Protein AF-A0A2V8GBK4-F1 (afdb_monomer_lite)

Structure (mmCIF, N/CA/C/O backbone):
data_AF-A0A2V8GBK4-F1
#
_entry.id   AF-A0A2V8GBK4-F1
#
loop_
_atom_site.group_PDB
_atom_site.id
_atom_site.type_symbol
_atom_site.label_atom_id
_atom_site.label_alt_id
_atom_site.label_comp_id
_atom_site.label_asym_id
_atom_site.label_entity_id
_atom_site.label_seq_id
_atom_site.pdbx_PDB_ins_code
_atom_site.Cartn_x
_atom_site.Cartn_y
_atom_site.Cartn_z
_atom_site.occupancy
_atom_site.B_iso_or_equiv
_atom_site.auth_seq_id
_atom_site.auth_comp_id
_atom_site.auth_asym_id
_atom_site.auth_atom_id
_atom_site.pdbx_PDB_model_num
ATOM 1 N N . VAL A 1 1 ? 3.431 18.798 -10.664 1.00 92.88 1 VAL A N 1
ATOM 2 C CA . VAL A 1 1 ? 2.142 18.557 -11.372 1.00 92.88 1 VAL A CA 1
ATOM 3 C C . VAL A 1 1 ? 1.082 18.127 -10.365 1.00 92.88 1 VAL A C 1
ATOM 5 O O . VAL A 1 1 ? 1.430 17.829 -9.230 1.00 92.88 1 VAL A O 1
ATOM 8 N N . ASN A 1 2 ? -0.200 18.099 -10.728 1.00 92.19 2 ASN A N 1
ATOM 9 C CA . ASN A 1 2 ? -1.289 17.933 -9.757 1.00 92.19 2 ASN A CA 1
ATOM 10 C C . ASN A 1 2 ? -1.589 16.466 -9.431 1.00 92.19 2 ASN A C 1
ATOM 12 O O . ASN A 1 2 ? -2.097 16.156 -8.358 1.00 92.19 2 ASN A O 1
ATOM 16 N N . THR A 1 3 ? -1.303 15.538 -10.349 1.00 95.50 3 THR A N 1
ATOM 17 C CA . THR A 1 3 ? -1.691 14.131 -10.171 1.00 95.50 3 THR A CA 1
ATOM 18 C C . THR A 1 3 ? -0.561 13.148 -10.451 1.00 95.50 3 THR A C 1
ATOM 20 O O . THR A 1 3 ? 0.383 13.433 -11.185 1.00 95.50 3 THR A O 1
ATOM 23 N N . GLY A 1 4 ? -0.687 11.933 -9.910 1.00 97.00 4 GLY A N 1
ATOM 24 C CA . GLY A 1 4 ? 0.241 10.845 -10.226 1.00 97.00 4 GLY A CA 1
ATOM 25 C C . GLY A 1 4 ? 0.212 10.429 -11.699 1.00 97.00 4 GLY A C 1
ATOM 26 O O . GLY A 1 4 ? 1.260 10.132 -12.257 1.00 97.00 4 GLY A O 1
ATOM 27 N N . ALA A 1 5 ? -0.955 10.478 -12.354 1.00 96.75 5 ALA A N 1
ATOM 28 C CA . ALA A 1 5 ? -1.051 10.184 -13.784 1.00 96.75 5 ALA A CA 1
ATOM 29 C C . ALA A 1 5 ? -0.272 11.216 -14.615 1.00 96.75 5 ALA A C 1
ATOM 31 O O . ALA A 1 5 ? 0.483 10.839 -15.501 1.00 96.75 5 ALA A O 1
ATOM 32 N N . GLU A 1 6 ? -0.368 12.505 -14.277 1.00 96.12 6 GLU A N 1
ATOM 33 C CA . GLU A 1 6 ? 0.452 13.545 -14.910 1.00 96.12 6 GLU A CA 1
ATOM 34 C C . GLU A 1 6 ? 1.949 13.346 -14.638 1.00 96.12 6 GLU A C 1
ATOM 36 O O . GLU A 1 6 ? 2.758 13.565 -15.536 1.00 96.12 6 GLU A O 1
ATOM 41 N N . ALA A 1 7 ? 2.343 12.919 -13.432 1.00 97.00 7 ALA A N 1
ATOM 42 C CA . ALA A 1 7 ? 3.748 12.630 -13.132 1.00 97.00 7 ALA A CA 1
ATOM 43 C C . ALA A 1 7 ? 4.285 11.499 -14.027 1.00 97.00 7 ALA A C 1
ATOM 45 O O . ALA A 1 7 ? 5.370 11.625 -14.596 1.00 97.00 7 ALA A O 1
ATOM 46 N N . VAL A 1 8 ? 3.487 10.446 -14.229 1.00 98.06 8 VAL A N 1
ATOM 47 C CA . VAL A 1 8 ? 3.780 9.355 -15.171 1.00 98.06 8 VAL A CA 1
ATOM 48 C C . VAL A 1 8 ? 3.850 9.852 -16.617 1.00 98.06 8 VAL A C 1
ATOM 50 O O . VAL A 1 8 ? 4.787 9.496 -17.325 1.00 98.06 8 VAL A O 1
ATOM 53 N N . GLU A 1 9 ? 2.929 10.709 -17.065 1.00 96.50 9 GLU A N 1
ATOM 54 C CA . GLU A 1 9 ? 2.989 11.315 -18.409 1.00 96.50 9 GLU A CA 1
ATOM 55 C C . GLU A 1 9 ? 4.277 12.117 -18.617 1.00 96.50 9 GLU A C 1
ATOM 57 O O . GLU A 1 9 ? 4.906 12.026 -19.672 1.00 96.50 9 GLU A O 1
ATOM 62 N N . ASN A 1 10 ? 4.703 12.880 -17.606 1.00 94.69 10 ASN A N 1
ATOM 63 C CA . ASN A 1 10 ? 5.955 13.630 -17.669 1.00 94.69 10 ASN A CA 1
ATOM 64 C C . ASN A 1 10 ? 7.153 12.675 -17.754 1.00 94.69 10 ASN A C 1
ATOM 66 O O . ASN A 1 10 ? 8.012 12.881 -18.605 1.00 94.69 10 ASN A O 1
ATOM 70 N N . ALA A 1 11 ? 7.167 11.587 -16.975 1.00 96.31 11 ALA A N 1
ATOM 71 C CA . ALA A 1 11 ? 8.219 10.573 -17.052 1.00 96.31 11 ALA A CA 1
ATOM 72 C C . ALA A 1 11 ? 8.293 9.917 -18.441 1.00 96.31 11 ALA A C 1
ATOM 74 O O . ALA A 1 11 ? 9.374 9.819 -19.024 1.00 96.31 11 ALA A O 1
ATOM 75 N N . ILE A 1 12 ? 7.139 9.526 -18.998 1.00 96.44 12 ILE A N 1
ATOM 76 C CA . ILE A 1 12 ? 7.018 8.973 -20.355 1.00 96.44 12 ILE A CA 1
ATOM 77 C C . ILE A 1 12 ? 7.553 9.978 -21.378 1.00 96.44 12 ILE A C 1
ATOM 79 O O . ILE A 1 12 ? 8.387 9.638 -22.215 1.00 96.44 12 ILE A O 1
ATOM 83 N N . LYS A 1 13 ? 7.118 11.236 -21.302 1.00 94.06 13 LYS A N 1
ATOM 84 C CA . LYS A 1 13 ? 7.550 12.277 -22.232 1.00 94.06 13 LYS A CA 1
ATOM 85 C C . LYS A 1 13 ? 9.060 12.511 -22.179 1.00 94.06 13 LYS A C 1
ATOM 87 O O . LYS A 1 13 ? 9.665 12.645 -23.240 1.00 94.06 13 LYS A O 1
ATOM 92 N N . SER A 1 14 ? 9.674 12.520 -20.996 1.00 93.00 14 SER A N 1
ATOM 93 C CA . SER A 1 14 ? 11.127 12.684 -20.844 1.00 93.00 14 SER A CA 1
ATOM 94 C C . SER A 1 14 ? 11.912 11.597 -21.566 1.00 93.00 14 SER A C 1
ATOM 96 O O . SER A 1 14 ? 12.857 11.905 -22.291 1.00 93.00 14 SER A O 1
ATOM 98 N N . VAL A 1 15 ? 11.506 10.334 -21.430 1.00 94.38 15 VAL A N 1
ATOM 99 C CA . VAL A 1 15 ? 12.234 9.221 -22.056 1.00 94.38 15 VAL A CA 1
ATOM 100 C C . VAL A 1 15 ? 11.969 9.111 -23.557 1.00 94.38 15 VAL A C 1
ATOM 102 O O . VAL A 1 15 ? 12.905 8.849 -24.310 1.00 94.38 15 VAL A O 1
ATOM 105 N N . LEU A 1 16 ? 10.742 9.380 -24.018 1.00 94.06 16 LEU A N 1
ATOM 106 C CA . LEU A 1 16 ? 10.430 9.423 -25.451 1.00 94.06 16 LEU A CA 1
ATOM 107 C C . LEU A 1 16 ? 11.186 10.563 -26.141 1.00 94.06 16 LEU A C 1
ATOM 109 O O . LEU A 1 16 ? 11.796 10.354 -27.185 1.00 94.06 16 LEU A O 1
ATOM 113 N N . LEU A 1 17 ? 11.199 11.760 -25.545 1.00 91.06 17 LEU A N 1
ATOM 114 C CA . LEU A 1 17 ? 11.940 12.900 -26.082 1.00 91.06 17 LEU A CA 1
ATOM 115 C C . LEU A 1 17 ? 13.443 12.614 -26.130 1.00 91.06 17 LEU A C 1
ATOM 117 O O . LEU A 1 17 ? 14.081 12.903 -27.140 1.00 91.06 17 LEU A O 1
ATOM 121 N N . ASN A 1 18 ? 13.995 12.003 -25.078 1.00 89.88 18 ASN A N 1
ATOM 122 C CA . ASN A 1 18 ? 15.384 11.563 -25.082 1.00 89.88 18 ASN A CA 1
ATOM 123 C C . ASN A 1 18 ? 15.668 10.630 -26.270 1.00 89.88 18 ASN A C 1
ATOM 125 O O . ASN A 1 18 ? 16.682 10.797 -26.944 1.00 89.88 18 ASN A O 1
ATOM 129 N N . ARG A 1 19 ? 14.766 9.691 -26.594 1.00 91.00 19 ARG A N 1
ATOM 130 C CA . ARG A 1 19 ? 14.916 8.835 -27.784 1.00 91.00 19 ARG A CA 1
ATOM 131 C C . ARG A 1 19 ? 14.835 9.603 -29.089 1.00 91.00 19 ARG A C 1
ATOM 133 O O . ARG A 1 19 ? 15.735 9.442 -29.904 1.00 91.00 19 ARG A O 1
ATOM 140 N N . VAL A 1 20 ? 13.863 10.494 -29.258 1.00 90.38 20 VAL A N 1
ATOM 141 C CA . VAL A 1 20 ? 13.758 11.340 -30.462 1.00 90.38 20 VAL A CA 1
ATOM 142 C C . VAL A 1 20 ? 15.047 12.135 -30.712 1.00 90.38 20 VAL A C 1
ATOM 144 O O . VAL A 1 20 ? 15.435 12.330 -31.859 1.00 90.38 20 VAL A O 1
ATOM 147 N N . MET A 1 21 ? 15.724 12.579 -29.649 1.00 86.12 21 MET A N 1
ATOM 148 C CA . MET A 1 21 ? 16.944 13.390 -29.746 1.00 86.12 21 MET A CA 1
ATOM 149 C C . MET A 1 21 ? 18.234 12.573 -29.896 1.00 86.12 21 MET A C 1
ATOM 151 O O . MET A 1 21 ? 19.234 13.108 -30.367 1.00 86.12 21 MET A O 1
ATOM 155 N N . THR A 1 22 ? 18.235 11.302 -29.486 1.00 83.38 22 THR A N 1
ATOM 156 C CA . THR A 1 22 ? 19.439 10.443 -29.463 1.00 83.38 22 THR A CA 1
ATOM 157 C C . THR A 1 22 ? 19.412 9.304 -30.486 1.00 83.38 22 THR A C 1
ATOM 159 O O . THR A 1 22 ? 20.415 8.603 -30.650 1.00 83.38 22 THR A O 1
ATOM 162 N N . SER A 1 23 ? 18.281 9.091 -31.162 1.00 81.38 23 SER A N 1
ATOM 163 C CA . SER A 1 23 ? 18.115 8.107 -32.235 1.00 81.38 23 SER A CA 1
ATOM 164 C C . SER A 1 23 ? 18.279 8.744 -33.616 1.00 81.38 23 SER A C 1
ATOM 166 O O . SER A 1 23 ? 17.890 9.889 -33.842 1.00 81.38 23 SER A O 1
ATOM 168 N N . ASP A 1 24 ? 18.836 7.978 -34.556 1.00 78.69 24 ASP A N 1
ATOM 169 C CA . ASP A 1 24 ? 19.071 8.443 -35.930 1.00 78.69 24 ASP A CA 1
ATOM 170 C C . ASP A 1 24 ? 17.762 8.608 -36.723 1.00 78.69 24 ASP A C 1
ATOM 172 O O . ASP A 1 24 ? 17.662 9.465 -37.600 1.00 78.69 24 ASP A O 1
ATOM 176 N N . ASP A 1 25 ? 16.743 7.802 -36.411 1.00 82.38 25 ASP A N 1
ATOM 177 C CA . ASP A 1 25 ? 15.428 7.804 -37.064 1.00 82.38 25 ASP A CA 1
ATOM 178 C C . ASP A 1 25 ? 14.422 8.769 -36.415 1.00 82.38 25 ASP A C 1
ATOM 180 O O . ASP A 1 25 ? 13.316 8.937 -36.932 1.00 82.38 25 ASP A O 1
ATOM 184 N N . ARG A 1 26 ? 14.815 9.438 -35.318 1.00 84.25 26 ARG A N 1
ATOM 185 C CA . ARG A 1 26 ? 13.969 10.324 -34.503 1.00 84.25 26 ARG A CA 1
ATOM 186 C C . ARG A 1 26 ? 12.683 9.648 -34.011 1.00 84.25 26 ARG A C 1
ATOM 188 O O . ARG A 1 26 ? 11.695 10.333 -33.739 1.00 84.25 26 ARG A O 1
ATOM 195 N N . ASP A 1 27 ? 12.689 8.321 -33.883 1.00 87.38 27 ASP A N 1
ATOM 196 C CA . ASP A 1 27 ? 11.578 7.562 -33.315 1.00 87.38 27 ASP A CA 1
ATOM 197 C C . ASP A 1 27 ? 11.590 7.715 -31.782 1.00 87.38 27 ASP A C 1
ATOM 199 O O . ASP A 1 27 ? 12.623 7.611 -31.116 1.00 87.38 27 ASP A O 1
ATOM 203 N N . GLY A 1 28 ? 10.418 7.975 -31.200 1.00 87.38 28 GLY A N 1
ATOM 204 C CA . GLY A 1 28 ? 10.247 7.998 -29.747 1.00 87.38 28 GLY A CA 1
ATOM 205 C C . GLY A 1 28 ? 10.297 6.600 -29.131 1.00 87.38 28 GLY A C 1
ATOM 206 O O . GLY A 1 28 ? 10.556 6.477 -27.938 1.00 87.38 28 GLY A O 1
ATOM 207 N N . GLY A 1 29 ? 10.081 5.550 -29.929 1.00 94.50 29 GLY A N 1
ATOM 208 C CA . GLY A 1 29 ? 10.082 4.164 -29.481 1.00 94.50 29 GLY A CA 1
ATOM 209 C C . GLY A 1 29 ? 8.822 3.779 -28.701 1.00 94.50 29 GLY A C 1
ATOM 210 O O . GLY A 1 29 ? 7.734 4.323 -28.895 1.00 94.50 29 GLY A O 1
ATOM 211 N N . PHE A 1 30 ? 8.953 2.789 -27.819 1.00 97.19 30 PHE A N 1
ATOM 212 C CA . PHE A 1 30 ? 7.862 2.299 -26.977 1.00 97.19 30 PHE A CA 1
ATOM 213 C C . PHE A 1 30 ? 8.298 2.069 -25.530 1.00 97.19 30 PHE A C 1
ATOM 215 O O . PHE A 1 30 ? 9.463 1.778 -25.249 1.00 97.19 30 PHE A O 1
ATOM 222 N N . ILE A 1 31 ? 7.339 2.160 -24.610 1.00 98.44 31 ILE A N 1
ATOM 223 C CA . ILE A 1 31 ? 7.540 1.851 -23.192 1.00 98.44 31 ILE A CA 1
ATOM 224 C C . ILE A 1 31 ? 7.215 0.378 -22.950 1.00 98.44 31 ILE A C 1
ATOM 226 O O . ILE A 1 31 ? 6.221 -0.135 -23.458 1.00 98.44 31 ILE A O 1
ATOM 230 N N . VAL A 1 32 ? 8.041 -0.308 -22.165 1.00 98.75 32 VAL A N 1
ATOM 231 C CA . VAL A 1 32 ? 7.730 -1.653 -21.667 1.00 98.75 32 VAL A CA 1
ATOM 232 C C . VAL A 1 32 ? 7.161 -1.519 -20.263 1.00 98.75 32 VAL A C 1
ATOM 234 O O . VAL A 1 32 ? 7.831 -0.999 -19.375 1.00 98.75 32 VAL A O 1
ATOM 237 N N . SER A 1 33 ? 5.937 -1.997 -20.058 1.00 98.62 33 SER A N 1
ATOM 238 C CA . SER A 1 33 ? 5.330 -2.123 -18.728 1.00 98.62 33 SER A CA 1
ATOM 239 C C . SER A 1 33 ? 4.962 -3.584 -18.459 1.00 98.62 33 SER A C 1
ATOM 241 O O . SER A 1 33 ? 5.356 -4.486 -19.201 1.00 98.62 33 SER A O 1
ATOM 243 N N . PHE A 1 34 ? 4.234 -3.844 -17.380 1.00 98.62 34 PHE A N 1
ATOM 244 C CA . PHE A 1 34 ? 4.012 -5.174 -16.845 1.00 98.62 34 PHE A CA 1
ATOM 245 C C . PHE A 1 34 ? 2.531 -5.547 -16.796 1.00 98.62 34 PHE A C 1
ATOM 247 O O . PHE A 1 34 ? 1.644 -4.732 -16.540 1.00 98.62 34 PHE A O 1
ATOM 254 N N . GLU A 1 35 ? 2.241 -6.829 -16.985 1.00 97.44 35 GLU A N 1
ATOM 255 C CA . GLU A 1 35 ? 0.923 -7.393 -16.735 1.00 97.44 35 GLU A CA 1
ATOM 256 C C . GLU A 1 35 ? 0.502 -7.112 -15.288 1.00 97.44 35 GLU A C 1
ATOM 258 O O . GLU A 1 35 ? 1.246 -7.372 -14.343 1.00 97.44 35 GLU A O 1
ATOM 263 N N . GLY A 1 36 ? -0.714 -6.600 -15.114 1.00 95.38 36 GLY A N 1
ATOM 264 C CA . GLY A 1 36 ? -1.294 -6.226 -13.820 1.00 95.38 36 GLY A CA 1
ATOM 265 C C . GLY A 1 36 ? -0.959 -4.812 -13.344 1.00 95.38 36 GLY A C 1
ATOM 266 O O . GLY A 1 36 ? -1.511 -4.402 -12.328 1.00 95.38 36 GLY A O 1
ATOM 267 N N . ALA A 1 37 ? -0.133 -4.068 -14.082 1.00 97.44 37 ALA A N 1
ATOM 268 C CA . ALA A 1 37 ? 0.261 -2.719 -13.703 1.00 97.44 37 ALA A CA 1
ATOM 269 C C . ALA A 1 37 ? -0.889 -1.700 -13.777 1.00 97.44 37 ALA A C 1
ATOM 271 O O . ALA A 1 37 ? -1.819 -1.837 -14.592 1.00 97.44 37 ALA A O 1
ATOM 272 N N . PHE A 1 38 ? -0.797 -0.657 -12.951 1.00 97.69 38 PHE A N 1
ATOM 273 C CA . PHE A 1 38 ? -1.677 0.508 -12.974 1.00 97.69 38 PHE A CA 1
ATOM 274 C C . PHE A 1 38 ? -0.890 1.801 -12.751 1.00 97.69 38 PHE A C 1
ATOM 276 O O . PHE A 1 38 ? -0.482 2.101 -11.635 1.00 97.69 38 PHE A O 1
ATOM 283 N N . HIS A 1 39 ? -0.778 2.607 -13.804 1.00 98.00 39 HIS A N 1
ATOM 284 C CA . HIS A 1 39 ? 0.011 3.844 -13.800 1.00 98.00 39 HIS A CA 1
ATOM 285 C C . HIS A 1 39 ? -0.833 5.106 -14.011 1.00 98.00 39 HIS A C 1
ATOM 287 O O . HIS A 1 39 ? -0.335 6.225 -13.947 1.00 98.00 39 HIS A O 1
ATOM 293 N N . GLY A 1 40 ? -2.138 4.952 -14.251 1.00 95.81 40 GLY A N 1
ATOM 294 C CA . GLY A 1 40 ? -3.062 6.072 -14.388 1.00 95.81 40 GLY A CA 1
ATOM 295 C C . GLY A 1 40 ? -4.104 5.858 -15.474 1.00 95.81 40 GLY A C 1
ATOM 296 O O . GLY A 1 40 ? -4.318 4.749 -15.961 1.00 95.81 40 GLY A O 1
ATOM 297 N N . ARG A 1 41 ? -4.814 6.938 -15.808 1.00 94.88 41 ARG A N 1
ATOM 298 C CA . ARG A 1 41 ? -5.914 6.924 -16.789 1.00 94.88 41 ARG A CA 1
ATOM 299 C C . ARG A 1 41 ? -5.865 8.083 -17.792 1.00 94.88 41 ARG A C 1
ATOM 301 O O . ARG A 1 41 ? -6.824 8.280 -18.526 1.00 94.88 41 ARG A O 1
ATOM 308 N N . THR A 1 42 ? -4.775 8.844 -17.822 1.00 94.75 42 THR A N 1
ATOM 309 C CA . THR A 1 42 ? -4.445 9.746 -18.939 1.00 94.75 42 THR A CA 1
ATOM 310 C C . THR A 1 42 ? -3.892 8.925 -20.107 1.00 94.75 42 THR A C 1
ATOM 312 O O . THR A 1 42 ? -3.523 7.775 -19.909 1.00 94.75 42 THR A O 1
ATOM 315 N N . LEU A 1 43 ? -3.865 9.454 -21.331 1.00 93.44 43 LEU A N 1
ATOM 316 C CA . LEU A 1 43 ? -3.651 8.652 -22.546 1.00 93.44 43 LEU A CA 1
ATOM 317 C C . LEU A 1 43 ? -2.354 7.811 -22.551 1.00 93.44 43 LEU A C 1
ATOM 319 O O . LEU A 1 43 ? -2.398 6.628 -22.897 1.00 93.44 43 LEU A O 1
ATOM 323 N N . GLY A 1 44 ? -1.219 8.392 -22.157 1.00 94.06 44 GLY A N 1
ATOM 324 C CA . GLY A 1 44 ? 0.070 7.707 -22.056 1.00 94.06 44 GLY A CA 1
ATOM 325 C C . GLY A 1 44 ? 0.140 6.777 -20.846 1.00 94.06 44 GLY A C 1
ATOM 326 O O . GLY A 1 44 ? 0.513 5.612 -20.983 1.00 94.06 44 GLY A O 1
ATOM 327 N N . ALA A 1 45 ? -0.316 7.230 -19.675 1.00 96.31 45 ALA A N 1
ATOM 328 C CA . ALA A 1 45 ? -0.392 6.391 -18.470 1.00 96.31 45 ALA A CA 1
ATOM 329 C C . ALA A 1 45 ? -1.347 5.190 -18.641 1.00 96.31 45 ALA A C 1
ATOM 331 O O . ALA A 1 45 ? -1.157 4.116 -18.064 1.00 96.31 45 ALA A O 1
ATOM 332 N N . LEU A 1 46 ? -2.381 5.354 -19.464 1.00 95.94 46 LEU A N 1
ATOM 333 C CA . LEU A 1 46 ? -3.340 4.322 -19.822 1.00 95.94 46 LEU A CA 1
ATOM 334 C C . LEU A 1 46 ? -2.717 3.280 -20.759 1.00 95.94 46 LEU A C 1
ATOM 336 O O . LEU A 1 46 ? -3.034 2.098 -20.633 1.00 95.94 46 LEU A O 1
ATOM 340 N N . ALA A 1 47 ? -1.800 3.691 -21.641 1.00 95.88 47 ALA A N 1
ATOM 341 C CA . ALA A 1 47 ? -1.083 2.793 -22.547 1.00 95.88 47 ALA A CA 1
ATOM 342 C C . ALA A 1 47 ? -0.136 1.829 -21.823 1.00 95.88 47 ALA A C 1
ATOM 344 O O . ALA A 1 47 ? 0.110 0.735 -22.321 1.00 95.88 47 ALA A O 1
ATOM 345 N N . VAL A 1 48 ? 0.349 2.210 -20.639 1.00 97.25 48 VAL A N 1
ATOM 346 C CA . VAL A 1 48 ? 1.141 1.339 -19.753 1.00 97.25 48 VAL A CA 1
ATOM 347 C C . VAL A 1 48 ? 0.307 0.701 -18.631 1.00 97.25 48 VAL A C 1
ATOM 349 O O . VAL A 1 48 ? 0.802 -0.131 -17.880 1.00 97.25 48 VAL A O 1
ATOM 352 N N . THR A 1 49 ? -0.980 1.040 -18.504 1.00 96.94 49 THR A N 1
ATOM 353 C CA . THR A 1 49 ? -1.888 0.396 -17.544 1.00 96.94 49 THR A CA 1
ATOM 354 C C . THR A 1 49 ? -2.486 -0.873 -18.150 1.00 96.94 49 THR A C 1
ATOM 356 O O . THR A 1 49 ? -3.303 -0.832 -19.072 1.00 96.94 49 THR A O 1
ATOM 359 N N . HIS A 1 50 ? -2.171 -2.036 -17.576 1.00 94.69 50 HIS A N 1
ATOM 360 C CA . HIS A 1 50 ? -2.550 -3.323 -18.165 1.00 94.69 50 HIS A CA 1
ATOM 361 C C . HIS A 1 50 ? -4.068 -3.576 -18.184 1.00 94.69 50 HIS A C 1
ATOM 363 O O . HIS A 1 50 ? -4.592 -4.260 -19.074 1.00 94.69 50 HIS A O 1
ATOM 369 N N . ARG A 1 51 ? -4.809 -3.059 -17.198 1.00 86.62 51 ARG A N 1
ATOM 370 C CA . ARG A 1 51 ? -6.215 -3.424 -16.957 1.00 86.62 51 ARG A CA 1
ATOM 371 C C . ARG A 1 51 ? -7.103 -3.138 -18.177 1.00 86.62 51 ARG A C 1
ATOM 373 O O . ARG A 1 51 ? -7.479 -1.998 -18.424 1.00 86.62 51 ARG A O 1
ATOM 380 N N . LYS A 1 52 ? -7.531 -4.191 -18.891 1.00 81.25 52 LYS A N 1
ATOM 381 C CA . LYS A 1 52 ? -8.352 -4.090 -20.121 1.00 81.25 52 LYS A CA 1
ATOM 382 C C . LYS A 1 52 ? -9.591 -3.203 -19.956 1.00 81.25 52 LYS A C 1
ATOM 384 O O . LYS A 1 52 ? -9.832 -2.342 -20.789 1.00 81.25 52 LYS A O 1
ATOM 389 N N . LYS A 1 53 ? -10.335 -3.361 -18.852 1.00 83.50 53 LYS A N 1
ATOM 390 C CA . LYS A 1 53 ? -11.528 -2.542 -18.558 1.00 83.50 53 LYS A CA 1
ATOM 391 C C . LYS A 1 53 ? -11.223 -1.044 -18.437 1.00 83.50 53 LYS A C 1
ATOM 393 O O . LYS A 1 53 ? -12.088 -0.247 -18.755 1.00 83.50 53 LYS A O 1
ATOM 398 N N . ALA A 1 54 ? -10.026 -0.665 -17.982 1.00 82.00 54 ALA A N 1
ATOM 399 C CA . ALA A 1 54 ? -9.639 0.743 -17.891 1.00 82.00 54 ALA A CA 1
ATOM 400 C C . ALA A 1 54 ? -9.344 1.346 -19.274 1.00 82.00 54 ALA A C 1
ATOM 402 O O . ALA A 1 54 ? -9.562 2.534 -19.468 1.00 82.00 54 ALA A O 1
ATOM 403 N N . ARG A 1 55 ? -8.876 0.520 -20.222 1.00 85.44 55 ARG A N 1
ATOM 404 C CA . ARG A 1 55 ? -8.536 0.913 -21.600 1.00 85.44 55 ARG A CA 1
ATOM 405 C C . ARG A 1 55 ? -9.728 0.883 -22.563 1.00 85.44 55 ARG A C 1
ATOM 407 O O . ARG A 1 55 ? -9.620 1.373 -23.681 1.00 85.44 55 ARG A O 1
ATOM 414 N N . LEU A 1 56 ? -10.852 0.287 -22.157 1.00 87.12 56 LEU A N 1
ATOM 415 C CA . LEU A 1 56 ? -12.027 0.118 -23.010 1.00 87.12 56 LEU A CA 1
ATOM 416 C C . LEU A 1 56 ? -12.572 1.484 -23.459 1.00 87.12 56 LEU A C 1
ATOM 418 O O . LEU A 1 56 ? -12.873 2.330 -22.625 1.00 87.12 56 LEU A O 1
ATOM 422 N N . GLY A 1 57 ? -12.716 1.669 -24.773 1.00 86.62 57 GLY A N 1
ATOM 423 C CA . GLY A 1 57 ? -13.257 2.895 -25.371 1.00 86.62 57 GLY A CA 1
ATOM 424 C C . GLY A 1 57 ? -12.229 3.996 -25.656 1.00 86.62 57 GLY A C 1
ATOM 425 O O . GLY A 1 57 ? -12.584 4.972 -26.308 1.00 86.62 57 GLY A O 1
ATOM 426 N N . PHE A 1 58 ? -10.966 3.838 -25.244 1.00 90.12 58 PHE A N 1
ATOM 427 C CA . PHE A 1 58 ? -9.899 4.792 -25.553 1.00 90.12 58 PHE A CA 1
ATOM 428 C C . PHE A 1 58 ? -9.010 4.280 -26.696 1.00 90.12 58 PHE A C 1
ATOM 430 O O . PHE A 1 58 ? -8.532 3.143 -26.620 1.00 90.12 58 PHE A O 1
ATOM 437 N N . PRO A 1 59 ? -8.712 5.092 -27.729 1.00 87.69 59 PRO A N 1
ATOM 438 C CA . PRO A 1 59 ? -7.563 4.814 -28.583 1.00 87.69 59 PRO A CA 1
ATOM 439 C C . PRO A 1 59 ? -6.303 4.905 -27.713 1.00 87.69 59 PRO A C 1
ATOM 441 O O . PRO A 1 59 ? -6.161 5.839 -26.935 1.00 87.69 59 PRO A O 1
ATOM 444 N N . THR A 1 60 ? -5.402 3.930 -27.776 1.00 88.25 60 THR A N 1
ATOM 445 C CA . THR A 1 60 ? -4.188 3.911 -26.944 1.00 88.25 60 THR A CA 1
ATOM 446 C C . THR A 1 60 ? -3.019 3.309 -27.718 1.00 88.25 60 THR A C 1
ATOM 448 O O . THR A 1 60 ? -3.229 2.656 -28.741 1.00 88.25 60 THR A O 1
ATOM 451 N N . PHE A 1 61 ? -1.789 3.553 -27.265 1.00 91.56 61 PHE A N 1
ATOM 452 C CA . PHE A 1 61 ? -0.586 3.054 -27.931 1.00 91.56 61 PHE A CA 1
ATOM 453 C C . PHE A 1 61 ? -0.464 1.529 -27.775 1.00 91.56 61 PHE A C 1
ATOM 455 O O . PHE A 1 61 ? -0.733 0.982 -26.704 1.00 91.56 61 PHE A O 1
ATOM 462 N N . ASP A 1 62 ? -0.015 0.835 -28.827 1.00 91.38 62 ASP A N 1
ATOM 463 C CA . ASP A 1 62 ? 0.300 -0.601 -28.770 1.00 91.38 62 ASP A CA 1
ATOM 464 C C . ASP A 1 62 ? 1.680 -0.829 -28.135 1.00 91.38 62 ASP A C 1
ATOM 466 O O . ASP A 1 62 ? 2.656 -1.195 -28.796 1.00 91.38 62 ASP A O 1
ATOM 470 N N . TRP A 1 63 ? 1.784 -0.543 -26.840 1.00 96.19 63 TRP A N 1
ATOM 471 C CA . TRP A 1 63 ? 2.997 -0.753 -26.058 1.00 96.19 63 TRP A CA 1
ATOM 472 C C . TRP A 1 63 ? 2.965 -2.099 -25.312 1.00 96.19 63 TRP A C 1
ATOM 474 O O . TRP A 1 63 ? 1.919 -2.514 -24.792 1.00 96.19 63 TRP A O 1
ATOM 484 N N . PRO A 1 64 ? 4.094 -2.831 -25.277 1.00 97.31 64 PRO A N 1
ATOM 485 C CA . PRO A 1 64 ? 4.135 -4.176 -24.724 1.00 97.31 64 PRO A CA 1
ATOM 486 C C . PRO A 1 64 ? 3.965 -4.189 -23.201 1.00 97.31 64 PRO A C 1
ATOM 488 O O . PRO A 1 64 ? 4.573 -3.404 -22.473 1.00 97.31 64 PRO A O 1
ATOM 491 N N . HIS A 1 65 ? 3.187 -5.166 -22.733 1.00 97.94 65 HIS A N 1
ATOM 492 C CA . HIS A 1 65 ? 3.090 -5.537 -21.325 1.00 97.94 65 HIS A CA 1
ATOM 493 C C . HIS A 1 65 ? 3.706 -6.928 -21.153 1.00 97.94 65 HIS A C 1
ATOM 495 O O . HIS A 1 65 ? 3.186 -7.897 -21.707 1.00 97.94 65 HIS A O 1
ATOM 501 N N . ILE A 1 66 ? 4.822 -7.026 -20.435 1.00 98.44 66 ILE A N 1
ATOM 502 C CA . ILE A 1 66 ? 5.494 -8.302 -20.148 1.00 98.44 66 ILE A CA 1
ATOM 503 C C . ILE A 1 66 ? 5.000 -8.892 -18.823 1.00 98.44 66 ILE A C 1
ATOM 505 O O . ILE A 1 66 ? 4.434 -8.189 -17.989 1.00 98.44 66 ILE A O 1
ATOM 509 N N . ALA A 1 67 ? 5.192 -10.188 -18.603 1.00 98.44 67 ALA A N 1
ATOM 510 C CA . ALA A 1 67 ? 4.733 -10.857 -17.390 1.00 98.44 67 ALA A CA 1
ATOM 511 C C . ALA A 1 67 ? 5.384 -10.247 -16.135 1.00 98.44 67 ALA A C 1
ATOM 513 O O . ALA A 1 67 ? 6.599 -10.111 -16.083 1.00 98.44 67 ALA A O 1
ATOM 514 N N . PHE A 1 68 ? 4.596 -9.922 -15.104 1.00 98.31 68 PHE A N 1
ATOM 515 C CA . PHE A 1 68 ? 5.136 -9.516 -13.798 1.00 98.31 68 PHE A CA 1
ATOM 516 C C . PHE A 1 68 ? 5.438 -10.751 -12.931 1.00 98.31 68 PHE A C 1
ATOM 518 O O . PHE A 1 68 ? 4.513 -11.536 -12.668 1.00 98.31 68 PHE A O 1
ATOM 525 N N . PRO A 1 69 ? 6.684 -10.944 -12.464 1.00 97.44 69 PRO A N 1
ATOM 526 C CA . PRO A 1 69 ? 7.075 -12.150 -11.748 1.00 97.44 69 PRO A CA 1
ATOM 527 C C . PRO A 1 69 ? 6.739 -12.043 -10.259 1.00 97.44 69 PRO A C 1
ATOM 529 O O . PRO A 1 69 ? 7.555 -11.623 -9.446 1.00 97.44 69 PRO A O 1
ATOM 532 N N . VAL A 1 70 ? 5.511 -12.430 -9.907 1.00 95.56 70 VAL A N 1
ATOM 533 C CA . VAL A 1 70 ? 5.074 -12.464 -8.504 1.00 95.56 70 VAL A CA 1
ATOM 534 C C . VAL A 1 70 ? 5.909 -13.473 -7.729 1.00 95.56 70 VAL A C 1
ATOM 536 O O . VAL A 1 70 ? 5.943 -14.652 -8.100 1.00 95.56 70 VAL A O 1
ATOM 539 N N . GLU A 1 71 ? 6.517 -13.004 -6.648 1.00 93.44 71 GLU A N 1
ATOM 540 C CA . GLU A 1 71 ? 7.230 -13.824 -5.685 1.00 93.44 71 GLU A CA 1
ATOM 541 C C . GLU A 1 71 ? 6.252 -14.669 -4.863 1.00 93.44 71 GLU A C 1
ATOM 543 O O . GLU A 1 71 ? 5.277 -14.174 -4.296 1.00 93.44 71 GLU A O 1
ATOM 548 N N . GLU A 1 72 ? 6.541 -15.964 -4.783 1.00 88.88 72 GLU A N 1
ATOM 549 C CA . GLU A 1 72 ? 5.868 -16.908 -3.899 1.00 88.88 72 GLU A CA 1
ATOM 550 C C . GLU A 1 72 ? 6.897 -17.530 -2.954 1.00 88.88 72 GLU A C 1
ATOM 552 O O . GLU A 1 72 ? 7.666 -18.413 -3.341 1.00 88.88 72 GLU A O 1
ATOM 557 N N . THR A 1 73 ? 6.900 -17.095 -1.690 1.00 76.38 73 THR A N 1
ATOM 558 C CA . THR A 1 73 ? 7.854 -17.559 -0.664 1.00 76.38 73 THR A CA 1
ATOM 559 C C . THR A 1 73 ? 7.825 -19.081 -0.488 1.00 76.38 73 THR A C 1
ATOM 561 O O . THR A 1 73 ? 8.859 -19.711 -0.288 1.00 76.38 73 THR A O 1
ATOM 564 N N . GLY A 1 74 ? 6.646 -19.698 -0.623 1.00 83.62 74 GLY A N 1
ATOM 565 C CA . GLY A 1 74 ? 6.471 -21.150 -0.535 1.00 83.62 74 GLY A CA 1
ATOM 566 C C . GLY A 1 74 ? 6.863 -21.927 -1.797 1.00 83.62 74 GLY A C 1
ATOM 567 O O . GLY A 1 74 ? 6.735 -23.149 -1.816 1.00 83.62 74 GLY A O 1
ATOM 568 N N . SER A 1 75 ? 7.289 -21.266 -2.879 1.00 92.50 75 SER A N 1
ATOM 569 C CA . SER A 1 75 ? 7.637 -21.924 -4.148 1.00 92.50 75 SER A CA 1
ATOM 570 C C . SER A 1 75 ? 8.794 -21.232 -4.892 1.00 92.50 75 SER A C 1
ATOM 572 O O . SER A 1 75 ? 8.611 -20.752 -6.013 1.00 92.50 75 SER A O 1
ATOM 574 N N . PRO A 1 76 ? 10.033 -21.255 -4.350 1.00 93.12 76 PRO A N 1
ATOM 575 C CA . PRO A 1 76 ? 11.185 -20.566 -4.949 1.00 93.12 76 PRO A CA 1
ATOM 576 C C . PRO A 1 76 ? 11.479 -20.960 -6.404 1.00 93.12 76 PRO A C 1
ATOM 578 O O . PRO A 1 76 ? 11.851 -20.120 -7.219 1.00 93.12 76 PRO A O 1
ATOM 581 N N . LYS A 1 77 ? 11.274 -22.237 -6.765 1.00 94.81 77 LYS A N 1
ATOM 582 C CA . LYS A 1 77 ? 11.451 -22.719 -8.147 1.00 94.81 77 LYS A CA 1
ATOM 583 C C . LYS A 1 77 ? 10.457 -22.083 -9.118 1.00 94.81 77 LYS A C 1
ATOM 585 O O . LYS A 1 77 ? 10.817 -21.806 -10.258 1.00 94.81 77 LYS A O 1
ATOM 590 N N . GLU A 1 78 ? 9.216 -21.879 -8.686 1.00 95.38 78 GLU A N 1
ATOM 591 C CA . GLU A 1 78 ? 8.182 -21.266 -9.519 1.00 95.38 78 GLU A CA 1
ATOM 592 C C . GLU A 1 78 ? 8.406 -19.757 -9.638 1.00 95.38 78 GLU A C 1
ATOM 594 O O . GLU A 1 78 ? 8.352 -19.222 -10.744 1.00 95.38 78 GLU A O 1
ATOM 599 N N . THR A 1 79 ? 8.788 -19.099 -8.539 1.00 95.75 79 THR A N 1
ATOM 600 C CA . THR A 1 79 ? 9.284 -17.716 -8.552 1.00 95.75 79 THR A CA 1
ATOM 601 C C . THR A 1 79 ? 10.404 -17.554 -9.583 1.00 95.75 79 THR A C 1
ATOM 603 O O . THR A 1 79 ? 10.283 -16.742 -10.498 1.00 95.75 79 THR A O 1
ATOM 606 N N . ALA A 1 80 ? 11.439 -18.400 -9.538 1.00 95.38 80 ALA A N 1
ATOM 607 C CA . ALA A 1 80 ? 12.554 -18.326 -10.480 1.00 95.38 80 ALA A CA 1
ATOM 608 C C . ALA A 1 80 ? 12.125 -18.497 -11.949 1.00 95.38 80 ALA A C 1
ATOM 610 O O . ALA A 1 80 ? 12.574 -17.746 -12.811 1.00 95.38 80 ALA A O 1
ATOM 611 N N . ARG A 1 81 ? 11.204 -19.425 -12.240 1.00 96.69 81 ARG A N 1
ATOM 612 C CA . ARG A 1 81 ? 10.656 -19.615 -13.597 1.00 96.69 81 ARG A CA 1
ATOM 613 C C . ARG A 1 81 ? 9.908 -18.386 -14.108 1.00 96.69 81 ARG A C 1
ATOM 615 O O . ARG A 1 81 ? 10.012 -18.053 -15.290 1.00 96.69 81 ARG A O 1
ATOM 622 N N . ARG A 1 82 ? 9.133 -17.722 -13.246 1.00 97.75 82 ARG A N 1
ATOM 623 C CA . ARG A 1 82 ? 8.400 -16.496 -13.599 1.00 97.75 82 ARG A CA 1
ATOM 624 C C . ARG A 1 82 ? 9.352 -15.342 -13.873 1.00 97.75 82 ARG A C 1
ATOM 626 O O . ARG A 1 82 ? 9.152 -14.618 -14.846 1.00 97.75 82 ARG A O 1
ATOM 633 N N . GLU A 1 83 ? 10.389 -15.204 -13.054 1.00 97.88 83 GLU A N 1
ATOM 634 C CA . GLU A 1 83 ? 11.439 -14.201 -13.239 1.00 97.88 83 GLU A CA 1
ATOM 635 C C . GLU A 1 83 ? 12.172 -14.397 -14.566 1.00 97.88 83 GLU A C 1
ATOM 637 O O . GLU A 1 83 ? 12.259 -13.453 -15.348 1.00 97.88 83 GLU A O 1
ATOM 642 N N . ASP A 1 84 ? 12.596 -15.624 -14.878 1.00 97.12 84 ASP A N 1
ATOM 643 C CA . ASP A 1 84 ? 13.248 -15.943 -16.152 1.00 97.12 84 ASP A CA 1
ATOM 644 C C . ASP A 1 84 ? 12.336 -15.638 -17.342 1.00 97.12 84 ASP A C 1
ATOM 646 O O . ASP A 1 84 ? 12.778 -15.064 -18.337 1.00 97.12 84 ASP A O 1
ATOM 650 N N . ARG A 1 85 ? 11.042 -15.973 -17.246 1.00 98.06 85 ARG A N 1
ATOM 651 C CA . ARG A 1 85 ? 10.059 -15.645 -18.288 1.00 98.06 85 ARG A CA 1
ATOM 652 C C . ARG A 1 85 ? 9.938 -14.134 -18.491 1.00 98.06 85 ARG A C 1
ATOM 654 O O . ARG A 1 85 ? 9.937 -13.685 -19.636 1.00 98.06 85 ARG A O 1
ATOM 661 N N . SER A 1 86 ? 9.834 -13.365 -17.409 1.00 98.56 86 SER A N 1
ATOM 662 C CA . SER A 1 86 ? 9.744 -11.902 -17.464 1.00 98.56 86 SER A CA 1
ATOM 663 C C . SER A 1 86 ? 11.004 -11.286 -18.071 1.00 98.56 86 SER A C 1
ATOM 665 O O . SER A 1 86 ? 10.907 -10.486 -19.002 1.00 98.56 86 SER A O 1
ATOM 667 N N . LEU A 1 87 ? 12.186 -11.668 -17.577 1.00 98.56 87 LEU A N 1
ATOM 668 C CA . LEU A 1 87 ? 13.468 -11.167 -18.075 1.00 98.56 87 LEU A CA 1
ATOM 669 C C . LEU A 1 87 ? 13.675 -11.551 -19.540 1.00 98.56 87 LEU A C 1
ATOM 671 O O . LEU A 1 87 ? 14.144 -10.727 -20.319 1.00 98.56 87 LEU A O 1
ATOM 675 N N . LYS A 1 88 ? 13.258 -12.757 -19.946 1.00 98.00 88 LYS A N 1
ATOM 676 C CA . LYS A 1 88 ? 13.333 -13.196 -21.343 1.00 98.00 88 LYS A CA 1
ATOM 677 C C . LYS A 1 88 ? 12.481 -12.335 -22.262 1.00 98.00 88 LYS A C 1
ATOM 679 O O . LYS A 1 88 ? 12.947 -11.962 -23.334 1.00 98.00 88 LYS A O 1
ATOM 684 N N . GLN A 1 89 ? 11.249 -12.024 -21.861 1.00 98.19 89 GLN A N 1
ATOM 685 C CA . GLN A 1 89 ? 10.367 -11.167 -22.653 1.00 98.19 89 GLN A CA 1
ATOM 686 C C . GLN A 1 89 ? 10.945 -9.756 -22.810 1.00 98.19 89 GLN A C 1
ATOM 688 O O . GLN A 1 89 ? 10.898 -9.206 -23.909 1.00 98.19 89 GLN A O 1
ATOM 693 N N . LEU A 1 90 ? 11.534 -9.194 -21.749 1.00 98.50 90 LEU A N 1
ATOM 694 C CA . LEU A 1 90 ? 12.239 -7.916 -21.838 1.00 98.50 90 LEU A CA 1
ATOM 695 C C . LEU A 1 90 ? 13.466 -8.012 -22.755 1.00 98.50 90 LEU A C 1
ATOM 697 O O . LEU A 1 90 ? 13.594 -7.216 -23.680 1.00 98.50 90 LEU A O 1
ATOM 701 N N . TRP A 1 91 ? 14.335 -9.001 -22.544 1.00 98.06 91 TRP A N 1
ATOM 702 C CA . TRP A 1 91 ? 15.527 -9.227 -23.364 1.00 98.06 91 TRP A CA 1
ATOM 703 C C . TRP A 1 91 ? 15.180 -9.387 -24.848 1.00 98.06 91 TRP A C 1
ATOM 705 O O . TRP A 1 91 ? 15.815 -8.776 -25.702 1.00 98.06 91 TRP A O 1
ATOM 715 N N . ASP A 1 92 ? 14.106 -10.114 -25.172 1.00 97.44 92 ASP A N 1
ATOM 716 C CA . ASP A 1 92 ? 13.626 -10.241 -26.548 1.00 97.44 92 ASP A CA 1
ATOM 717 C C . ASP A 1 92 ? 13.254 -8.891 -27.159 1.00 97.44 92 ASP A C 1
ATOM 719 O O . ASP A 1 92 ? 13.533 -8.659 -28.337 1.00 97.44 92 ASP A O 1
ATOM 723 N N . LEU A 1 93 ? 12.628 -7.998 -26.391 1.00 97.56 93 LEU A N 1
ATOM 724 C CA . LEU A 1 93 ? 12.292 -6.647 -26.843 1.00 97.56 93 LEU A CA 1
ATOM 725 C C . LEU A 1 93 ? 13.546 -5.784 -27.010 1.00 97.56 93 LEU A C 1
ATOM 727 O O . LEU A 1 93 ? 13.635 -5.074 -28.008 1.00 97.56 93 LEU A O 1
ATOM 731 N N . LEU A 1 94 ? 14.520 -5.893 -26.105 1.00 96.75 94 LEU A N 1
ATOM 732 C CA . LEU A 1 94 ? 15.790 -5.165 -26.171 1.00 96.75 94 LEU A CA 1
ATOM 733 C C . LEU A 1 94 ? 16.629 -5.587 -27.383 1.00 96.75 94 LEU A C 1
ATOM 735 O O . LEU A 1 94 ? 17.096 -4.741 -28.138 1.00 96.75 94 LEU A O 1
ATOM 739 N N . VAL A 1 95 ? 16.767 -6.892 -27.624 1.00 95.94 95 VAL A N 1
ATOM 740 C CA . VAL A 1 95 ? 17.561 -7.421 -28.742 1.00 95.94 95 VAL A CA 1
ATOM 741 C C . VAL A 1 95 ? 16.854 -7.233 -30.080 1.00 95.94 95 VAL A C 1
ATOM 743 O O . VAL A 1 95 ? 17.508 -6.996 -31.094 1.00 95.94 95 VAL A O 1
ATOM 746 N N . SER A 1 96 ? 15.520 -7.330 -30.125 1.00 94.75 96 SER A N 1
ATOM 747 C CA . SER A 1 96 ? 14.788 -7.246 -31.395 1.00 94.75 96 SER A CA 1
ATOM 748 C C . SER A 1 96 ? 14.265 -5.868 -31.757 1.00 94.75 96 SER A C 1
ATOM 750 O O . SER A 1 96 ? 14.046 -5.615 -32.941 1.00 94.75 96 SER A O 1
ATOM 752 N N . GLY A 1 97 ? 13.992 -5.000 -30.783 1.00 91.94 97 GLY A N 1
ATOM 753 C CA . GLY A 1 97 ? 13.258 -3.757 -31.013 1.00 91.94 97 GLY A CA 1
ATOM 754 C C . GLY A 1 97 ? 11.908 -3.989 -31.712 1.00 91.94 97 GLY A C 1
ATOM 755 O O . GLY A 1 97 ? 11.505 -3.165 -32.526 1.00 91.94 97 GLY A O 1
ATOM 756 N N . ARG A 1 98 ? 11.257 -5.147 -31.487 1.00 90.81 98 ARG A N 1
ATOM 757 C CA . ARG A 1 98 ? 10.052 -5.639 -32.202 1.00 90.81 98 ARG A CA 1
ATOM 758 C C . ARG A 1 98 ? 10.221 -5.859 -33.717 1.00 90.81 98 ARG A C 1
ATOM 760 O O . ARG A 1 98 ? 9.226 -5.960 -34.430 1.00 90.81 98 ARG A O 1
ATOM 767 N N . LEU A 1 99 ? 11.448 -5.982 -34.225 1.00 85.69 99 LEU A N 1
ATOM 768 C CA . LEU A 1 99 ? 11.683 -6.326 -35.630 1.00 85.69 99 LEU A CA 1
ATOM 769 C C . LEU A 1 99 ? 11.514 -7.843 -35.868 1.00 85.69 99 LEU A C 1
ATOM 771 O O . LEU A 1 99 ? 12.127 -8.632 -35.140 1.00 85.69 99 LEU A O 1
ATOM 775 N N . PRO A 1 100 ? 10.728 -8.276 -36.878 1.00 77.75 100 PRO A N 1
ATOM 776 C CA . PRO A 1 100 ? 10.414 -9.693 -37.108 1.00 77.75 100 PRO A CA 1
ATOM 777 C C . PRO A 1 100 ? 11.632 -10.592 -37.364 1.00 77.75 100 PRO A C 1
ATOM 779 O O . PRO A 1 100 ? 11.648 -11.736 -36.924 1.00 77.75 100 PRO A O 1
ATOM 782 N N . HIS A 1 101 ? 12.662 -10.072 -38.038 1.00 81.94 101 HIS A N 1
ATOM 783 C CA . HIS A 1 101 ? 13.844 -10.836 -38.470 1.00 81.94 101 HIS A CA 1
ATOM 784 C C . HIS A 1 101 ? 15.035 -10.742 -37.506 1.00 81.94 101 HIS A C 1
ATOM 786 O O . HIS A 1 101 ? 16.148 -11.130 -37.845 1.00 81.94 101 HIS A O 1
ATOM 792 N N . ALA A 1 102 ? 14.826 -10.199 -36.308 1.00 81.94 102 ALA A N 1
ATOM 793 C CA . ALA A 1 102 ? 15.870 -10.124 -35.300 1.00 81.94 102 ALA A CA 1
ATOM 794 C C . ALA A 1 102 ? 16.232 -11.518 -34.767 1.00 81.94 102 ALA A C 1
ATOM 796 O O . ALA A 1 102 ? 15.377 -12.195 -34.191 1.00 81.94 102 ALA A O 1
ATOM 797 N N . GLU A 1 103 ? 17.503 -11.907 -34.892 1.00 81.69 103 GLU A N 1
ATOM 798 C CA . GLU A 1 103 ? 18.012 -13.151 -34.313 1.00 81.69 103 GLU A CA 1
ATOM 799 C C . GLU A 1 103 ? 17.887 -13.137 -32.782 1.00 81.69 103 GLU A C 1
ATOM 801 O O . GLU A 1 103 ? 18.274 -12.174 -32.116 1.00 81.69 103 GLU A O 1
ATOM 806 N N . LYS A 1 104 ? 17.314 -14.210 -32.229 1.00 84.62 104 LYS A N 1
ATOM 807 C CA . LYS A 1 104 ? 17.088 -14.398 -30.793 1.00 84.62 104 LYS A CA 1
ATOM 808 C C . LYS A 1 104 ? 17.461 -15.827 -30.423 1.00 84.62 104 LYS A C 1
ATOM 810 O O . LYS A 1 104 ? 16.720 -16.757 -30.730 1.00 84.62 104 LYS A O 1
ATOM 815 N N . SER A 1 105 ? 18.587 -16.006 -29.736 1.00 87.88 105 SER A N 1
ATOM 816 C CA . SER A 1 105 ? 19.004 -17.315 -29.225 1.00 87.88 105 SER A CA 1
ATOM 817 C C . SER A 1 105 ? 18.695 -17.454 -27.737 1.00 87.88 105 SER A C 1
ATOM 819 O O . SER A 1 105 ? 19.045 -16.597 -26.922 1.00 87.88 105 SER A O 1
ATOM 821 N N . LYS A 1 106 ? 18.064 -18.574 -27.368 1.00 84.12 106 LYS A N 1
ATOM 822 C CA . LYS A 1 106 ? 17.809 -18.931 -25.965 1.00 84.12 106 LYS A CA 1
ATOM 823 C C . LYS A 1 106 ? 19.110 -19.089 -25.174 1.00 84.12 106 LYS A C 1
ATOM 825 O O . LYS A 1 106 ? 19.139 -18.763 -23.991 1.00 84.12 106 LYS A O 1
ATOM 830 N N . ASP A 1 107 ? 20.168 -19.559 -25.824 1.00 90.12 107 ASP A N 1
ATOM 831 C CA . ASP A 1 107 ? 21.460 -19.786 -25.178 1.00 90.12 107 ASP A CA 1
ATOM 832 C C . ASP A 1 107 ? 22.234 -18.485 -24.972 1.00 90.12 107 ASP A C 1
ATOM 834 O O . ASP A 1 107 ? 23.028 -18.387 -24.042 1.00 90.12 107 ASP A O 1
ATOM 838 N N . THR A 1 108 ? 21.985 -17.458 -25.791 1.00 91.25 108 THR A N 1
ATOM 839 C CA . THR A 1 108 ? 22.500 -16.106 -25.525 1.00 91.25 108 THR A CA 1
ATOM 840 C C . THR A 1 108 ? 21.828 -15.501 -24.299 1.00 91.25 108 THR A C 1
ATOM 842 O O . THR A 1 108 ? 22.525 -15.076 -23.387 1.00 91.25 108 THR A O 1
ATOM 845 N N . PHE A 1 109 ? 20.494 -15.557 -24.219 1.00 95.00 109 PHE A N 1
ATOM 846 C CA . PHE A 1 109 ? 19.772 -15.073 -23.040 1.00 95.00 109 PHE A CA 1
ATOM 847 C C . PHE A 1 109 ? 20.243 -15.746 -21.744 1.00 95.00 109 PHE A C 1
ATOM 849 O O . PHE A 1 109 ? 20.484 -15.061 -20.756 1.00 95.00 109 PHE A O 1
ATOM 856 N N . ARG A 1 110 ? 20.384 -17.079 -21.746 1.00 95.38 110 ARG A N 1
ATOM 857 C CA . ARG A 1 110 ? 20.860 -17.827 -20.570 1.00 95.38 110 ARG A CA 1
ATOM 858 C C . ARG A 1 110 ? 22.231 -17.340 -20.120 1.00 95.38 110 ARG A C 1
ATOM 860 O O . ARG A 1 110 ? 22.368 -16.961 -18.969 1.00 95.38 110 ARG A O 1
ATOM 867 N N . ARG A 1 111 ? 23.188 -17.250 -21.051 1.00 94.81 111 ARG A N 1
ATOM 868 C CA . ARG A 1 111 ? 24.534 -16.741 -20.761 1.00 94.81 111 ARG A CA 1
ATOM 869 C C . ARG A 1 111 ? 24.508 -15.333 -20.170 1.00 94.81 111 ARG A C 1
ATOM 871 O O . ARG A 1 111 ? 25.212 -15.086 -19.202 1.00 94.81 111 ARG A O 1
ATOM 878 N N . GLU A 1 112 ? 23.697 -14.425 -20.714 1.00 94.75 112 GLU A N 1
ATOM 879 C CA . GLU A 1 112 ? 23.569 -13.076 -20.151 1.00 94.75 112 GLU A CA 1
ATOM 880 C C . GLU A 1 112 ? 23.016 -13.106 -18.723 1.00 94.75 112 GLU A C 1
ATOM 882 O O . GLU A 1 112 ? 23.576 -12.459 -17.845 1.00 94.75 112 GLU A O 1
ATOM 887 N N . VAL A 1 113 ? 21.953 -13.873 -18.464 1.00 96.06 113 VAL A N 1
ATOM 888 C CA . VAL A 1 113 ? 21.371 -13.979 -17.117 1.00 96.06 113 VAL A CA 1
ATOM 889 C C . VAL A 1 113 ? 22.336 -14.629 -16.125 1.00 96.06 113 VAL A C 1
ATOM 891 O O . VAL A 1 113 ? 22.418 -14.148 -14.995 1.00 96.06 113 VAL A O 1
ATOM 894 N N . ASP A 1 114 ? 23.077 -15.658 -16.538 1.00 96.50 114 ASP A N 1
ATOM 895 C CA . ASP A 1 114 ? 24.081 -16.330 -15.707 1.00 96.50 114 ASP A CA 1
ATOM 896 C C . ASP A 1 114 ? 25.192 -15.349 -15.294 1.00 96.50 114 ASP A C 1
ATOM 898 O O . ASP A 1 114 ? 25.574 -15.297 -14.127 1.00 96.50 114 ASP A O 1
ATOM 902 N N . VAL A 1 115 ? 25.641 -14.491 -16.219 1.00 97.00 115 VAL A N 1
ATOM 903 C CA . VAL A 1 115 ? 26.615 -13.422 -15.935 1.00 97.00 115 VAL A CA 1
ATOM 904 C C . VAL A 1 115 ? 26.054 -12.387 -14.952 1.00 97.00 115 VAL A C 1
ATOM 906 O O . VAL A 1 115 ? 26.784 -11.899 -14.088 1.00 97.00 115 VAL A O 1
ATOM 909 N N . LEU A 1 116 ? 24.759 -12.054 -15.035 1.00 97.25 116 LEU A N 1
ATOM 910 C CA . LEU A 1 116 ? 24.122 -11.180 -14.040 1.00 97.25 116 LEU A CA 1
ATOM 911 C C . LEU A 1 116 ? 24.065 -11.838 -12.655 1.00 97.25 116 LEU A C 1
ATOM 913 O O . LEU A 1 116 ? 24.284 -11.154 -11.658 1.00 97.25 116 LEU A O 1
ATOM 917 N N . ASP A 1 117 ? 23.745 -13.133 -12.579 1.00 96.25 117 ASP A N 1
ATOM 918 C CA . ASP A 1 117 ? 23.744 -13.884 -11.317 1.00 96.25 117 ASP A CA 1
ATOM 919 C C . ASP A 1 117 ? 25.143 -13.932 -10.694 1.00 96.25 117 ASP A C 1
ATOM 921 O O . ASP A 1 117 ? 25.285 -13.680 -9.498 1.00 96.25 117 ASP A O 1
ATOM 925 N N . GLU A 1 118 ? 26.174 -14.197 -11.501 1.00 96.94 118 GLU A N 1
ATOM 926 C CA . GLU A 1 118 ? 27.565 -14.214 -11.048 1.00 96.94 118 GLU A CA 1
ATOM 927 C C . GLU A 1 118 ? 27.991 -12.854 -10.480 1.00 96.94 118 GLU A C 1
ATOM 929 O O . GLU A 1 118 ? 28.531 -12.797 -9.373 1.00 96.94 118 GLU A O 1
ATOM 934 N N . PHE A 1 119 ? 27.686 -11.761 -11.189 1.00 97.06 119 PHE A N 1
ATOM 935 C CA . PHE A 1 119 ? 27.966 -10.400 -10.724 1.00 97.06 119 PHE A CA 1
ATOM 936 C C . PHE A 1 119 ? 27.237 -10.086 -9.410 1.00 97.06 119 PHE A C 1
ATOM 938 O O . PHE A 1 119 ? 27.836 -9.605 -8.451 1.00 97.06 119 PHE A O 1
ATOM 945 N N . LEU A 1 120 ? 25.937 -10.392 -9.328 1.00 95.38 120 LEU A N 1
ATOM 946 C CA . LEU A 1 120 ? 25.130 -10.122 -8.132 1.00 95.38 120 LEU A CA 1
ATOM 947 C C . LEU A 1 120 ? 25.536 -10.975 -6.921 1.00 95.38 120 LEU A C 1
ATOM 949 O O . LEU A 1 120 ? 25.258 -10.576 -5.787 1.00 95.38 120 LEU A O 1
ATOM 953 N N . GLY A 1 121 ? 26.181 -12.122 -7.149 1.00 94.19 121 GLY A N 1
ATOM 954 C CA . GLY A 1 121 ? 26.745 -12.981 -6.109 1.00 94.19 121 GLY A CA 1
ATOM 955 C C . GLY A 1 121 ? 28.041 -12.452 -5.484 1.00 94.19 121 GLY A C 1
ATOM 956 O O . GLY A 1 121 ? 28.458 -12.970 -4.449 1.00 94.19 121 GLY A O 1
ATOM 957 N N . GLN A 1 122 ? 28.669 -11.427 -6.071 1.00 92.25 122 GLN A N 1
ATOM 958 C CA . GLN A 1 122 ? 29.955 -10.882 -5.631 1.00 92.25 122 GLN A CA 1
ATOM 959 C C . GLN A 1 122 ? 29.783 -9.448 -5.088 1.00 92.25 122 GLN A C 1
ATOM 961 O O . GLN A 1 122 ? 29.598 -8.506 -5.860 1.00 92.25 122 GLN A O 1
ATOM 966 N N . PRO A 1 123 ? 29.822 -9.233 -3.759 1.00 85.00 123 PRO A N 1
ATOM 967 C CA . PRO A 1 123 ? 29.624 -7.906 -3.182 1.00 85.00 123 PRO A CA 1
ATOM 968 C C . PRO A 1 123 ? 30.794 -6.959 -3.494 1.00 85.00 123 PRO A C 1
ATOM 970 O O . PRO A 1 123 ? 31.941 -7.382 -3.608 1.00 85.00 123 PRO A O 1
ATOM 973 N N . GLY A 1 124 ? 30.505 -5.656 -3.585 1.00 86.00 124 GLY A N 1
ATOM 974 C CA . GLY A 1 124 ? 31.524 -4.605 -3.718 1.00 86.00 124 GLY A CA 1
ATOM 975 C C . GLY A 1 124 ? 32.126 -4.432 -5.117 1.00 86.00 124 GLY A C 1
ATOM 976 O O . GLY A 1 124 ? 33.065 -3.654 -5.270 1.00 86.00 124 GLY A O 1
ATOM 977 N N . GLN A 1 125 ? 31.608 -5.123 -6.134 1.00 91.50 125 GLN A N 1
ATOM 978 C CA . GLN A 1 125 ? 32.053 -4.927 -7.513 1.00 91.50 125 GLN A CA 1
ATOM 979 C C . GLN A 1 125 ? 31.605 -3.577 -8.094 1.00 91.50 125 GLN A C 1
ATOM 981 O O . GLN A 1 125 ? 30.529 -3.065 -7.779 1.00 91.50 125 GLN A O 1
ATOM 986 N N . ASP A 1 126 ? 32.421 -3.024 -8.996 1.00 95.94 126 ASP A N 1
ATOM 987 C CA . ASP A 1 126 ? 32.100 -1.795 -9.720 1.00 95.94 126 ASP A CA 1
ATOM 988 C C . ASP A 1 126 ? 31.032 -2.059 -10.793 1.00 95.94 126 ASP A C 1
ATOM 990 O O . ASP A 1 126 ? 31.288 -2.616 -11.866 1.00 95.94 126 ASP A O 1
ATOM 994 N N . VAL A 1 127 ? 29.812 -1.617 -10.490 1.00 96.25 127 VAL A N 1
ATOM 995 C CA . VAL A 1 127 ? 28.634 -1.742 -11.355 1.00 96.25 127 VAL A CA 1
ATOM 996 C C . VAL A 1 127 ? 28.825 -1.014 -12.683 1.00 96.25 127 VAL A C 1
ATOM 998 O O . VAL A 1 127 ? 28.371 -1.509 -13.714 1.00 96.25 127 VAL A O 1
ATOM 1001 N N . ASN A 1 128 ? 29.497 0.140 -12.699 1.00 96.44 128 ASN A N 1
ATOM 1002 C CA . ASN A 1 128 ? 29.709 0.893 -13.931 1.00 96.44 128 ASN A CA 1
ATOM 1003 C C . ASN A 1 128 ? 30.710 0.177 -14.834 1.00 96.44 128 ASN A C 1
ATOM 1005 O O . ASN A 1 128 ? 30.424 0.004 -16.020 1.00 96.44 128 ASN A O 1
ATOM 1009 N N . ALA A 1 129 ? 31.833 -0.288 -14.283 1.00 97.50 129 ALA A N 1
ATOM 1010 C CA . ALA A 1 129 ? 32.817 -1.058 -15.040 1.00 97.50 129 ALA A CA 1
ATOM 1011 C C . ALA A 1 129 ? 32.197 -2.336 -15.632 1.00 97.50 129 ALA A C 1
ATOM 1013 O O . ALA A 1 129 ? 32.359 -2.607 -16.824 1.00 97.50 129 ALA A O 1
ATOM 1014 N N . PHE A 1 130 ? 31.411 -3.070 -14.837 1.00 97.81 130 PHE A N 1
ATOM 1015 C CA . PHE A 1 130 ? 30.684 -4.251 -15.304 1.00 97.81 130 PHE A CA 1
ATOM 1016 C C . PHE A 1 130 ? 29.706 -3.925 -16.438 1.00 97.81 130 PHE A C 1
ATOM 1018 O O . PHE A 1 130 ? 29.741 -4.567 -17.488 1.00 97.81 130 PHE A O 1
ATOM 1025 N N . VAL A 1 131 ? 28.862 -2.903 -16.264 1.00 97.56 131 VAL A N 1
ATOM 1026 C CA . VAL A 1 131 ? 27.895 -2.480 -17.287 1.00 97.56 131 VAL A CA 1
ATOM 1027 C C . VAL A 1 131 ? 28.598 -2.104 -18.592 1.00 97.56 131 VAL A C 1
ATOM 1029 O O . VAL A 1 131 ? 28.128 -2.506 -19.655 1.00 97.56 131 VAL A O 1
ATOM 1032 N N . GLN A 1 132 ? 29.719 -1.376 -18.536 1.00 97.25 132 GLN A N 1
ATOM 1033 C CA . GLN A 1 132 ? 30.479 -1.011 -19.737 1.00 97.25 132 GLN A CA 1
ATOM 1034 C C . GLN A 1 132 ? 31.092 -2.235 -20.424 1.00 97.25 132 GLN A C 1
ATOM 1036 O O . GLN A 1 132 ? 30.999 -2.352 -21.646 1.00 97.25 132 GLN A O 1
ATOM 1041 N N . ALA A 1 133 ? 31.647 -3.179 -19.657 1.00 97.62 133 ALA A N 1
ATOM 1042 C CA . ALA A 1 133 ? 32.192 -4.421 -20.200 1.00 97.62 133 ALA A CA 1
ATOM 1043 C C . ALA A 1 133 ? 31.115 -5.261 -20.906 1.00 97.62 133 ALA A C 1
ATOM 1045 O O . ALA A 1 133 ? 31.330 -5.733 -22.020 1.00 97.62 133 ALA A O 1
ATOM 1046 N N . GLN A 1 134 ? 29.929 -5.399 -20.304 1.00 97.56 134 GLN A N 1
ATOM 1047 C CA . GLN A 1 134 ? 28.821 -6.125 -20.930 1.00 97.56 134 GLN A CA 1
ATOM 1048 C C . GLN A 1 134 ? 28.265 -5.389 -22.152 1.00 97.56 134 GLN A C 1
ATOM 1050 O O . GLN A 1 134 ? 27.985 -6.012 -23.175 1.00 97.56 134 GLN A O 1
ATOM 1055 N N . ARG A 1 135 ? 28.150 -4.058 -22.088 1.00 95.81 135 ARG A N 1
ATOM 1056 C CA . ARG A 1 135 ? 27.692 -3.242 -23.218 1.00 95.81 135 ARG A CA 1
ATOM 1057 C C . ARG A 1 135 ? 28.643 -3.335 -24.414 1.00 95.81 135 ARG A C 1
ATOM 1059 O O . ARG A 1 135 ? 28.167 -3.375 -25.544 1.00 95.81 135 ARG A O 1
ATOM 1066 N N . ALA A 1 136 ? 29.955 -3.419 -24.185 1.00 96.75 136 ALA A N 1
ATOM 1067 C CA . ALA A 1 136 ? 30.955 -3.573 -25.245 1.00 96.75 136 ALA A CA 1
ATOM 1068 C C . ALA A 1 136 ? 30.812 -4.889 -26.038 1.00 96.75 136 ALA A C 1
ATOM 1070 O O . ALA A 1 136 ? 31.250 -4.959 -27.184 1.00 96.75 136 ALA A O 1
ATOM 1071 N N . ASN A 1 137 ? 30.158 -5.906 -25.464 1.00 94.94 137 ASN A N 1
ATOM 1072 C CA . ASN A 1 137 ? 29.870 -7.172 -26.143 1.00 94.94 137 ASN A CA 1
ATOM 1073 C C . ASN A 1 137 ? 28.623 -7.108 -27.048 1.00 94.94 137 ASN A C 1
ATOM 1075 O O . ASN A 1 137 ? 28.359 -8.051 -27.798 1.00 94.94 137 ASN A O 1
ATOM 1079 N N . LEU A 1 138 ? 27.836 -6.027 -26.990 1.00 94.75 138 LEU A N 1
ATOM 1080 C CA . LEU A 1 138 ? 26.652 -5.862 -27.831 1.00 94.75 138 LEU A CA 1
ATOM 1081 C C . LEU A 1 138 ? 27.049 -5.393 -29.235 1.00 94.75 138 LEU A C 1
ATOM 1083 O O . LEU A 1 138 ? 27.783 -4.423 -29.407 1.00 94.75 138 LEU A O 1
ATOM 1087 N N . SER A 1 139 ? 26.497 -6.038 -30.266 1.00 93.94 139 SER A N 1
ATOM 1088 C CA . SER A 1 139 ? 26.659 -5.557 -31.643 1.00 93.94 139 SER A CA 1
ATOM 1089 C C . SER A 1 139 ? 25.961 -4.209 -31.852 1.00 93.94 139 SER A C 1
ATOM 1091 O O . SER A 1 139 ? 24.935 -3.918 -31.229 1.00 93.94 139 SER A O 1
ATOM 1093 N N . ALA A 1 140 ? 26.456 -3.412 -32.802 1.00 91.88 140 ALA A N 1
ATOM 1094 C CA . ALA A 1 140 ? 25.850 -2.127 -33.159 1.00 91.88 140 ALA A CA 1
ATOM 1095 C C . ALA A 1 140 ? 24.358 -2.256 -33.539 1.00 91.88 140 ALA A C 1
ATOM 1097 O O . ALA A 1 140 ? 23.551 -1.396 -33.190 1.00 91.88 140 ALA A O 1
ATOM 1098 N N . ASP A 1 141 ? 23.961 -3.360 -34.185 1.00 91.38 141 ASP A N 1
ATOM 1099 C CA . ASP A 1 141 ? 22.558 -3.643 -34.506 1.00 91.38 141 ASP A CA 1
ATOM 1100 C C . ASP A 1 141 ? 21.698 -3.905 -33.267 1.00 91.38 141 ASP A C 1
ATOM 1102 O O . ASP A 1 141 ? 20.532 -3.512 -33.235 1.00 91.38 141 ASP A O 1
ATOM 1106 N N . VAL A 1 142 ? 22.226 -4.600 -32.254 1.00 93.19 142 VAL A N 1
ATOM 1107 C CA . VAL A 1 142 ? 21.516 -4.791 -30.978 1.00 93.19 142 VAL A CA 1
ATOM 1108 C C . VAL A 1 142 ? 21.365 -3.455 -30.258 1.00 93.19 142 VAL A C 1
ATOM 1110 O O . VAL A 1 142 ? 20.257 -3.132 -29.844 1.00 93.19 142 VAL A O 1
ATOM 1113 N N . VAL A 1 143 ? 22.425 -2.645 -30.192 1.00 92.31 143 VAL A N 1
ATOM 1114 C CA . VAL A 1 143 ? 22.380 -1.310 -29.571 1.00 92.31 143 VAL A CA 1
ATOM 1115 C C . VAL A 1 143 ? 21.369 -0.398 -30.277 1.00 92.31 143 VAL A C 1
ATOM 1117 O O . VAL A 1 143 ? 20.574 0.272 -29.621 1.00 92.31 143 VAL A O 1
ATOM 1120 N N . ARG A 1 144 ? 21.326 -0.396 -31.617 1.00 90.19 144 ARG A N 1
ATOM 1121 C CA . ARG A 1 144 ? 20.319 0.373 -32.369 1.00 90.19 144 ARG A CA 1
ATOM 1122 C C . ARG A 1 144 ? 18.898 -0.111 -32.064 1.00 90.19 144 ARG A C 1
ATOM 1124 O O . ARG A 1 144 ? 18.002 0.701 -31.854 1.00 90.19 144 ARG A O 1
ATOM 1131 N N . ARG A 1 145 ? 18.675 -1.429 -32.028 1.00 92.12 145 ARG A N 1
ATOM 1132 C CA . ARG A 1 145 ? 17.352 -2.016 -31.755 1.00 92.12 145 ARG A CA 1
ATOM 1133 C C . ARG A 1 145 ? 16.888 -1.781 -30.320 1.00 92.12 145 ARG A C 1
ATOM 1135 O O . ARG A 1 145 ? 15.706 -1.497 -30.131 1.00 92.12 145 ARG A O 1
ATOM 1142 N N . SER A 1 146 ? 17.788 -1.839 -29.337 1.00 93.56 146 SER A N 1
ATOM 1143 C CA . SER A 1 146 ? 17.442 -1.614 -27.930 1.00 93.56 146 SER A CA 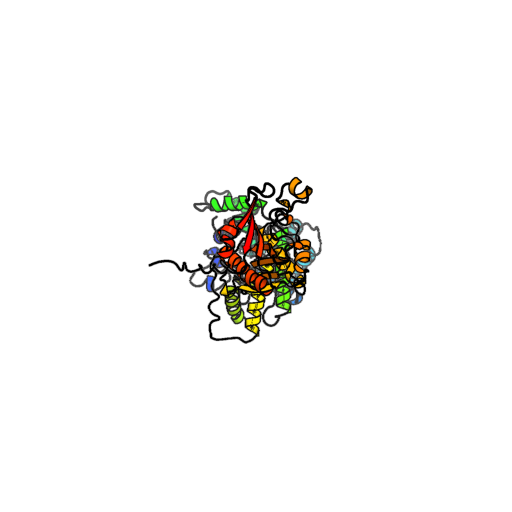1
ATOM 1144 C C . SER A 1 146 ? 16.982 -0.185 -27.672 1.00 93.56 146 SER A C 1
ATOM 1146 O O . SER A 1 146 ? 16.085 0.019 -26.861 1.00 93.56 146 SER A O 1
ATOM 1148 N N . ARG A 1 147 ? 17.495 0.799 -28.426 1.00 91.31 147 ARG A N 1
ATOM 1149 C CA . ARG A 1 147 ? 17.049 2.202 -28.358 1.00 91.31 147 ARG A CA 1
ATOM 1150 C C . ARG A 1 147 ? 15.582 2.409 -28.745 1.00 91.31 147 ARG A C 1
ATOM 1152 O O . ARG A 1 147 ? 14.993 3.389 -28.300 1.00 91.31 147 ARG A O 1
ATOM 1159 N N . ARG A 1 148 ? 14.962 1.474 -29.481 1.00 94.25 148 ARG A N 1
ATOM 1160 C CA . ARG A 1 148 ? 13.504 1.485 -29.723 1.00 94.25 148 ARG A CA 1
ATOM 1161 C C . ARG A 1 148 ? 12.701 1.245 -28.444 1.00 94.25 148 ARG A C 1
ATOM 1163 O O . ARG A 1 148 ? 11.525 1.595 -28.388 1.00 94.25 148 ARG A O 1
ATOM 1170 N N . VAL A 1 149 ? 13.320 0.658 -27.419 1.00 97.19 149 VAL A N 1
ATOM 1171 C CA . VAL A 1 149 ? 12.776 0.630 -26.062 1.00 97.19 149 VAL A CA 1
ATOM 1172 C C . VAL A 1 149 ? 13.138 1.948 -25.379 1.00 97.19 149 VAL A C 1
ATOM 1174 O O . VAL A 1 149 ? 14.294 2.217 -25.030 1.00 97.19 149 VAL A O 1
ATOM 1177 N N . ALA A 1 150 ? 12.133 2.798 -25.201 1.00 97.25 150 ALA A N 1
ATOM 1178 C CA . ALA A 1 150 ? 12.314 4.120 -24.623 1.00 97.25 150 ALA A CA 1
ATOM 1179 C C . ALA A 1 150 ? 12.552 4.060 -23.115 1.00 97.25 150 ALA A C 1
ATOM 1181 O O . ALA A 1 150 ? 13.410 4.778 -22.614 1.00 97.25 150 ALA A O 1
ATOM 1182 N N . ALA A 1 151 ? 11.836 3.180 -22.414 1.00 98.44 151 ALA A N 1
ATOM 1183 C CA . ALA A 1 151 ? 12.054 2.878 -21.004 1.00 98.44 151 ALA A CA 1
ATOM 1184 C C . ALA A 1 151 ? 11.363 1.572 -20.599 1.00 98.44 151 ALA A C 1
ATOM 1186 O O . ALA A 1 151 ? 10.456 1.090 -21.287 1.00 98.44 151 ALA A O 1
ATOM 1187 N N . VAL A 1 152 ? 11.754 1.049 -19.439 1.00 98.88 152 VAL A N 1
ATOM 1188 C CA . VAL A 1 152 ? 10.968 0.075 -18.677 1.00 98.88 152 VAL A CA 1
ATOM 1189 C C . VAL A 1 152 ? 10.318 0.794 -17.499 1.00 98.88 152 VAL A C 1
ATOM 1191 O O . VAL A 1 152 ? 11.011 1.478 -16.750 1.00 98.88 152 VAL A O 1
ATOM 1194 N N . LEU A 1 153 ? 9.005 0.646 -17.330 1.00 98.88 153 LEU A N 1
ATOM 1195 C CA . LEU A 1 153 ? 8.229 1.310 -16.283 1.00 98.88 153 LEU A CA 1
ATOM 1196 C C . LEU A 1 153 ? 7.552 0.265 -15.390 1.00 98.88 153 LEU A C 1
ATOM 1198 O O . LEU A 1 153 ? 6.829 -0.604 -15.881 1.00 98.88 153 LEU A O 1
ATOM 1202 N N . VAL A 1 154 ? 7.811 0.331 -14.081 1.00 98.75 154 VAL A N 1
ATOM 1203 C CA . VAL A 1 154 ? 7.413 -0.704 -13.117 1.00 98.75 154 VAL A CA 1
ATOM 1204 C C . VAL A 1 154 ? 6.993 -0.108 -11.770 1.00 98.75 154 VAL A C 1
ATOM 1206 O O . VAL A 1 154 ? 7.613 0.823 -11.272 1.00 98.75 154 VAL A O 1
ATOM 1209 N N . GLU A 1 155 ? 5.944 -0.652 -11.152 1.00 98.75 155 GLU A N 1
ATOM 1210 C CA . GLU A 1 155 ? 5.640 -0.396 -9.733 1.00 98.75 155 GLU A CA 1
ATOM 1211 C C . GLU A 1 155 ? 6.575 -1.260 -8.860 1.00 98.75 155 GLU A C 1
ATOM 1213 O O . GLU A 1 155 ? 6.695 -2.455 -9.149 1.00 98.75 155 GLU A O 1
ATOM 1218 N N . PRO A 1 156 ? 7.185 -0.746 -7.770 1.00 98.00 156 PRO A N 1
ATOM 1219 C CA 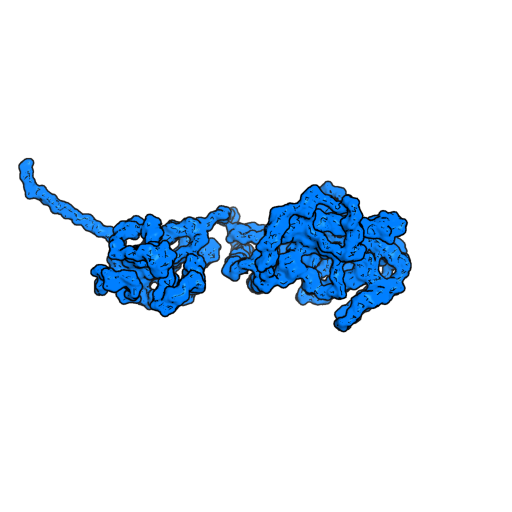. PRO A 1 156 ? 7.943 -1.583 -6.829 1.00 98.00 156 PRO A CA 1
ATOM 1220 C C . PRO A 1 156 ? 7.106 -2.761 -6.309 1.00 98.00 156 PRO A C 1
ATOM 1222 O O . PRO A 1 156 ? 7.549 -3.906 -6.272 1.00 98.00 156 PRO A O 1
ATOM 1225 N N . ILE A 1 157 ? 5.853 -2.467 -5.959 1.00 98.38 157 ILE A N 1
ATOM 1226 C CA . ILE A 1 157 ? 4.816 -3.425 -5.585 1.00 98.38 157 ILE A CA 1
ATOM 1227 C C . ILE A 1 157 ? 3.562 -3.017 -6.357 1.00 98.38 157 ILE A C 1
ATOM 1229 O O . ILE A 1 157 ? 3.063 -1.912 -6.152 1.00 98.38 157 ILE A O 1
ATOM 1233 N N . GLN A 1 158 ? 3.032 -3.890 -7.221 1.00 98.19 158 GLN A N 1
ATOM 1234 C CA . GLN A 1 158 ? 1.835 -3.553 -8.000 1.00 98.19 158 GLN A CA 1
ATOM 1235 C C . GLN A 1 158 ? 0.619 -3.454 -7.087 1.00 98.19 158 GLN A C 1
ATOM 1237 O O . GLN A 1 158 ? 0.154 -4.467 -6.564 1.00 98.19 158 GLN A O 1
ATOM 1242 N N . GLY A 1 159 ? 0.071 -2.256 -6.930 1.00 96.44 159 GLY A N 1
ATOM 1243 C CA . GLY A 1 159 ? -1.009 -1.975 -5.994 1.00 96.44 159 GLY A CA 1
ATOM 1244 C C . GLY A 1 159 ? -2.366 -2.500 -6.454 1.00 96.44 159 GLY A C 1
ATOM 1245 O O . GLY A 1 159 ? -2.882 -3.505 -5.954 1.00 96.44 159 GLY A O 1
ATOM 1246 N N . GLU A 1 160 ? -2.934 -1.830 -7.461 1.00 95.50 160 GLU A N 1
ATOM 1247 C CA . GLU A 1 160 ? -4.248 -2.159 -8.037 1.00 95.50 160 GLU A CA 1
ATOM 1248 C C . GLU A 1 160 ? -4.307 -3.575 -8.621 1.00 95.50 160 GLU A C 1
ATOM 1250 O O . GLU A 1 160 ? -5.369 -4.203 -8.640 1.00 95.50 160 GLU A O 1
ATOM 1255 N N . GLY A 1 161 ? -3.161 -4.084 -9.080 1.00 93.75 161 GLY A N 1
ATOM 1256 C CA . GLY A 1 161 ? -3.016 -5.412 -9.667 1.00 93.75 161 GLY A CA 1
ATOM 1257 C C . GLY A 1 161 ? -3.171 -6.574 -8.686 1.00 93.75 161 GLY A C 1
ATOM 1258 O O . GLY A 1 161 ? -3.252 -7.713 -9.140 1.00 93.75 161 GLY A O 1
ATOM 1259 N N . GLY A 1 162 ? -3.217 -6.322 -7.373 1.00 95.31 162 GLY A N 1
ATOM 1260 C CA . GLY A 1 162 ? -3.274 -7.390 -6.368 1.00 95.31 162 GLY A CA 1
ATOM 1261 C C . GLY A 1 162 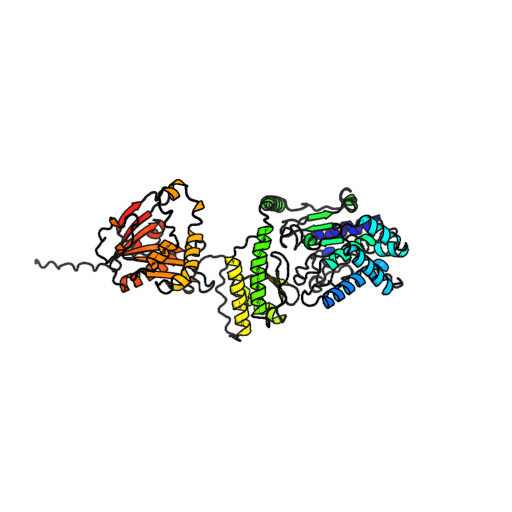? -2.251 -7.277 -5.245 1.00 95.31 162 GLY A C 1
ATOM 1262 O O . GLY A 1 162 ? -1.972 -8.302 -4.643 1.00 95.31 162 GLY A O 1
ATOM 1263 N N . VAL A 1 163 ? -1.618 -6.124 -4.997 1.00 97.38 163 VAL A N 1
ATOM 1264 C CA . VAL A 1 163 ? -0.441 -6.021 -4.098 1.00 97.38 163 VAL A CA 1
ATOM 1265 C C . VAL A 1 163 ? 0.583 -7.111 -4.434 1.00 97.38 163 VAL A C 1
ATOM 1267 O O . VAL A 1 163 ? 0.886 -7.997 -3.636 1.00 97.38 163 VAL A O 1
ATOM 1270 N N . ARG A 1 164 ? 1.019 -7.131 -5.696 1.00 97.06 164 ARG A N 1
ATOM 1271 C CA . ARG A 1 164 ? 1.926 -8.158 -6.223 1.00 97.06 164 ARG A CA 1
ATOM 1272 C C . ARG A 1 164 ? 3.360 -7.692 -6.017 1.00 97.06 164 ARG A C 1
ATOM 1274 O O . ARG A 1 164 ? 3.743 -6.642 -6.525 1.00 97.06 164 ARG A O 1
ATOM 1281 N N . VAL A 1 165 ? 4.131 -8.479 -5.276 1.00 96.12 165 VAL A N 1
ATOM 1282 C CA . VAL A 1 165 ? 5.538 -8.212 -4.956 1.00 96.12 165 VAL A CA 1
ATOM 1283 C C . VAL A 1 165 ? 6.407 -9.079 -5.866 1.00 96.12 165 VAL A C 1
ATOM 1285 O O . VAL A 1 165 ? 6.080 -10.247 -6.072 1.00 96.12 165 VAL A O 1
ATOM 1288 N N . ALA A 1 166 ? 7.465 -8.512 -6.439 1.00 96.81 166 ALA A N 1
ATOM 1289 C CA . ALA A 1 166 ? 8.523 -9.276 -7.099 1.00 96.81 166 ALA A CA 1
ATOM 1290 C C . ALA A 1 166 ? 9.742 -9.360 -6.175 1.00 96.81 166 ALA A C 1
ATOM 1292 O O . ALA A 1 166 ? 9.910 -8.513 -5.297 1.00 96.81 166 ALA A O 1
ATOM 1293 N N . SER A 1 167 ? 10.605 -10.350 -6.392 1.00 96.81 167 SER A N 1
ATOM 1294 C CA . SER A 1 167 ? 11.791 -10.509 -5.552 1.00 96.81 167 SER A CA 1
ATOM 1295 C C . SER A 1 167 ? 12.832 -9.411 -5.808 1.00 96.81 167 SER A C 1
ATOM 1297 O O . SER A 1 167 ? 12.950 -8.862 -6.913 1.00 96.81 167 SER A O 1
ATOM 1299 N N . ALA A 1 168 ? 13.680 -9.162 -4.807 1.00 96.94 168 ALA A N 1
ATOM 1300 C CA . ALA A 1 168 ? 14.860 -8.314 -4.967 1.00 96.94 168 ALA A CA 1
ATOM 1301 C C . ALA A 1 168 ? 15.803 -8.842 -6.063 1.00 96.94 168 ALA A C 1
ATOM 1303 O O . ALA A 1 168 ? 16.351 -8.058 -6.837 1.00 96.94 168 ALA A O 1
ATOM 1304 N N . ARG A 1 169 ? 15.945 -10.171 -6.198 1.00 96.62 169 ARG A N 1
AT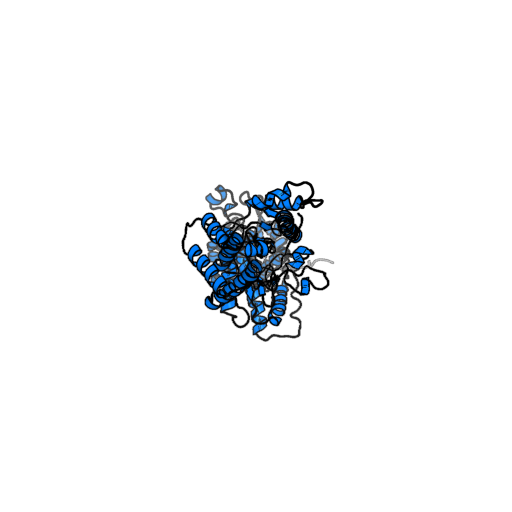OM 1305 C CA . ARG A 1 169 ? 16.768 -10.800 -7.248 1.00 96.62 169 ARG A CA 1
ATOM 1306 C C . ARG A 1 169 ? 16.324 -10.349 -8.638 1.00 96.62 169 ARG A C 1
ATOM 1308 O O . ARG A 1 169 ? 17.156 -9.931 -9.443 1.00 96.62 169 ARG A O 1
ATOM 1315 N N . PHE A 1 170 ? 15.021 -10.393 -8.905 1.00 98.38 170 PHE A N 1
ATOM 1316 C CA . PHE A 1 170 ? 14.462 -9.933 -10.171 1.00 98.38 170 PHE A CA 1
ATOM 1317 C C . PHE A 1 170 ? 14.712 -8.444 -10.406 1.00 98.38 170 PHE A C 1
ATOM 1319 O O . PHE A 1 170 ? 15.211 -8.077 -11.468 1.00 98.38 170 PHE A O 1
ATOM 1326 N N . MET A 1 171 ? 14.414 -7.592 -9.421 1.00 98.56 171 MET A N 1
ATOM 1327 C CA . MET A 1 171 ? 14.555 -6.137 -9.558 1.00 98.56 171 MET A CA 1
ATOM 1328 C C . MET A 1 171 ? 16.016 -5.711 -9.784 1.00 98.56 171 MET A C 1
ATOM 1330 O O . MET A 1 171 ? 16.291 -4.841 -10.614 1.00 98.56 171 MET A O 1
ATOM 1334 N N . ARG A 1 172 ? 16.979 -6.378 -9.132 1.00 98.50 172 ARG A N 1
ATOM 1335 C CA . ARG A 1 172 ? 18.419 -6.145 -9.340 1.00 98.50 172 ARG A CA 1
ATOM 1336 C C . ARG A 1 172 ? 18.865 -6.556 -10.747 1.00 98.50 172 ARG A C 1
ATOM 1338 O O . ARG A 1 172 ? 19.554 -5.780 -11.411 1.00 98.50 172 ARG A O 1
ATOM 1345 N N . LYS A 1 173 ? 18.418 -7.717 -11.248 1.00 98.62 173 LYS A N 1
ATOM 1346 C CA . LYS A 1 173 ? 18.671 -8.148 -12.638 1.00 98.62 173 LYS A CA 1
ATOM 1347 C C . LYS A 1 173 ? 18.027 -7.221 -13.660 1.00 98.62 173 LYS A C 1
ATOM 1349 O O . LYS A 1 173 ? 18.671 -6.866 -14.642 1.00 98.62 173 LYS A O 1
ATOM 1354 N N . LEU A 1 174 ? 16.785 -6.797 -13.418 1.00 98.69 174 LEU A N 1
ATOM 1355 C CA . LEU A 1 174 ? 16.089 -5.817 -14.245 1.00 98.69 174 LEU A CA 1
ATOM 1356 C C . LEU A 1 174 ? 16.916 -4.530 -14.347 1.00 98.69 174 LEU A C 1
ATOM 1358 O O . LEU A 1 174 ? 17.158 -4.043 -15.453 1.00 98.69 174 LEU A O 1
ATOM 1362 N N . ARG A 1 175 ? 17.426 -4.017 -13.218 1.00 98.31 175 ARG A N 1
ATOM 1363 C CA . ARG A 1 175 ? 18.280 -2.825 -13.227 1.00 98.31 175 ARG A CA 1
ATOM 1364 C C . ARG A 1 175 ? 19.559 -3.035 -14.034 1.00 98.31 175 ARG A C 1
ATOM 1366 O O . ARG A 1 175 ? 19.855 -2.203 -14.886 1.00 98.31 175 ARG A O 1
ATOM 1373 N N . LEU A 1 176 ? 20.292 -4.129 -13.826 1.00 98.44 176 LEU A N 1
ATOM 1374 C CA . LEU A 1 176 ? 21.508 -4.398 -14.607 1.00 98.44 176 LEU A CA 1
ATOM 1375 C C . LEU A 1 176 ? 21.209 -4.511 -16.102 1.00 98.44 176 LEU A C 1
ATOM 1377 O O . LEU A 1 176 ? 21.893 -3.885 -16.905 1.00 98.44 176 LEU A O 1
ATOM 1381 N N . LEU A 1 177 ? 20.154 -5.235 -16.477 1.00 98.19 177 LEU A N 1
ATOM 1382 C CA . LEU A 1 177 ? 19.780 -5.411 -17.876 1.00 98.19 177 LEU A CA 1
ATOM 1383 C C . LEU A 1 177 ? 19.433 -4.067 -18.536 1.00 98.19 177 LEU A C 1
ATOM 1385 O O . LEU A 1 177 ? 19.950 -3.750 -19.604 1.00 98.19 177 LEU A O 1
ATOM 1389 N N . THR A 1 178 ? 18.626 -3.232 -17.875 1.00 98.12 178 THR A N 1
ATOM 1390 C CA . THR A 1 178 ? 18.311 -1.879 -18.371 1.00 98.12 178 THR A CA 1
ATOM 1391 C C . THR A 1 178 ? 19.564 -1.008 -18.528 1.00 98.12 178 THR A C 1
ATOM 1393 O O . THR A 1 178 ? 19.734 -0.357 -19.559 1.00 98.12 178 THR A O 1
ATOM 1396 N N . ARG A 1 179 ? 20.510 -1.072 -17.578 1.00 97.56 179 ARG A N 1
ATOM 1397 C CA . ARG A 1 179 ? 21.802 -0.375 -17.667 1.00 97.56 179 ARG A CA 1
ATOM 1398 C C . ARG A 1 179 ? 22.668 -0.870 -18.822 1.00 97.56 179 ARG A C 1
ATOM 1400 O O . ARG A 1 179 ? 23.212 -0.042 -19.544 1.00 97.56 179 ARG A O 1
ATOM 1407 N N . ILE A 1 180 ? 22.796 -2.180 -19.028 1.00 97.88 180 ILE A N 1
ATOM 1408 C CA . ILE A 1 180 ? 23.623 -2.760 -20.102 1.00 97.88 180 ILE A CA 1
ATOM 1409 C C . ILE A 1 180 ? 23.128 -2.291 -21.474 1.00 97.88 180 ILE A C 1
ATOM 1411 O O . ILE A 1 180 ? 23.923 -1.814 -22.282 1.00 97.88 180 ILE A O 1
ATOM 1415 N N . TYR A 1 181 ? 21.812 -2.329 -21.692 1.00 97.12 181 TYR A N 1
ATOM 1416 C CA . TYR A 1 181 ? 21.176 -1.995 -22.971 1.00 97.12 181 TYR A CA 1
ATOM 1417 C C . TYR A 1 181 ? 20.869 -0.503 -23.177 1.00 97.12 181 TYR A C 1
ATOM 1419 O O . TYR A 1 181 ? 20.282 -0.141 -24.199 1.00 97.12 181 TYR A O 1
ATOM 1427 N N . ASP A 1 182 ? 21.275 0.354 -22.236 1.00 94.62 182 ASP A N 1
ATOM 1428 C CA . ASP A 1 182 ? 21.063 1.808 -22.266 1.00 94.62 182 ASP A CA 1
ATOM 1429 C C . ASP A 1 182 ? 19.593 2.239 -22.279 1.00 94.62 182 ASP A C 1
ATOM 1431 O O . ASP A 1 182 ? 19.200 3.180 -22.973 1.00 94.62 182 ASP A O 1
ATOM 1435 N N . VAL A 1 183 ? 18.760 1.528 -21.526 1.00 96.69 183 VAL A N 1
ATOM 1436 C CA . VAL A 1 183 ? 17.324 1.783 -21.419 1.00 96.69 183 VAL A CA 1
ATOM 1437 C C . VAL A 1 183 ? 17.006 2.348 -20.037 1.00 96.69 183 VAL A C 1
ATOM 1439 O O . VAL A 1 183 ? 17.323 1.697 -19.049 1.00 96.69 183 VAL A O 1
ATOM 1442 N N . PRO A 1 184 ? 16.378 3.532 -19.936 1.00 97.38 184 PRO A N 1
ATOM 1443 C CA . PRO A 1 184 ? 15.919 4.068 -18.662 1.00 97.38 184 PRO A CA 1
ATOM 1444 C C . PRO A 1 184 ? 14.978 3.116 -17.908 1.00 97.38 184 PRO A C 1
ATOM 1446 O O . PRO A 1 184 ? 14.061 2.536 -18.496 1.00 97.38 184 PRO A O 1
ATOM 1449 N N . LEU A 1 185 ? 15.176 2.994 -16.597 1.00 98.62 185 LEU A N 1
ATOM 1450 C CA . LEU A 1 185 ? 14.263 2.335 -15.666 1.00 98.62 185 LEU A CA 1
ATOM 1451 C C . LEU A 1 185 ? 13.490 3.389 -14.870 1.00 98.62 185 LEU A C 1
ATOM 1453 O O . LEU A 1 185 ? 14.089 4.254 -14.227 1.00 98.62 185 LEU A O 1
ATOM 1457 N N . ILE A 1 186 ? 12.165 3.273 -14.893 1.00 98.75 186 ILE A N 1
ATOM 1458 C CA . ILE A 1 186 ? 11.226 4.147 -14.194 1.00 98.75 186 ILE A CA 1
ATOM 1459 C C . ILE A 1 186 ? 10.544 3.338 -13.096 1.00 98.75 186 ILE A C 1
ATOM 1461 O O . ILE A 1 186 ? 9.874 2.345 -13.395 1.00 98.75 186 ILE A O 1
ATOM 1465 N N . PHE A 1 187 ? 10.665 3.787 -11.847 1.00 98.81 187 PHE A N 1
ATOM 1466 C CA . PHE A 1 187 ? 9.805 3.296 -10.771 1.00 98.81 187 PHE A CA 1
ATOM 1467 C C . PHE A 1 187 ? 8.590 4.200 -10.594 1.00 98.81 187 PHE A C 1
ATOM 1469 O O . PHE A 1 187 ? 8.721 5.398 -10.340 1.00 98.81 187 PHE A O 1
ATOM 1476 N N . ASP A 1 188 ? 7.406 3.601 -10.688 1.00 98.75 188 ASP A N 1
ATOM 1477 C CA . ASP A 1 188 ? 6.162 4.247 -10.300 1.00 98.75 188 ASP A CA 1
ATOM 1478 C C . ASP A 1 188 ? 5.879 4.018 -8.813 1.00 98.75 188 ASP A C 1
ATOM 1480 O O . ASP A 1 188 ? 5.327 2.997 -8.400 1.00 98.75 188 ASP A O 1
ATOM 1484 N N . GLU A 1 189 ? 6.270 4.999 -8.005 1.00 98.69 189 GLU A N 1
ATOM 1485 C CA . GLU A 1 189 ? 6.091 5.040 -6.557 1.00 98.69 189 GLU A CA 1
ATOM 1486 C C . GLU A 1 189 ? 4.851 5.850 -6.145 1.00 98.69 189 GLU A C 1
ATOM 1488 O O . GLU A 1 189 ? 4.681 6.202 -4.976 1.00 98.69 189 GLU A O 1
ATOM 1493 N N . VAL A 1 190 ? 3.922 6.120 -7.072 1.00 98.56 190 VAL A N 1
ATOM 1494 C CA . VAL A 1 190 ? 2.699 6.887 -6.791 1.00 98.56 190 VAL A CA 1
ATOM 1495 C C . VAL A 1 190 ? 1.853 6.249 -5.686 1.00 98.56 190 VAL A C 1
ATOM 1497 O O . VAL A 1 190 ? 1.150 6.961 -4.970 1.00 98.56 190 VAL A O 1
ATOM 1500 N N . GLN A 1 191 ? 1.861 4.919 -5.529 1.00 97.88 191 GLN A N 1
ATOM 1501 C CA . GLN A 1 191 ? 1.199 4.251 -4.396 1.00 97.88 191 GLN A CA 1
ATOM 1502 C C . GLN A 1 191 ? 2.152 3.839 -3.273 1.00 97.88 191 GLN A C 1
ATOM 1504 O O . GLN A 1 191 ? 1.784 3.972 -2.102 1.00 97.88 191 GLN A O 1
ATOM 1509 N N . THR A 1 192 ? 3.324 3.320 -3.630 1.00 98.12 192 THR A N 1
ATOM 1510 C CA . THR A 1 192 ? 4.262 2.666 -2.709 1.00 98.12 192 THR A CA 1
ATOM 1511 C C . THR A 1 192 ? 5.156 3.646 -1.961 1.00 98.12 192 THR A C 1
ATOM 1513 O O . THR A 1 192 ? 5.555 3.353 -0.837 1.00 98.12 192 THR A O 1
ATOM 1516 N N . GLY A 1 193 ? 5.427 4.811 -2.549 1.00 96.31 193 GLY A N 1
ATOM 1517 C CA . GLY A 1 193 ? 6.331 5.796 -1.984 1.00 96.31 193 GLY A CA 1
ATOM 1518 C C . GLY A 1 193 ? 5.771 6.498 -0.753 1.00 96.31 193 GLY A C 1
ATOM 1519 O O . GLY A 1 193 ? 4.604 6.339 -0.355 1.00 96.31 193 GLY A O 1
ATOM 1520 N N . TRP A 1 194 ? 6.635 7.333 -0.187 1.00 94.88 194 TRP A N 1
ATOM 1521 C CA . TRP A 1 194 ? 6.363 8.169 0.973 1.00 94.88 194 TRP A CA 1
ATOM 1522 C C . TRP A 1 194 ? 6.079 7.382 2.252 1.00 94.88 194 TRP A C 1
ATOM 1524 O O . TRP A 1 194 ? 5.130 7.674 2.981 1.00 94.88 194 TRP A O 1
ATOM 1534 N N . GLY A 1 195 ? 6.874 6.343 2.510 1.00 95.81 195 GLY A N 1
ATOM 1535 C CA . GLY A 1 195 ? 6.873 5.640 3.792 1.00 95.81 195 GLY A CA 1
ATOM 1536 C C . GLY A 1 195 ? 6.030 4.372 3.868 1.00 95.81 195 GLY A C 1
ATOM 1537 O O . GLY A 1 195 ? 6.144 3.656 4.852 1.00 95.81 195 GLY A O 1
ATOM 1538 N N . MET A 1 196 ? 5.203 4.049 2.866 1.00 96.19 196 MET A N 1
ATOM 1539 C CA . MET A 1 196 ? 4.142 3.028 2.996 1.00 96.19 196 MET A CA 1
ATOM 1540 C C . MET A 1 196 ? 4.673 1.643 3.383 1.00 96.19 196 MET A C 1
ATOM 1542 O O . MET A 1 196 ? 4.001 0.867 4.063 1.00 96.19 196 MET A O 1
ATOM 1546 N N . THR A 1 197 ? 5.880 1.326 2.929 1.00 97.81 197 THR A N 1
ATOM 1547 C CA . THR A 1 197 ? 6.535 0.036 3.145 1.00 97.81 197 THR A CA 1
ATOM 1548 C C . THR A 1 197 ? 7.427 0.009 4.387 1.00 97.81 197 THR A C 1
ATOM 1550 O O . THR A 1 197 ? 8.067 -1.007 4.645 1.00 97.81 197 THR A O 1
ATOM 1553 N N . GLY A 1 198 ? 7.484 1.100 5.159 1.00 97.12 198 GLY A N 1
ATOM 1554 C CA . GLY A 1 198 ? 8.477 1.301 6.219 1.00 97.12 198 GLY A CA 1
ATOM 1555 C C . GLY A 1 198 ? 9.846 1.759 5.697 1.00 97.12 198 GLY A C 1
ATOM 1556 O O . GLY A 1 198 ? 10.799 1.836 6.468 1.00 97.12 198 GLY A O 1
ATOM 1557 N N . ARG A 1 199 ? 9.944 2.047 4.395 1.00 97.31 199 ARG A N 1
ATOM 1558 C CA . ARG A 1 199 ? 11.038 2.760 3.722 1.00 97.31 199 ARG A CA 1
ATOM 1559 C C . ARG A 1 199 ? 10.473 4.031 3.105 1.00 97.31 199 ARG A C 1
ATOM 1561 O O . ARG A 1 199 ? 9.288 4.046 2.758 1.00 97.31 199 ARG A O 1
ATOM 1568 N N . LEU A 1 200 ? 11.289 5.074 2.939 1.00 96.06 200 LEU A N 1
ATOM 1569 C CA . LEU A 1 200 ? 10.812 6.302 2.296 1.00 96.06 200 LEU A CA 1
ATOM 1570 C C . LEU A 1 200 ? 10.346 6.000 0.865 1.00 96.06 200 LEU A C 1
ATOM 1572 O O . LEU A 1 200 ? 9.238 6.388 0.483 1.00 96.06 200 LEU A O 1
ATOM 1576 N N . TRP A 1 201 ? 11.148 5.225 0.134 1.00 97.69 201 TRP A N 1
ATOM 1577 C CA . TRP A 1 201 ? 10.838 4.708 -1.195 1.00 97.69 201 TRP A CA 1
ATOM 1578 C C . TRP A 1 201 ? 10.829 3.181 -1.188 1.00 97.69 201 TRP A C 1
ATOM 1580 O O . TRP A 1 201 ? 11.712 2.545 -0.618 1.00 97.69 201 TRP A O 1
ATOM 1590 N N . ALA A 1 202 ? 9.842 2.553 -1.823 1.00 98.12 202 ALA A N 1
ATOM 1591 C CA . ALA A 1 202 ? 9.735 1.100 -1.806 1.00 98.12 202 ALA A CA 1
ATOM 1592 C C . ALA A 1 202 ? 10.792 0.399 -2.668 1.00 98.12 202 ALA A C 1
ATOM 1594 O O . ALA A 1 202 ? 11.109 -0.753 -2.385 1.00 98.12 202 ALA A O 1
ATOM 1595 N N . HIS A 1 203 ? 11.372 1.056 -3.677 1.00 97.88 203 HIS A N 1
ATOM 1596 C CA . HIS A 1 203 ? 12.472 0.464 -4.446 1.00 97.88 203 HIS A CA 1
ATOM 1597 C C . HIS A 1 203 ? 13.743 0.227 -3.607 1.00 97.88 203 HIS A C 1
ATOM 1599 O O . HIS A 1 203 ? 14.571 -0.601 -3.988 1.00 97.88 203 HIS A O 1
ATOM 1605 N N . GLU A 1 204 ? 13.873 0.875 -2.440 1.00 97.56 204 GLU A N 1
ATOM 1606 C CA . GLU A 1 204 ? 14.934 0.600 -1.457 1.00 97.56 204 GLU A CA 1
ATOM 1607 C C . GLU A 1 204 ? 14.852 -0.824 -0.890 1.00 97.56 204 GLU A C 1
ATOM 1609 O O . GLU A 1 204 ? 15.853 -1.354 -0.426 1.00 97.56 204 GLU A O 1
ATOM 1614 N N . LEU A 1 205 ? 13.689 -1.486 -0.959 1.00 97.00 205 LEU A N 1
ATOM 1615 C CA . LEU A 1 205 ? 13.535 -2.881 -0.525 1.00 97.00 205 LEU A CA 1
ATOM 1616 C C . LEU A 1 205 ? 14.356 -3.873 -1.361 1.00 97.00 205 LEU A C 1
ATOM 1618 O O . LEU A 1 205 ? 14.473 -5.037 -0.982 1.00 97.00 205 LEU A O 1
ATOM 1622 N N . PHE A 1 206 ? 14.855 -3.450 -2.523 1.00 97.31 206 PHE A N 1
ATOM 1623 C CA . PHE A 1 206 ? 15.478 -4.343 -3.493 1.00 97.31 206 PHE A CA 1
ATOM 1624 C C . PHE A 1 206 ? 16.996 -4.224 -3.577 1.00 97.31 206 PHE A C 1
ATOM 1626 O O . PHE A 1 206 ? 17.584 -4.987 -4.340 1.00 97.31 206 PHE A O 1
ATOM 1633 N N . ASP A 1 207 ? 17.618 -3.282 -2.858 1.00 96.12 207 ASP A N 1
ATOM 1634 C CA . ASP A 1 207 ? 19.070 -3.049 -2.884 1.00 96.12 207 ASP A CA 1
ATOM 1635 C C . ASP A 1 207 ? 19.629 -3.036 -4.318 1.00 96.12 207 ASP A C 1
ATOM 1637 O O . ASP A 1 207 ? 20.498 -3.831 -4.713 1.00 96.12 207 ASP A O 1
ATOM 1641 N N . LEU A 1 208 ? 19.041 -2.169 -5.150 1.00 97.25 208 LEU A N 1
ATOM 1642 C CA . LEU A 1 208 ? 19.399 -2.068 -6.559 1.00 97.25 208 LEU A CA 1
ATOM 1643 C C . LEU A 1 208 ? 20.899 -1.762 -6.704 1.00 97.25 208 LEU A C 1
ATOM 1645 O O . LEU A 1 208 ? 21.418 -0.902 -5.996 1.00 97.25 208 LEU A O 1
ATOM 1649 N N . PRO A 1 209 ? 21.601 -2.390 -7.665 1.00 96.00 209 PRO A N 1
ATOM 1650 C CA . PRO A 1 209 ? 23.032 -2.148 -7.870 1.00 96.00 209 PRO A CA 1
ATOM 1651 C C . PRO A 1 209 ? 23.334 -0.708 -8.319 1.00 96.00 209 PRO A C 1
ATOM 1653 O O . PRO A 1 209 ? 24.454 -0.234 -8.207 1.00 96.00 209 PRO A O 1
ATOM 1656 N N . SER A 1 210 ? 22.340 0.003 -8.848 1.00 95.19 210 SER A N 1
ATOM 1657 C CA . SER A 1 210 ? 22.397 1.447 -9.080 1.00 95.19 210 SER A CA 1
ATOM 1658 C C . SER A 1 210 ? 20.987 2.039 -8.981 1.00 95.19 210 SER A C 1
ATOM 1660 O O . SER A 1 210 ? 20.022 1.310 -9.243 1.00 95.19 210 SER A O 1
ATOM 1662 N N . PRO A 1 211 ? 20.846 3.337 -8.652 1.00 96.12 211 PRO A N 1
ATOM 1663 C CA . PRO A 1 211 ? 19.545 4.004 -8.600 1.00 96.12 211 PRO A CA 1
ATOM 1664 C C . PRO A 1 211 ? 18.789 3.913 -9.935 1.00 96.12 211 PRO A C 1
ATOM 1666 O O . PRO A 1 211 ? 19.440 3.822 -10.984 1.00 96.12 211 PRO A O 1
ATOM 1669 N N . PRO A 1 212 ? 17.443 3.946 -9.935 1.00 97.50 212 PRO A N 1
ATOM 1670 C CA . PRO A 1 212 ? 16.664 4.085 -11.165 1.00 97.50 212 PRO A CA 1
ATOM 1671 C C . PRO A 1 212 ? 16.888 5.447 -11.829 1.00 97.50 212 PRO A C 1
ATOM 1673 O O . PRO A 1 212 ? 17.392 6.381 -11.210 1.00 97.50 212 PRO A O 1
ATOM 1676 N N . ASP A 1 213 ? 16.511 5.560 -13.102 1.00 97.62 213 ASP A N 1
ATOM 1677 C CA . ASP A 1 213 ? 16.746 6.785 -13.872 1.00 97.62 213 ASP A CA 1
ATOM 1678 C C . ASP A 1 213 ? 15.642 7.821 -13.648 1.00 97.62 213 ASP A C 1
ATOM 1680 O O . ASP A 1 213 ? 15.918 9.021 -13.720 1.00 97.62 213 ASP A O 1
ATOM 1684 N N . LEU A 1 214 ? 14.412 7.366 -13.370 1.00 97.94 214 LEU A N 1
ATOM 1685 C CA . LEU A 1 214 ? 13.297 8.210 -12.947 1.00 97.94 214 LEU A CA 1
ATOM 1686 C C . LEU A 1 214 ? 12.466 7.546 -11.840 1.00 97.94 214 LEU A C 1
ATOM 1688 O O . LEU A 1 214 ? 12.308 6.323 -11.807 1.00 97.94 214 LEU A O 1
ATOM 1692 N N . VAL A 1 215 ? 11.873 8.374 -10.979 1.00 98.38 215 VAL A N 1
ATOM 1693 C CA . VAL A 1 215 ? 10.904 7.955 -9.957 1.00 98.38 215 VAL A CA 1
ATOM 1694 C C . VAL A 1 215 ? 9.705 8.897 -9.971 1.00 98.38 215 VAL A C 1
ATOM 1696 O O . VAL A 1 215 ? 9.866 10.102 -9.772 1.00 98.38 215 VAL A O 1
ATOM 1699 N N . THR A 1 216 ? 8.500 8.366 -10.180 1.00 98.31 216 THR A N 1
ATOM 1700 C CA . THR A 1 216 ? 7.249 9.133 -10.051 1.00 98.31 216 THR A CA 1
ATOM 1701 C C . THR A 1 216 ? 6.608 8.889 -8.702 1.00 98.31 216 THR A C 1
ATOM 1703 O O . THR A 1 216 ? 6.538 7.754 -8.247 1.00 98.31 216 THR A O 1
ATOM 1706 N N . TRP A 1 217 ? 6.082 9.931 -8.067 1.00 96.50 217 TRP A N 1
ATOM 1707 C CA . TRP A 1 217 ? 5.433 9.807 -6.766 1.00 96.50 217 TRP A CA 1
ATOM 1708 C C . TRP A 1 217 ? 4.283 10.801 -6.614 1.00 96.50 217 TRP A C 1
ATOM 1710 O O . TRP A 1 217 ? 4.300 11.886 -7.189 1.00 96.50 217 TRP A O 1
ATOM 1720 N N . ALA A 1 218 ? 3.227 10.385 -5.907 1.00 97.12 218 ALA A N 1
ATOM 1721 C CA . ALA A 1 218 ? 2.046 11.206 -5.653 1.00 97.12 218 ALA A CA 1
ATOM 1722 C C . ALA A 1 218 ? 1.254 10.689 -4.439 1.00 97.12 218 ALA A C 1
ATOM 1724 O O . ALA A 1 218 ? 1.843 10.204 -3.472 1.00 97.12 218 ALA A O 1
ATOM 1725 N N . LYS A 1 219 ? -0.084 10.780 -4.473 1.00 96.44 219 LYS A N 1
ATOM 1726 C CA . LYS A 1 219 ? -1.014 10.346 -3.413 1.00 96.44 219 LYS A CA 1
ATOM 1727 C C . LYS A 1 219 ? -0.669 10.958 -2.053 1.00 96.44 219 LYS A C 1
ATOM 1729 O O . LYS A 1 219 ? -1.133 12.045 -1.738 1.00 96.44 219 LYS A O 1
ATOM 1734 N N . LYS A 1 220 ? 0.164 10.282 -1.260 1.00 94.88 220 LYS A N 1
ATOM 1735 C CA . LYS A 1 220 ? 0.615 10.748 0.060 1.00 94.88 220 LYS A CA 1
ATOM 1736 C C . LYS A 1 220 ? 1.452 12.019 -0.026 1.00 94.88 220 LYS A C 1
ATOM 1738 O O . LYS A 1 220 ? 1.411 12.832 0.888 1.00 94.88 220 LYS A O 1
ATOM 1743 N N . ALA A 1 221 ? 2.112 12.222 -1.161 1.00 91.88 221 ALA A N 1
ATOM 1744 C CA . ALA A 1 221 ? 2.824 13.447 -1.496 1.00 91.88 221 ALA A CA 1
ATOM 1745 C C . ALA A 1 221 ? 1.915 14.657 -1.760 1.00 91.88 221 ALA A C 1
ATOM 1747 O O . ALA A 1 221 ? 2.411 15.758 -1.957 1.00 91.88 221 ALA A O 1
ATOM 1748 N N . GLN A 1 222 ? 0.591 14.466 -1.805 1.00 93.44 222 GLN A N 1
ATOM 1749 C CA . GLN A 1 222 ? -0.425 15.472 -2.149 1.00 93.44 222 GLN A CA 1
ATOM 1750 C C . GLN A 1 222 ? -0.402 15.925 -3.619 1.00 93.44 222 GLN A C 1
ATOM 1752 O O . GLN A 1 222 ? -1.463 16.014 -4.224 1.00 93.44 222 GLN A O 1
ATOM 1757 N N . ASN A 1 223 ? 0.780 16.085 -4.215 1.00 95.12 223 ASN A N 1
ATOM 1758 C CA . ASN A 1 223 ? 1.003 16.429 -5.618 1.00 95.12 223 ASN A CA 1
ATOM 1759 C C . ASN A 1 223 ? 1.654 15.294 -6.405 1.00 95.12 223 ASN A C 1
ATOM 1761 O O . ASN A 1 223 ? 2.219 14.374 -5.823 1.00 95.12 223 ASN A O 1
ATOM 1765 N N . GLY A 1 224 ? 1.607 15.377 -7.734 1.00 95.62 224 GLY A N 1
ATOM 1766 C CA . GLY A 1 224 ? 2.423 14.544 -8.611 1.00 95.62 224 GLY A CA 1
ATOM 1767 C C . GLY A 1 224 ? 3.816 15.134 -8.804 1.00 95.62 224 GLY A C 1
ATOM 1768 O O . GLY A 1 224 ? 3.964 16.290 -9.215 1.00 95.62 224 GLY A O 1
ATOM 1769 N N . VAL A 1 225 ? 4.838 14.328 -8.544 1.00 94.00 225 VAL A N 1
ATOM 1770 C CA . VAL A 1 225 ? 6.242 14.724 -8.635 1.00 94.00 225 VAL A CA 1
ATOM 1771 C C . VAL A 1 225 ? 7.039 13.657 -9.381 1.00 94.00 225 VAL A C 1
ATOM 1773 O O . VAL A 1 225 ? 6.720 12.466 -9.351 1.00 94.00 225 VAL A O 1
ATOM 1776 N N . LEU A 1 226 ? 8.070 14.114 -10.084 1.00 93.38 226 LEU A N 1
ATOM 1777 C CA . LEU A 1 226 ? 8.990 13.303 -10.863 1.00 93.38 226 LEU A CA 1
ATOM 1778 C C . LEU A 1 226 ? 10.417 13.646 -10.437 1.00 93.38 226 LEU A C 1
ATOM 1780 O O . LEU A 1 226 ? 10.829 14.798 -10.545 1.00 93.38 226 LEU A O 1
ATOM 1784 N N . PHE A 1 227 ? 11.170 12.646 -9.992 1.00 94.69 227 PHE A N 1
ATOM 1785 C CA . PHE A 1 227 ? 12.623 12.732 -9.905 1.00 94.69 227 PHE A CA 1
ATOM 1786 C C . PHE A 1 227 ? 13.246 12.138 -11.158 1.00 94.69 227 PHE A C 1
ATOM 1788 O O . PHE A 1 227 ? 12.796 11.105 -11.654 1.00 94.69 227 PHE A O 1
ATOM 1795 N N . VAL A 1 228 ? 14.276 12.806 -11.667 1.00 92.81 228 VAL A N 1
ATOM 1796 C CA . VAL A 1 228 ? 14.961 12.455 -12.907 1.00 92.81 228 VAL A CA 1
ATOM 1797 C C . VAL A 1 228 ? 16.468 12.514 -12.687 1.00 92.81 228 VAL A C 1
ATOM 1799 O O . VAL A 1 228 ? 16.971 13.423 -12.031 1.00 92.81 228 VAL A O 1
ATOM 1802 N N . SER A 1 229 ? 17.188 11.529 -13.219 1.00 92.19 229 SER A N 1
ATOM 1803 C CA . SER A 1 229 ? 18.652 11.523 -13.220 1.00 92.19 229 SER A CA 1
ATOM 1804 C C . SER A 1 229 ? 19.224 12.713 -13.996 1.00 92.19 229 SER A C 1
ATOM 1806 O O . SER A 1 229 ? 18.631 13.171 -14.973 1.00 92.19 229 SER A O 1
ATOM 1808 N N . GLU A 1 230 ? 20.418 13.176 -13.619 1.00 88.44 230 GLU A N 1
ATOM 1809 C CA . GLU A 1 230 ? 21.092 14.300 -14.290 1.00 88.44 230 GLU A CA 1
ATOM 1810 C C . GLU A 1 230 ? 21.245 14.083 -15.803 1.00 88.44 230 GLU A C 1
ATOM 1812 O O . GLU A 1 230 ? 21.030 15.004 -16.588 1.00 88.44 230 GLU A O 1
ATOM 1817 N N . ALA A 1 231 ? 21.521 12.844 -16.225 1.00 83.12 231 ALA A N 1
ATOM 1818 C CA . ALA A 1 231 ? 21.665 12.480 -17.634 1.00 83.12 231 ALA A CA 1
ATOM 1819 C C . ALA A 1 231 ? 20.393 12.735 -18.467 1.00 83.12 231 ALA A C 1
ATOM 1821 O O . ALA A 1 231 ? 20.488 12.987 -19.665 1.00 83.12 231 ALA A O 1
ATOM 1822 N N . LEU A 1 232 ? 19.212 12.674 -17.843 1.00 85.94 232 LEU A N 1
ATOM 1823 C CA . LEU A 1 232 ? 17.917 12.937 -18.479 1.00 85.94 232 LEU A CA 1
ATOM 1824 C C . LEU A 1 232 ? 17.349 14.323 -18.130 1.00 85.94 232 LEU A C 1
ATOM 1826 O O . LEU A 1 232 ? 16.382 14.765 -18.754 1.00 85.94 232 LEU A O 1
ATOM 1830 N N . ALA A 1 233 ? 17.935 15.016 -17.149 1.00 82.06 233 ALA A N 1
ATOM 1831 C CA . ALA A 1 233 ? 17.483 16.323 -16.677 1.00 82.06 233 ALA A CA 1
ATOM 1832 C C . ALA A 1 233 ? 17.746 17.456 -17.684 1.00 82.06 233 ALA A C 1
ATOM 1834 O O . ALA A 1 233 ? 17.074 18.486 -17.637 1.00 82.06 233 ALA A O 1
ATOM 1835 N N . THR A 1 234 ? 18.675 17.264 -18.625 1.00 72.69 234 THR A N 1
ATOM 1836 C CA . THR A 1 234 ? 19.052 18.243 -19.662 1.00 72.69 234 THR A CA 1
ATOM 1837 C C . THR A 1 234 ? 17.854 18.800 -20.437 1.00 72.69 234 THR A C 1
ATOM 1839 O O . THR A 1 234 ? 17.829 19.987 -20.749 1.00 72.69 234 THR A O 1
ATOM 1842 N N . PHE A 1 235 ? 16.807 18.003 -20.671 1.00 68.06 235 PHE A N 1
ATOM 1843 C CA . PHE A 1 235 ? 15.613 18.442 -21.409 1.00 68.06 235 PHE A CA 1
ATOM 1844 C C . PHE A 1 235 ? 14.628 19.291 -20.595 1.00 68.06 235 PHE A C 1
ATOM 1846 O O . PHE A 1 235 ? 13.766 19.945 -21.182 1.00 68.06 235 PHE A O 1
ATOM 1853 N N . PHE A 1 236 ? 14.725 19.278 -19.264 1.00 66.81 236 PHE A N 1
ATOM 1854 C CA . PHE A 1 236 ? 13.893 20.116 -18.392 1.00 66.81 236 PHE A CA 1
ATOM 1855 C C . PHE A 1 236 ? 14.391 21.562 -18.328 1.00 66.81 236 PHE A C 1
ATOM 1857 O O . PHE A 1 236 ? 13.653 22.443 -17.902 1.00 66.81 236 PHE A O 1
ATOM 1864 N N . GLN A 1 237 ? 15.626 21.808 -18.771 1.00 66.62 237 GLN A N 1
ATOM 1865 C CA . GLN A 1 237 ? 16.222 23.143 -18.837 1.00 66.62 237 GLN A CA 1
ATOM 1866 C C . GLN A 1 237 ? 15.837 23.894 -20.123 1.00 66.62 237 GLN A C 1
ATOM 1868 O O . GLN A 1 237 ? 16.037 25.102 -20.216 1.00 66.62 237 GLN A O 1
ATOM 1873 N N . GLU A 1 238 ? 15.264 23.200 -21.113 1.00 67.12 238 GLU A N 1
ATOM 1874 C CA . GLU A 1 238 ? 14.759 23.814 -22.340 1.00 67.12 238 GLU A CA 1
ATOM 1875 C C . GLU A 1 238 ? 13.348 24.383 -22.130 1.00 67.12 238 GLU A C 1
ATOM 1877 O O . GLU A 1 238 ? 12.413 23.670 -21.750 1.00 67.12 238 GLU A O 1
ATOM 1882 N N . GLU A 1 239 ? 13.184 25.677 -22.411 1.00 57.00 239 GLU A N 1
ATOM 1883 C CA . GLU A 1 239 ? 11.954 26.419 -22.133 1.00 57.00 239 GLU A CA 1
ATOM 1884 C C . GLU A 1 239 ? 10.710 25.744 -22.756 1.00 57.00 239 GLU A C 1
ATOM 1886 O O . GLU A 1 239 ? 10.683 25.388 -23.937 1.00 57.00 239 GLU A O 1
ATOM 1891 N N . LYS A 1 240 ? 9.641 25.606 -21.957 1.00 62.03 240 LYS A N 1
ATOM 1892 C CA . LYS A 1 240 ? 8.280 25.193 -22.371 1.00 62.03 240 LYS A CA 1
ATOM 1893 C C . LYS A 1 240 ? 8.108 23.753 -22.872 1.00 62.03 240 LYS A C 1
ATOM 1895 O O . LYS A 1 240 ? 7.015 23.409 -23.328 1.00 62.03 240 LYS A O 1
ATOM 1900 N N . LYS A 1 241 ? 9.104 22.868 -22.744 1.00 78.12 241 LYS A N 1
ATOM 1901 C CA . LYS A 1 241 ? 8.900 21.439 -23.050 1.00 78.12 241 LYS A CA 1
ATOM 1902 C C . LYS A 1 241 ? 8.054 20.723 -22.001 1.00 78.12 241 LYS A C 1
ATOM 1904 O O . LYS A 1 241 ? 7.268 19.863 -22.379 1.00 78.12 241 LYS A O 1
ATOM 1909 N N . PHE A 1 242 ? 8.144 21.086 -20.728 1.00 85.69 242 PHE A N 1
ATOM 1910 C CA . PHE A 1 242 ? 7.330 20.531 -19.643 1.00 85.69 242 PHE A CA 1
ATOM 1911 C C . PHE A 1 242 ? 6.663 21.690 -18.912 1.00 85.69 242 PHE A C 1
ATOM 1913 O O . PHE A 1 242 ? 7.360 22.595 -18.471 1.00 85.69 242 PHE A O 1
ATOM 1920 N N . ASN A 1 243 ? 5.329 21.717 -18.860 1.00 86.12 243 ASN A N 1
ATOM 1921 C CA . ASN A 1 243 ? 4.591 22.776 -18.175 1.00 86.12 243 ASN A CA 1
ATOM 1922 C C . ASN A 1 243 ? 3.141 22.339 -17.902 1.00 86.12 243 ASN A C 1
ATOM 1924 O O . ASN A 1 243 ? 2.561 21.566 -18.668 1.00 86.12 243 ASN A O 1
ATOM 1928 N N . THR A 1 244 ? 2.553 22.873 -16.837 1.00 87.25 244 THR A N 1
ATOM 1929 C CA . THR A 1 244 ? 1.117 22.849 -16.527 1.00 87.25 244 THR A CA 1
ATOM 1930 C C . THR A 1 244 ? 0.765 24.172 -15.846 1.00 87.25 244 THR A C 1
ATOM 1932 O O . THR A 1 244 ? 1.593 24.680 -15.107 1.00 87.25 244 THR A O 1
ATOM 1935 N N . THR A 1 245 ? -0.449 24.705 -16.006 1.00 90.12 245 THR A N 1
ATOM 1936 C CA . THR A 1 245 ? -0.829 26.039 -15.482 1.00 90.12 245 THR A CA 1
ATOM 1937 C C . THR A 1 245 ? -0.467 26.291 -14.015 1.00 90.12 245 THR A C 1
ATOM 1939 O O . THR A 1 245 ? -0.093 27.407 -13.672 1.00 90.12 245 THR A O 1
ATOM 1942 N N . TRP A 1 246 ? -0.599 25.276 -13.155 1.00 89.06 246 TRP A N 1
ATOM 1943 C CA . TRP A 1 246 ? -0.373 25.408 -11.711 1.00 89.06 246 TRP A CA 1
ATOM 1944 C C . TRP A 1 246 ? 0.912 24.742 -11.214 1.00 89.06 246 TRP A C 1
ATOM 1946 O O . TRP A 1 246 ? 1.308 24.989 -10.089 1.00 89.06 246 TRP A O 1
ATOM 1956 N N . GLU A 1 247 ? 1.538 23.872 -12.011 1.00 88.06 247 GLU A N 1
ATOM 1957 C CA . GLU A 1 247 ? 2.742 23.093 -11.648 1.00 88.06 247 GLU A CA 1
ATOM 1958 C C . GLU A 1 247 ? 2.641 22.237 -10.364 1.00 88.06 247 GLU A C 1
ATOM 1960 O O . GLU A 1 247 ? 3.595 21.570 -9.962 1.00 88.06 247 GLU A O 1
ATOM 1965 N N . GLY A 1 248 ? 1.436 22.092 -9.819 1.00 91.31 248 GLY A N 1
ATOM 1966 C CA . GLY A 1 248 ? 1.133 21.429 -8.554 1.00 91.31 248 GLY A CA 1
ATOM 1967 C C . GLY A 1 248 ? 0.341 22.376 -7.655 1.00 91.31 248 GLY A C 1
ATOM 1968 O O . GLY A 1 248 ? 0.509 23.591 -7.709 1.00 91.31 248 GLY A O 1
ATOM 1969 N N . ASP A 1 249 ? -0.544 21.846 -6.824 1.00 93.12 249 ASP A N 1
ATOM 1970 C CA . ASP A 1 249 ? -1.357 22.680 -5.953 1.00 93.12 249 ASP A CA 1
ATOM 1971 C C . ASP A 1 249 ? -0.545 23.146 -4.730 1.00 93.12 249 ASP A C 1
ATOM 1973 O O . ASP A 1 249 ? 0.049 22.349 -3.997 1.00 93.12 249 ASP A O 1
ATOM 1977 N N . SER A 1 250 ? -0.519 24.458 -4.489 1.00 94.44 250 SER A N 1
ATOM 1978 C CA . SER A 1 250 ? 0.261 25.054 -3.396 1.00 94.44 250 SER A CA 1
ATOM 1979 C C . SER A 1 250 ? -0.208 24.593 -2.012 1.00 94.44 250 SER A C 1
ATOM 1981 O O . SER A 1 250 ? 0.607 24.422 -1.107 1.00 94.44 250 SER A O 1
ATOM 1983 N N . VAL A 1 251 ? -1.506 24.322 -1.845 1.00 94.88 251 VAL A N 1
ATOM 1984 C CA . VAL A 1 251 ? -2.077 23.808 -0.589 1.00 94.88 251 VAL A CA 1
ATOM 1985 C C . VAL A 1 251 ? -1.517 22.420 -0.266 1.00 94.88 251 VAL A C 1
ATOM 1987 O O . VAL A 1 251 ? -1.113 22.160 0.868 1.00 94.88 251 VAL A O 1
ATOM 1990 N N . GLY A 1 252 ? -1.447 21.536 -1.257 1.00 93.56 252 GLY A N 1
ATOM 1991 C CA . GLY A 1 252 ? -0.860 20.210 -1.158 1.00 93.56 252 GLY A CA 1
ATOM 1992 C C . GLY A 1 252 ? 0.628 20.265 -0.837 1.00 93.56 252 GLY A C 1
ATOM 1993 O O . GLY A 1 252 ? 1.081 19.500 0.012 1.00 93.56 252 GLY A O 1
ATOM 1994 N N . MET A 1 253 ? 1.373 21.203 -1.434 1.00 94.31 253 MET A N 1
ATOM 1995 C CA . MET A 1 253 ? 2.787 21.427 -1.103 1.00 94.31 253 MET A CA 1
ATOM 1996 C C . MET A 1 253 ? 2.968 21.834 0.364 1.00 94.31 253 MET A C 1
ATOM 1998 O O . MET A 1 253 ? 3.738 21.199 1.081 1.00 94.31 253 MET A O 1
ATOM 2002 N N . VAL A 1 254 ? 2.222 22.837 0.839 1.00 95.44 254 VAL A N 1
ATOM 2003 C CA . VAL A 1 254 ? 2.286 23.285 2.242 1.00 95.44 254 VAL A CA 1
ATOM 2004 C C . VAL A 1 254 ? 1.892 22.158 3.199 1.00 95.44 254 VAL A C 1
ATOM 2006 O O . VAL A 1 254 ? 2.571 21.934 4.201 1.00 95.44 254 VAL A O 1
ATOM 2009 N N . ARG A 1 255 ? 0.837 21.399 2.877 1.00 94.81 255 ARG A N 1
ATOM 2010 C CA . ARG A 1 255 ? 0.410 20.248 3.683 1.00 94.81 255 ARG A CA 1
ATOM 2011 C C . ARG A 1 255 ? 1.473 19.154 3.724 1.00 94.81 255 ARG A C 1
ATOM 2013 O O . ARG A 1 255 ? 1.692 18.587 4.788 1.00 94.81 255 ARG A O 1
ATOM 2020 N N . LEU A 1 256 ? 2.130 18.856 2.602 1.00 92.88 256 LEU A N 1
ATOM 2021 C CA . LEU A 1 256 ? 3.224 17.888 2.567 1.00 92.88 256 LEU A CA 1
ATOM 2022 C C . LEU A 1 256 ? 4.384 18.338 3.461 1.00 92.88 256 LEU A C 1
ATOM 2024 O O . LEU A 1 256 ? 4.842 17.552 4.285 1.00 92.88 256 LEU A O 1
ATOM 2028 N N . LEU A 1 257 ? 4.815 19.597 3.329 1.00 93.00 257 LEU A N 1
ATOM 2029 C CA . LEU A 1 257 ? 5.898 20.167 4.134 1.00 93.00 257 LEU A CA 1
ATOM 2030 C C . LEU A 1 257 ? 5.589 20.083 5.635 1.00 93.00 257 LEU A C 1
ATOM 2032 O O . LEU A 1 257 ? 6.445 19.679 6.411 1.00 93.00 257 LEU A O 1
ATOM 2036 N N . ALA A 1 258 ? 4.346 20.362 6.037 1.00 92.31 258 ALA A N 1
ATOM 2037 C CA . ALA A 1 258 ? 3.906 20.262 7.432 1.00 92.31 258 ALA A CA 1
ATOM 2038 C C . ALA A 1 258 ? 3.834 18.820 7.982 1.00 92.31 258 ALA A C 1
ATOM 2040 O O . ALA A 1 258 ? 3.685 18.626 9.192 1.00 92.31 258 ALA A O 1
ATOM 2041 N N . LEU A 1 259 ? 3.881 17.807 7.111 1.00 89.19 259 LEU A N 1
ATOM 2042 C CA . LEU A 1 259 ? 3.824 16.390 7.479 1.00 89.19 259 LEU A CA 1
ATOM 2043 C C . LEU A 1 259 ? 5.183 15.685 7.393 1.00 89.19 259 LEU A C 1
ATOM 2045 O O . LEU A 1 259 ? 5.288 14.571 7.899 1.00 89.19 259 LEU A O 1
ATOM 2049 N N . LEU A 1 260 ? 6.201 16.304 6.782 1.00 88.44 260 LEU A N 1
ATOM 2050 C CA . LEU A 1 260 ? 7.532 15.709 6.606 1.00 88.44 260 LEU A CA 1
ATOM 2051 C C . LEU A 1 260 ? 8.133 15.244 7.935 1.00 88.44 260 LEU A C 1
ATOM 2053 O O . LEU A 1 260 ? 8.464 14.069 8.074 1.00 88.44 260 LEU A O 1
ATOM 2057 N N . ASP A 1 261 ? 8.172 16.132 8.927 1.00 88.88 261 ASP A N 1
ATOM 2058 C CA . ASP A 1 261 ? 8.781 15.858 10.237 1.00 88.88 261 ASP A CA 1
ATOM 2059 C C . ASP A 1 261 ? 7.957 14.885 11.097 1.00 88.88 261 ASP A C 1
ATOM 2061 O O . ASP A 1 261 ? 8.411 14.430 12.144 1.00 88.88 261 ASP A O 1
ATOM 2065 N N . LYS A 1 262 ? 6.732 14.558 10.667 1.00 91.50 262 LYS A N 1
ATOM 2066 C CA . LYS A 1 262 ? 5.839 13.611 11.350 1.00 91.50 262 LYS A CA 1
ATOM 2067 C C . LYS A 1 262 ? 5.933 12.194 10.785 1.00 91.50 262 LYS A C 1
ATOM 2069 O O . LYS A 1 262 ? 5.275 11.292 11.300 1.00 91.50 262 LYS A O 1
ATOM 2074 N N . LEU A 1 263 ? 6.686 11.988 9.702 1.00 94.00 263 LEU A N 1
ATOM 2075 C CA . LEU A 1 263 ? 6.844 10.672 9.100 1.00 94.00 263 LEU A CA 1
ATOM 2076 C C . LEU A 1 263 ? 7.784 9.807 9.948 1.00 94.00 263 LEU A C 1
ATOM 2078 O O . LEU A 1 263 ? 9.001 9.873 9.811 1.00 94.00 263 LEU A O 1
ATOM 2082 N N . ASP A 1 264 ? 7.201 8.942 10.773 1.00 96.31 264 ASP A N 1
ATOM 2083 C CA . ASP A 1 264 ? 7.931 7.921 11.523 1.00 96.31 264 ASP A CA 1
ATOM 2084 C C . ASP A 1 264 ? 7.869 6.569 10.788 1.00 96.31 264 ASP A C 1
ATOM 2086 O O . ASP A 1 264 ? 6.855 5.863 10.792 1.00 96.31 264 ASP A O 1
ATOM 2090 N N . LEU A 1 265 ? 8.972 6.203 10.129 1.00 97.50 265 LEU A N 1
ATOM 2091 C CA . LEU A 1 265 ? 9.085 4.938 9.397 1.00 97.50 265 LEU A CA 1
ATOM 2092 C C . LEU A 1 265 ? 9.127 3.715 10.326 1.00 97.50 265 LEU A C 1
ATOM 2094 O O . LEU A 1 265 ? 8.652 2.647 9.935 1.00 97.50 265 LEU A O 1
ATOM 2098 N N . GLU A 1 266 ? 9.647 3.850 11.547 1.00 97.38 266 GLU A N 1
ATOM 2099 C CA . GLU A 1 266 ? 9.657 2.761 12.529 1.00 97.38 266 GLU A CA 1
ATOM 2100 C C . GLU A 1 266 ? 8.241 2.491 13.039 1.00 97.38 266 GLU A C 1
ATOM 2102 O O . GLU A 1 266 ? 7.827 1.333 13.145 1.00 97.38 266 GLU A O 1
ATOM 2107 N N . GLN A 1 267 ? 7.453 3.545 13.277 1.00 97.06 267 GLN A N 1
ATOM 2108 C CA . GLN A 1 267 ? 6.024 3.417 13.561 1.00 97.06 267 GLN A CA 1
ATOM 2109 C C . GLN A 1 267 ? 5.298 2.693 12.423 1.00 97.06 267 GLN A C 1
ATOM 2111 O O . GLN A 1 267 ? 4.541 1.764 12.699 1.00 97.06 267 GLN A O 1
ATOM 2116 N N . VAL A 1 268 ? 5.569 3.024 11.153 1.00 98.19 268 VAL A N 1
ATOM 2117 C CA . VAL A 1 268 ? 4.979 2.301 10.009 1.00 98.19 268 VAL A CA 1
ATOM 2118 C C . VAL A 1 268 ? 5.315 0.807 10.048 1.00 98.19 268 VAL A C 1
ATOM 2120 O O . VAL A 1 268 ? 4.439 -0.031 9.811 1.00 98.19 268 VAL A O 1
ATOM 2123 N N . GLN A 1 269 ? 6.564 0.453 10.359 1.00 98.12 269 GLN A N 1
ATOM 2124 C CA . GLN A 1 269 ? 6.982 -0.946 10.478 1.00 98.12 269 GLN A CA 1
ATOM 2125 C C . GLN A 1 269 ? 6.276 -1.655 11.640 1.00 98.12 269 GLN A C 1
ATOM 2127 O O . GLN A 1 269 ? 5.790 -2.773 11.455 1.00 98.12 269 GLN A O 1
ATOM 2132 N N . ARG A 1 270 ? 6.147 -1.007 12.807 1.00 98.00 270 ARG A N 1
ATOM 2133 C CA . ARG A 1 270 ? 5.429 -1.551 13.974 1.00 98.00 270 ARG A CA 1
ATOM 2134 C C . ARG A 1 270 ? 3.941 -1.768 13.679 1.00 98.00 270 ARG A C 1
ATOM 2136 O O . ARG A 1 270 ? 3.436 -2.875 13.883 1.00 98.00 270 ARG A O 1
ATOM 2143 N N . THR A 1 271 ? 3.259 -0.758 13.136 1.00 98.06 271 THR A N 1
ATOM 2144 C CA . THR A 1 271 ? 1.846 -0.821 12.714 1.00 98.06 271 THR A CA 1
ATOM 2145 C C . THR A 1 271 ? 1.631 -1.949 11.701 1.00 98.06 271 THR A C 1
ATOM 2147 O O . THR A 1 271 ? 0.754 -2.801 11.869 1.00 98.06 271 THR A O 1
ATOM 2150 N N . GLY A 1 272 ? 2.469 -1.997 10.662 1.00 98.38 272 GLY A N 1
ATOM 2151 C CA . GLY A 1 272 ? 2.426 -3.026 9.627 1.00 98.38 272 GLY A CA 1
ATOM 2152 C C . GLY A 1 272 ? 2.672 -4.433 10.170 1.00 98.38 272 GLY A C 1
ATOM 2153 O O . GLY A 1 272 ? 1.945 -5.363 9.829 1.00 98.38 272 GLY A O 1
ATOM 2154 N N . GLY A 1 273 ? 3.651 -4.592 11.064 1.00 98.31 273 GLY A N 1
ATOM 2155 C CA . GLY A 1 273 ? 3.979 -5.865 11.706 1.00 98.31 273 GLY A CA 1
ATOM 2156 C C . GLY A 1 273 ? 2.825 -6.433 12.534 1.00 98.31 273 GLY A C 1
ATOM 2157 O O . GLY A 1 273 ? 2.523 -7.626 12.423 1.00 98.31 273 GLY A O 1
ATOM 2158 N N . ARG A 1 274 ? 2.121 -5.584 13.298 1.00 97.88 274 ARG A N 1
ATOM 2159 C CA . ARG A 1 274 ? 0.921 -5.993 14.046 1.00 97.88 274 ARG A CA 1
ATOM 2160 C C . ARG A 1 274 ? -0.188 -6.457 13.104 1.00 97.88 274 ARG A C 1
ATOM 2162 O O . ARG A 1 274 ? -0.685 -7.574 13.248 1.00 97.88 274 ARG A O 1
ATOM 2169 N N . ALA A 1 275 ? -0.526 -5.635 12.110 1.00 98.50 275 ALA A N 1
ATOM 2170 C CA . ALA A 1 275 ? -1.559 -5.958 11.129 1.00 98.50 275 ALA A CA 1
ATOM 2171 C C . ALA A 1 275 ? -1.239 -7.257 10.371 1.00 98.50 275 ALA A C 1
ATOM 2173 O O . ALA A 1 275 ? -2.092 -8.136 10.256 1.00 98.50 275 ALA A O 1
ATOM 2174 N N . ARG A 1 276 ? 0.008 -7.425 9.912 1.00 98.50 276 ARG A N 1
ATOM 2175 C CA . ARG A 1 276 ? 0.461 -8.637 9.216 1.00 98.50 276 ARG A CA 1
ATOM 2176 C C . ARG A 1 276 ? 0.319 -9.875 10.093 1.00 98.50 276 ARG A C 1
ATOM 2178 O O . ARG A 1 276 ? -0.244 -10.863 9.634 1.00 98.50 276 ARG A O 1
ATOM 2185 N N . SER A 1 277 ? 0.777 -9.812 11.343 1.00 98.44 277 SER A N 1
ATOM 2186 C CA . SER A 1 277 ? 0.707 -10.943 12.278 1.00 98.44 277 SER A CA 1
ATOM 2187 C C . SER A 1 277 ? -0.737 -11.401 12.509 1.00 98.44 277 SER A C 1
ATOM 2189 O O . SER A 1 277 ? -1.020 -12.600 12.493 1.00 98.44 277 SER A O 1
ATOM 2191 N N . GLY A 1 278 ? -1.664 -10.449 12.653 1.00 98.19 278 GLY A N 1
ATOM 2192 C CA . GLY A 1 278 ? -3.092 -10.734 12.776 1.00 98.19 278 GLY A CA 1
ATOM 2193 C C . GLY A 1 278 ? -3.704 -11.337 11.511 1.00 98.19 278 GLY A C 1
ATOM 2194 O O . GLY A 1 278 ? -4.405 -12.346 11.584 1.00 98.19 278 GLY A O 1
ATOM 2195 N N . LEU A 1 279 ? -3.391 -10.780 10.337 1.00 98.50 279 LEU A N 1
ATOM 2196 C CA . LEU A 1 279 ? -3.838 -11.332 9.054 1.00 98.50 279 LEU A CA 1
ATOM 2197 C C . LEU A 1 279 ? -3.309 -12.757 8.837 1.00 98.50 279 LEU A C 1
ATOM 2199 O O . LEU A 1 279 ? -4.043 -13.627 8.379 1.00 98.50 279 LEU A O 1
ATOM 2203 N N . GLU A 1 280 ? -2.049 -13.026 9.178 1.00 97.94 280 GLU A N 1
ATOM 2204 C CA . GLU A 1 280 ? -1.464 -14.367 9.089 1.00 97.94 280 GLU A CA 1
ATOM 2205 C C . GLU A 1 280 ? -2.124 -15.355 10.052 1.00 97.94 280 GLU A C 1
ATOM 2207 O O . GLU A 1 280 ? -2.322 -16.516 9.690 1.00 97.94 280 GLU A O 1
ATOM 2212 N N . ALA A 1 281 ? -2.492 -14.916 11.260 1.00 97.50 281 ALA A N 1
ATOM 2213 C CA . ALA A 1 281 ? -3.257 -15.737 12.191 1.00 97.50 281 ALA A CA 1
ATOM 2214 C C . ALA A 1 281 ? -4.627 -16.113 11.605 1.00 97.50 281 ALA A C 1
ATOM 2216 O O . ALA A 1 281 ? -4.952 -17.300 11.554 1.00 97.50 281 ALA A O 1
ATOM 2217 N N . LEU A 1 282 ? -5.367 -15.139 11.061 1.00 96.62 282 LEU A N 1
ATOM 2218 C CA . LEU A 1 282 ? -6.647 -15.387 10.389 1.00 96.62 282 LEU A CA 1
ATOM 2219 C C . LEU A 1 282 ? -6.497 -16.308 9.176 1.00 96.62 282 LEU A C 1
ATOM 2221 O O . LEU A 1 282 ? -7.287 -17.229 9.007 1.00 96.62 282 LEU A O 1
ATOM 2225 N N . ALA A 1 283 ? -5.459 -16.123 8.359 1.00 95.56 283 ALA A N 1
ATOM 2226 C CA . ALA A 1 283 ? -5.196 -16.997 7.219 1.00 95.56 283 ALA A CA 1
ATOM 2227 C C . ALA A 1 283 ? -4.848 -18.433 7.646 1.00 95.56 283 ALA A C 1
ATOM 2229 O O . ALA A 1 283 ? -5.178 -19.380 6.936 1.00 95.56 283 ALA A O 1
ATOM 2230 N N . ARG A 1 284 ? -4.176 -18.624 8.793 1.00 95.31 284 ARG A N 1
ATOM 2231 C CA . ARG A 1 284 ? -3.884 -19.964 9.333 1.00 95.31 284 ARG A CA 1
ATOM 2232 C C . ARG A 1 284 ? -5.138 -20.673 9.828 1.00 95.31 284 ARG A C 1
ATOM 2234 O O . ARG A 1 284 ? -5.209 -21.889 9.666 1.00 95.31 284 ARG A O 1
ATOM 2241 N N . GLU A 1 285 ? -6.066 -19.930 10.415 1.00 95.19 285 GLU A N 1
ATOM 2242 C CA . GLU A 1 285 ? -7.318 -20.437 10.979 1.00 95.19 285 GLU A CA 1
ATOM 2243 C C . GLU A 1 285 ? -8.374 -20.692 9.896 1.00 95.19 285 GLU A C 1
ATOM 2245 O O . GLU A 1 285 ? -8.967 -21.764 9.832 1.00 95.19 285 GLU A O 1
ATOM 2250 N N . TYR A 1 286 ? -8.519 -19.755 8.961 1.00 93.25 286 TYR A N 1
ATOM 2251 C CA . TYR A 1 286 ? -9.520 -19.773 7.897 1.00 93.25 286 TYR A CA 1
ATOM 2252 C C . TYR A 1 286 ? -8.905 -20.047 6.525 1.00 93.25 286 TYR A C 1
ATOM 2254 O O . TYR A 1 286 ? -9.216 -19.365 5.545 1.00 93.25 286 TYR A O 1
ATOM 2262 N N . ARG A 1 287 ? -8.039 -21.067 6.430 1.00 90.12 287 ARG A N 1
ATOM 2263 C CA . ARG A 1 287 ? -7.298 -21.389 5.194 1.00 90.12 287 ARG A CA 1
ATOM 2264 C C . ARG A 1 287 ? -8.200 -21.583 3.983 1.00 90.12 287 ARG A C 1
ATOM 2266 O O . ARG A 1 287 ? -7.784 -21.249 2.885 1.00 90.12 287 ARG A O 1
ATOM 2273 N N . GLU A 1 288 ? -9.413 -22.102 4.142 1.00 87.56 288 GLU A N 1
ATOM 2274 C CA . GLU A 1 288 ? -10.336 -22.315 3.015 1.00 87.56 288 GLU A CA 1
ATOM 2275 C C . GLU A 1 288 ? -10.926 -21.013 2.447 1.00 87.56 288 GLU A C 1
ATOM 2277 O O . GLU A 1 288 ? -11.400 -20.993 1.312 1.00 87.56 288 GLU A O 1
ATOM 2282 N N . ILE A 1 289 ? -10.856 -19.914 3.204 1.00 90.19 289 ILE A N 1
ATOM 2283 C CA . ILE A 1 289 ? -11.379 -18.603 2.810 1.00 90.19 289 ILE A CA 1
ATOM 2284 C C . ILE A 1 289 ? -10.245 -17.643 2.462 1.00 90.19 289 ILE A C 1
ATOM 2286 O O . ILE A 1 289 ? -10.301 -17.008 1.412 1.00 90.19 289 ILE A O 1
ATOM 2290 N N . MET A 1 290 ? -9.217 -17.549 3.306 1.00 93.56 290 MET A N 1
ATOM 2291 C CA . MET A 1 290 ? -8.169 -16.529 3.254 1.00 93.56 290 MET A CA 1
ATOM 2292 C C . MET A 1 290 ? -6.780 -17.161 3.120 1.00 93.56 290 MET A C 1
ATOM 2294 O O . MET A 1 290 ? -6.401 -18.036 3.896 1.00 93.56 290 MET A O 1
ATOM 2298 N N . LYS A 1 291 ? -5.989 -16.695 2.145 1.00 92.44 291 LYS A N 1
ATOM 2299 C CA . LYS A 1 291 ? -4.613 -17.158 1.886 1.00 92.44 291 LYS A CA 1
ATOM 2300 C C . LYS A 1 291 ? -3.706 -16.004 1.454 1.00 92.44 291 LYS A C 1
ATOM 2302 O O . LYS A 1 291 ? -4.163 -14.901 1.175 1.00 92.44 291 LYS A O 1
ATOM 2307 N N . ASN A 1 292 ? -2.410 -16.293 1.335 1.00 92.75 292 ASN A N 1
ATOM 2308 C CA . ASN A 1 292 ? -1.429 -15.425 0.676 1.00 92.75 292 ASN A CA 1
ATOM 2309 C C . ASN A 1 292 ? -1.355 -13.998 1.259 1.00 92.75 292 ASN A C 1
ATOM 2311 O O . ASN A 1 292 ? -1.439 -13.010 0.524 1.00 92.75 292 ASN A O 1
ATOM 2315 N N . VAL A 1 293 ? -1.217 -13.896 2.585 1.00 96.50 293 VAL A N 1
ATOM 2316 C CA . VAL A 1 293 ? -0.923 -12.618 3.251 1.00 96.50 293 VAL A CA 1
ATOM 2317 C C . VAL A 1 293 ? 0.444 -12.126 2.786 1.00 96.50 293 VAL A C 1
ATOM 2319 O O . VAL A 1 293 ? 1.434 -12.851 2.873 1.00 96.50 293 VAL A O 1
ATOM 2322 N N . ARG A 1 294 ? 0.494 -10.905 2.258 1.00 95.94 294 ARG A N 1
ATOM 2323 C CA . ARG A 1 294 ? 1.686 -10.350 1.608 1.00 95.94 294 ARG A CA 1
ATOM 2324 C C . ARG A 1 294 ? 1.724 -8.830 1.684 1.00 95.94 294 ARG A C 1
ATOM 2326 O O . ARG A 1 294 ? 0.758 -8.193 2.100 1.00 95.94 294 ARG A O 1
ATOM 2333 N N . GLY A 1 295 ? 2.838 -8.275 1.218 1.00 96.56 295 GLY A N 1
ATOM 2334 C CA . GLY A 1 295 ? 3.122 -6.846 1.240 1.00 96.56 295 GLY A CA 1
ATOM 2335 C C . GLY A 1 295 ? 4.203 -6.479 2.254 1.00 96.56 295 GLY A C 1
ATOM 2336 O O . GLY A 1 295 ? 4.787 -7.362 2.893 1.00 96.56 295 GLY A O 1
ATOM 2337 N N . ALA A 1 296 ? 4.462 -5.178 2.376 1.00 97.19 296 ALA A N 1
ATOM 2338 C CA . ALA A 1 296 ? 5.518 -4.599 3.206 1.00 97.19 296 ALA A CA 1
ATOM 2339 C C . ALA A 1 296 ? 5.005 -3.356 3.947 1.00 97.19 296 ALA A C 1
ATOM 2341 O O . ALA A 1 296 ? 4.167 -2.624 3.415 1.00 97.19 296 ALA A O 1
ATOM 2342 N N . GLY A 1 297 ? 5.515 -3.112 5.159 1.00 98.00 297 GLY A N 1
ATOM 2343 C CA . GLY A 1 297 ? 5.023 -2.049 6.040 1.00 98.00 297 GLY A CA 1
ATOM 2344 C C . GLY A 1 297 ? 3.511 -2.149 6.234 1.00 98.00 297 GLY A C 1
ATOM 2345 O O . GLY A 1 297 ? 2.984 -3.225 6.511 1.00 98.00 297 GLY A O 1
ATOM 2346 N N . VAL A 1 298 ? 2.804 -1.042 6.023 1.00 98.44 298 VAL A N 1
ATOM 2347 C CA . VAL A 1 298 ? 1.334 -1.006 6.072 1.00 98.44 298 VAL A CA 1
ATOM 2348 C C . VAL A 1 298 ? 0.677 -1.335 4.723 1.00 98.44 298 VAL A C 1
ATOM 2350 O O . VAL A 1 298 ? -0.546 -1.390 4.630 1.00 98.44 298 VAL A O 1
ATOM 2353 N N . MET A 1 299 ? 1.447 -1.562 3.650 1.00 98.25 299 MET A N 1
ATOM 2354 C CA . MET A 1 299 ? 0.911 -1.951 2.339 1.00 98.25 299 MET A CA 1
ATOM 2355 C C . MET A 1 299 ? 0.634 -3.453 2.284 1.00 98.25 299 MET A C 1
ATOM 2357 O O . MET A 1 299 ? 1.359 -4.193 1.621 1.00 98.25 299 MET A O 1
ATOM 2361 N N . LEU A 1 300 ? -0.413 -3.911 2.970 1.00 98.38 300 LEU A N 1
ATOM 2362 C CA . LEU A 1 300 ? -0.730 -5.334 3.092 1.00 98.38 300 LEU A CA 1
ATOM 2363 C C . LEU A 1 300 ? -1.936 -5.753 2.249 1.00 98.38 300 LEU A C 1
ATOM 2365 O O . LEU A 1 300 ? -2.829 -4.961 1.938 1.00 98.38 300 LEU A O 1
ATOM 2369 N N . ALA A 1 301 ? -1.973 -7.029 1.887 1.00 97.94 301 ALA A N 1
ATOM 2370 C CA . ALA A 1 301 ? -3.140 -7.665 1.293 1.00 97.94 301 ALA A CA 1
ATOM 2371 C C . ALA A 1 301 ? -3.175 -9.158 1.597 1.00 97.94 301 ALA A C 1
ATOM 2373 O O . ALA A 1 301 ? -2.175 -9.760 1.990 1.00 97.94 301 ALA A O 1
ATOM 2374 N N . PHE A 1 302 ? -4.330 -9.752 1.339 1.00 97.19 302 PHE A N 1
ATOM 2375 C CA . PHE A 1 302 ? -4.541 -11.191 1.311 1.00 97.19 302 PHE A CA 1
ATOM 2376 C C . PHE A 1 302 ? -5.440 -11.553 0.130 1.00 97.19 302 PHE A C 1
ATOM 2378 O O . PHE A 1 302 ? -6.158 -10.703 -0.402 1.00 97.19 302 PHE A O 1
ATOM 2385 N N . ASP A 1 303 ? -5.400 -12.815 -0.284 1.00 95.31 303 ASP A N 1
ATOM 2386 C CA . ASP A 1 303 ? -6.321 -13.356 -1.276 1.00 95.31 303 ASP A CA 1
ATOM 2387 C C . ASP A 1 303 ? -7.466 -14.098 -0.603 1.00 95.31 303 ASP A C 1
ATOM 2389 O O . ASP A 1 303 ? -7.275 -14.831 0.369 1.00 95.31 303 ASP A O 1
ATOM 2393 N N . VAL A 1 304 ? -8.651 -13.954 -1.183 1.00 93.12 304 VAL A N 1
ATOM 2394 C CA . VAL A 1 304 ? -9.789 -14.824 -0.914 1.00 93.12 304 VAL A CA 1
ATOM 2395 C C . VAL A 1 304 ? -9.734 -15.999 -1.893 1.00 93.12 304 VAL A C 1
ATOM 2397 O O . VAL A 1 304 ? -9.396 -15.826 -3.067 1.00 93.12 304 VAL A O 1
ATOM 2400 N N . GLN A 1 305 ? -10.045 -17.212 -1.437 1.00 86.38 305 GLN A N 1
ATOM 2401 C CA . GLN A 1 305 ? -9.884 -18.440 -2.227 1.00 86.38 305 GLN A CA 1
ATOM 2402 C C . GLN A 1 305 ? -10.607 -18.370 -3.586 1.00 86.38 305 GLN A C 1
ATOM 2404 O O . GLN A 1 305 ? -10.071 -18.832 -4.602 1.00 86.38 305 GLN A O 1
ATOM 2409 N N . ARG A 1 306 ? -11.791 -17.743 -3.617 1.00 81.69 306 ARG A N 1
ATOM 2410 C CA . ARG A 1 306 ? -12.610 -17.541 -4.818 1.00 81.69 306 ARG A CA 1
ATOM 2411 C C . ARG A 1 306 ? -12.945 -16.062 -5.025 1.00 81.69 306 ARG A C 1
ATOM 2413 O O . ARG A 1 306 ? -13.122 -15.313 -4.068 1.00 81.69 306 ARG A O 1
ATOM 2420 N N . ALA A 1 307 ? -13.050 -15.655 -6.289 1.00 79.75 307 ALA A N 1
ATOM 2421 C CA . ALA A 1 307 ? -13.314 -14.267 -6.665 1.00 79.75 307 ALA A CA 1
ATOM 2422 C C . ALA A 1 307 ? -14.714 -13.780 -6.251 1.00 79.75 307 ALA A C 1
ATOM 2424 O O . ALA A 1 307 ? -14.857 -12.631 -5.846 1.00 79.75 307 ALA A O 1
ATOM 2425 N N . ASP A 1 308 ? -15.724 -14.653 -6.300 1.00 78.31 308 ASP A N 1
ATOM 2426 C CA . ASP A 1 308 ? -17.094 -14.361 -5.857 1.00 78.31 308 ASP A CA 1
ATOM 2427 C C . ASP A 1 308 ? -17.167 -14.099 -4.346 1.00 78.31 308 ASP A C 1
ATOM 2429 O O . ASP A 1 308 ? -17.817 -13.152 -3.908 1.00 78.31 308 ASP A O 1
ATOM 2433 N N . LEU A 1 309 ? -16.421 -14.867 -3.548 1.00 84.62 309 LEU A N 1
ATOM 2434 C CA . LEU A 1 309 ? -16.326 -14.657 -2.101 1.00 84.62 309 LEU A CA 1
ATOM 2435 C C . LEU A 1 309 ? -15.682 -13.318 -1.733 1.00 84.62 309 LEU A C 1
ATOM 2437 O O . LEU A 1 309 ? -15.966 -12.788 -0.662 1.00 84.62 309 LEU A O 1
ATOM 2441 N N . ARG A 1 310 ? -14.833 -12.750 -2.597 1.00 89.88 310 ARG A N 1
ATOM 2442 C CA . ARG A 1 310 ? -14.166 -11.473 -2.320 1.00 89.88 310 ARG A CA 1
ATOM 2443 C C . ARG A 1 310 ? -15.160 -10.320 -2.220 1.00 89.88 310 ARG A C 1
ATOM 2445 O O . ARG A 1 310 ? -15.028 -9.508 -1.310 1.00 89.88 310 ARG A O 1
ATOM 2452 N N . ASP A 1 311 ? -16.132 -10.245 -3.128 1.00 83.00 311 ASP A N 1
ATOM 2453 C CA . ASP A 1 311 ? -17.155 -9.190 -3.106 1.00 83.00 311 ASP A CA 1
ATOM 2454 C C . ASP A 1 311 ? -18.116 -9.368 -1.921 1.00 83.00 311 ASP A C 1
ATOM 2456 O O . ASP A 1 311 ? -18.463 -8.390 -1.261 1.00 83.00 311 ASP A O 1
ATOM 2460 N N . VAL A 1 312 ? -18.475 -10.613 -1.584 1.00 85.56 312 VAL A N 1
ATOM 2461 C CA . VAL A 1 312 ? -19.321 -10.905 -0.413 1.00 85.56 312 VAL A CA 1
ATOM 2462 C C . VAL A 1 312 ? -18.598 -10.575 0.895 1.00 85.56 312 VAL A C 1
ATOM 2464 O O . VAL A 1 312 ? -19.184 -9.955 1.780 1.00 85.56 312 VAL A O 1
ATOM 2467 N N . LEU A 1 313 ? -17.322 -10.951 1.030 1.00 90.00 313 LEU A N 1
ATOM 2468 C CA . LEU A 1 313 ? -16.520 -10.606 2.204 1.00 90.00 313 LEU A CA 1
ATOM 2469 C C . LEU A 1 313 ? -16.366 -9.088 2.331 1.00 90.00 313 LEU A C 1
ATOM 2471 O O . LEU A 1 313 ? -16.517 -8.563 3.430 1.00 90.00 313 LEU A O 1
ATOM 2475 N N . LEU A 1 314 ? -16.114 -8.392 1.216 1.00 90.94 314 LEU A N 1
ATOM 2476 C CA . LEU A 1 314 ? -16.001 -6.934 1.174 1.00 90.94 314 LEU A CA 1
ATOM 2477 C C . LEU A 1 314 ? -17.282 -6.237 1.660 1.00 90.94 314 LEU A C 1
ATOM 2479 O O . LEU A 1 314 ? -17.194 -5.319 2.471 1.00 90.94 314 LEU A O 1
ATOM 2483 N N . ASP A 1 315 ? -18.459 -6.681 1.208 1.00 84.94 315 ASP A N 1
ATOM 2484 C CA . ASP A 1 315 ? -19.746 -6.159 1.693 1.00 84.94 315 ASP A CA 1
ATOM 2485 C C . ASP A 1 315 ? -19.924 -6.418 3.197 1.00 84.94 315 ASP A C 1
ATOM 2487 O O . ASP A 1 315 ? -20.305 -5.515 3.938 1.00 84.94 315 ASP A O 1
ATOM 2491 N N . ARG A 1 316 ? -19.576 -7.613 3.686 1.00 87.25 316 ARG A N 1
ATOM 2492 C CA . ARG A 1 316 ? -19.735 -7.971 5.106 1.00 87.25 316 ARG A CA 1
ATOM 2493 C C . ARG A 1 316 ? -18.827 -7.180 6.037 1.00 87.25 316 ARG A C 1
ATOM 2495 O O . ARG A 1 316 ? -19.294 -6.713 7.073 1.00 87.25 316 ARG A O 1
ATOM 2502 N N . VAL A 1 317 ? -17.553 -7.002 5.682 1.00 91.00 317 VAL A N 1
ATOM 2503 C CA . VAL A 1 317 ? -16.646 -6.166 6.486 1.00 91.00 317 VAL A CA 1
ATOM 2504 C C . VAL A 1 317 ? -17.085 -4.706 6.460 1.00 91.00 317 VAL A C 1
ATOM 2506 O O . VAL A 1 317 ? -17.112 -4.075 7.513 1.00 91.00 317 VAL A O 1
ATOM 2509 N N . PHE A 1 318 ? -17.530 -4.200 5.301 1.00 89.38 318 PHE A N 1
ATOM 2510 C CA . PHE A 1 318 ? -18.052 -2.839 5.174 1.00 89.38 318 PHE A CA 1
ATOM 2511 C C . PHE A 1 318 ? -19.273 -2.636 6.065 1.00 89.38 318 PHE A C 1
ATOM 2513 O O . PHE A 1 318 ? -19.349 -1.665 6.816 1.00 89.38 318 PHE A O 1
ATOM 2520 N N . ARG A 1 319 ? -20.196 -3.600 6.044 1.00 82.19 319 ARG A N 1
ATOM 2521 C CA . ARG A 1 319 ? -21.367 -3.596 6.910 1.00 82.19 319 ARG A CA 1
ATOM 2522 C C . ARG A 1 319 ? -21.001 -3.568 8.395 1.00 82.19 319 ARG A C 1
ATOM 2524 O O . ARG A 1 319 ? -21.688 -2.951 9.192 1.00 82.19 319 ARG A O 1
ATOM 2531 N N . ARG A 1 320 ? -19.893 -4.185 8.776 1.00 84.31 320 ARG A N 1
ATOM 2532 C CA . ARG A 1 320 ? -19.402 -4.190 10.158 1.00 84.31 320 ARG A CA 1
ATOM 2533 C C . ARG A 1 320 ? -18.523 -2.978 10.503 1.00 84.31 320 ARG A C 1
ATOM 2535 O O . ARG A 1 320 ? -17.980 -2.936 11.596 1.00 84.31 320 ARG A O 1
ATOM 2542 N N . GLY A 1 321 ? -18.389 -2.000 9.602 1.00 85.75 321 GLY A N 1
ATOM 2543 C CA . GLY A 1 321 ? -17.635 -0.763 9.838 1.00 85.75 321 GLY A CA 1
ATOM 2544 C C . GLY A 1 321 ? -16.182 -0.775 9.350 1.00 85.75 321 GLY A C 1
ATOM 2545 O O . GLY A 1 321 ? -15.482 0.220 9.521 1.00 85.75 321 GLY A O 1
ATOM 2546 N N . LEU A 1 322 ? -15.714 -1.848 8.701 1.00 91.19 322 LEU A N 1
ATOM 2547 C CA . LEU A 1 322 ? -14.353 -1.945 8.165 1.00 91.19 322 LEU A CA 1
ATOM 2548 C C . LEU A 1 322 ? -14.323 -1.711 6.651 1.00 91.19 322 LEU A C 1
ATOM 2550 O O . LEU A 1 322 ? -14.853 -2.495 5.864 1.00 91.19 322 LEU A O 1
ATOM 2554 N N . ILE A 1 323 ? -13.619 -0.664 6.224 1.00 95.88 323 ILE A N 1
ATOM 2555 C CA . ILE A 1 323 ? -13.411 -0.364 4.805 1.00 95.88 323 ILE A CA 1
ATOM 2556 C C . ILE A 1 323 ? -12.133 -1.052 4.320 1.00 95.88 323 ILE A C 1
ATOM 2558 O O . ILE A 1 323 ? -11.026 -0.670 4.695 1.00 95.88 323 ILE A O 1
ATOM 2562 N N . LEU A 1 324 ? -12.288 -2.029 3.429 1.00 96.50 324 LEU A N 1
ATOM 2563 C CA . LEU A 1 324 ? -11.190 -2.606 2.654 1.00 96.50 324 LEU A CA 1
ATOM 2564 C C . LEU A 1 324 ? -11.296 -2.172 1.190 1.00 96.50 324 LEU A C 1
ATOM 2566 O O . LEU A 1 324 ? -12.364 -1.791 0.712 1.00 96.50 324 LEU A O 1
ATOM 2570 N N . LEU A 1 325 ? -10.188 -2.247 0.452 1.00 95.50 325 LEU A N 1
ATOM 2571 C CA . LEU A 1 325 ? -10.184 -1.972 -0.986 1.00 95.50 325 LEU A CA 1
ATOM 2572 C C . LEU A 1 325 ? -9.907 -3.251 -1.774 1.00 95.50 325 LEU A C 1
ATOM 2574 O O . LEU A 1 325 ? -8.939 -3.954 -1.475 1.00 95.50 325 LEU A O 1
ATOM 2578 N N . PRO A 1 326 ? -10.680 -3.555 -2.826 1.00 94.56 326 PRO A N 1
ATOM 2579 C CA . PRO A 1 326 ? -10.368 -4.685 -3.684 1.00 94.56 326 PRO A CA 1
ATOM 2580 C C . PRO A 1 326 ? -9.139 -4.409 -4.556 1.00 94.56 326 PRO A C 1
ATOM 2582 O O . PRO A 1 326 ? -8.862 -3.271 -4.942 1.00 94.56 326 PRO A O 1
ATOM 2585 N N . ALA A 1 327 ? -8.399 -5.457 -4.900 1.00 94.06 327 ALA A N 1
ATOM 2586 C CA . ALA A 1 327 ? -7.318 -5.414 -5.880 1.00 94.06 327 ALA A CA 1
ATOM 2587 C C . ALA A 1 327 ? -7.246 -6.721 -6.669 1.00 94.06 327 ALA A C 1
ATOM 2589 O O . ALA A 1 327 ? -7.553 -7.797 -6.157 1.00 94.06 327 ALA A O 1
ATOM 2590 N N . GLY A 1 328 ? -6.825 -6.622 -7.930 1.00 90.50 328 GLY A N 1
ATOM 2591 C CA . GLY A 1 328 ? -6.821 -7.763 -8.836 1.00 90.50 328 GLY A CA 1
ATOM 2592 C C . GLY A 1 328 ? -8.193 -8.445 -8.907 1.00 90.50 328 GLY A C 1
ATOM 2593 O O . GLY A 1 328 ? -9.235 -7.788 -8.926 1.00 90.50 328 GLY A O 1
ATOM 2594 N N . GLU A 1 329 ? -8.183 -9.773 -8.972 1.00 89.00 329 GLU A N 1
ATOM 2595 C CA . GLU A 1 329 ? -9.399 -10.589 -9.055 1.00 89.00 329 GLU A CA 1
ATOM 2596 C C . GLU A 1 329 ? -9.884 -11.070 -7.678 1.00 89.00 329 GLU A C 1
ATOM 2598 O O . GLU A 1 329 ? -11.084 -11.075 -7.400 1.00 89.00 329 GLU A O 1
ATOM 2603 N N . ARG A 1 330 ? -8.943 -11.440 -6.800 1.00 92.38 330 ARG A N 1
ATOM 2604 C CA . ARG A 1 330 ? -9.216 -12.144 -5.537 1.00 92.38 330 ARG A CA 1
ATOM 2605 C C . ARG A 1 330 ? -8.709 -11.429 -4.288 1.00 92.38 330 ARG A C 1
ATOM 2607 O O . ARG A 1 330 ? -8.932 -11.930 -3.191 1.00 92.38 330 ARG A O 1
ATOM 2614 N N . SER A 1 331 ? -8.026 -10.297 -4.424 1.00 95.81 331 SER A N 1
ATOM 2615 C CA . SER A 1 331 ? -7.306 -9.693 -3.304 1.00 95.81 331 SER A CA 1
ATOM 2616 C C . SER A 1 331 ? -8.124 -8.613 -2.605 1.00 95.81 331 SER A C 1
ATOM 2618 O O . SER A 1 331 ? -8.820 -7.821 -3.248 1.00 95.81 331 SER A O 1
ATOM 2620 N N . LEU A 1 332 ? -7.981 -8.543 -1.283 1.00 97.56 332 LEU A N 1
ATOM 2621 C CA . LEU A 1 332 ? -8.410 -7.413 -0.462 1.00 97.56 332 LEU A CA 1
ATOM 2622 C C . LEU A 1 332 ? -7.179 -6.753 0.153 1.00 97.56 332 LEU A C 1
ATOM 2624 O O . LEU A 1 332 ? -6.291 -7.426 0.677 1.00 97.56 332 LEU A O 1
ATOM 2628 N N . ARG A 1 333 ? -7.119 -5.427 0.054 1.00 98.06 333 ARG A N 1
ATOM 2629 C CA . ARG A 1 333 ? -6.053 -4.598 0.614 1.00 98.06 333 ARG A CA 1
ATOM 2630 C C . ARG A 1 333 ? -6.406 -4.211 2.036 1.00 98.06 333 ARG A C 1
ATOM 2632 O O . ARG A 1 333 ? -7.520 -3.751 2.285 1.00 98.06 333 ARG A O 1
ATOM 2639 N N . PHE A 1 334 ? -5.432 -4.347 2.922 1.00 97.88 334 PHE A N 1
ATOM 2640 C CA . PHE A 1 334 ? -5.513 -3.973 4.324 1.00 97.88 334 PHE A CA 1
ATOM 2641 C C . PHE A 1 334 ? -4.448 -2.907 4.593 1.00 97.88 334 PHE A C 1
ATOM 2643 O O . PHE A 1 334 ? -3.283 -3.227 4.816 1.00 97.88 334 PHE A O 1
ATOM 2650 N N . TYR A 1 335 ? -4.836 -1.636 4.475 1.00 96.62 335 TYR A N 1
ATOM 2651 C CA . TYR A 1 335 ? -3.931 -0.482 4.532 1.00 96.62 335 TYR A CA 1
ATOM 2652 C C . TYR A 1 335 ? -4.237 0.377 5.764 1.00 96.62 335 TYR A C 1
ATOM 2654 O O . TYR A 1 335 ? -4.940 1.382 5.633 1.00 96.62 335 TYR A O 1
ATOM 2662 N N . PRO A 1 336 ? -3.753 0.005 6.962 1.00 96.50 336 PRO A N 1
ATOM 2663 C CA . PRO A 1 336 ? -3.868 0.880 8.120 1.00 96.50 336 PRO A CA 1
ATOM 2664 C C . PRO A 1 336 ? -3.113 2.195 7.864 1.00 96.50 336 PRO A C 1
ATOM 2666 O O . PRO A 1 336 ? -2.137 2.239 7.106 1.00 96.50 336 PRO A O 1
ATOM 2669 N N . ARG A 1 337 ? -3.556 3.282 8.507 1.00 95.06 337 ARG A N 1
ATOM 2670 C CA . ARG A 1 337 ? -2.772 4.527 8.569 1.00 95.06 337 ARG A CA 1
ATOM 2671 C C . ARG A 1 337 ? -1.464 4.270 9.313 1.00 95.06 337 ARG A C 1
ATOM 2673 O O . ARG A 1 337 ? -1.395 3.352 10.127 1.00 95.06 337 ARG A O 1
ATOM 2680 N N . TYR A 1 338 ? -0.450 5.085 9.047 1.00 96.00 338 TYR A N 1
ATOM 2681 C CA . TYR A 1 338 ? 0.915 4.888 9.550 1.00 96.00 338 TYR A CA 1
ATOM 2682 C C . TYR A 1 338 ? 0.980 4.762 11.073 1.00 96.00 338 TYR A C 1
ATOM 2684 O O . TYR A 1 338 ? 1.661 3.881 11.589 1.00 96.00 338 TYR A O 1
ATOM 2692 N N . ASP A 1 339 ? 0.193 5.577 11.760 1.00 89.81 339 ASP A N 1
ATOM 2693 C CA . ASP A 1 339 ? 0.085 5.742 13.207 1.00 89.81 339 ASP A CA 1
ATOM 2694 C C . ASP A 1 339 ? -1.173 5.083 13.798 1.00 89.81 339 ASP A C 1
ATOM 2696 O O . ASP A 1 339 ? -1.601 5.440 14.890 1.00 89.81 339 ASP A O 1
ATOM 2700 N N . THR A 1 340 ? -1.799 4.134 13.086 1.00 91.50 340 THR A N 1
ATOM 2701 C CA . THR A 1 340 ? -3.002 3.458 13.602 1.00 91.50 340 THR A CA 1
ATOM 2702 C C . THR A 1 340 ? -2.693 2.769 14.928 1.00 91.50 340 THR A C 1
ATOM 2704 O O . THR A 1 340 ? -1.775 1.950 15.007 1.00 91.50 340 THR A O 1
ATOM 2707 N N . GLU A 1 341 ? -3.490 3.074 15.951 1.00 83.44 341 GLU A N 1
ATOM 2708 C CA . GLU A 1 341 ? -3.353 2.475 17.273 1.00 83.44 341 GLU A CA 1
ATOM 2709 C C . GLU A 1 341 ? -3.533 0.955 17.241 1.00 83.44 341 GLU A C 1
ATOM 2711 O O . GLU A 1 341 ? -4.289 0.396 16.442 1.00 83.44 341 GLU A O 1
ATOM 2716 N N . ALA A 1 342 ? -2.840 0.274 18.154 1.00 82.38 342 ALA A N 1
ATOM 2717 C CA . ALA A 1 342 ? -2.857 -1.179 18.255 1.00 82.38 342 ALA A CA 1
ATOM 2718 C C . ALA A 1 342 ? -4.278 -1.745 18.441 1.00 82.38 342 ALA A C 1
ATOM 2720 O O . ALA A 1 342 ? -4.631 -2.724 17.783 1.00 82.38 342 ALA A O 1
ATOM 2721 N N . SER A 1 343 ? -5.093 -1.093 19.274 1.00 75.62 343 SER A N 1
ATOM 2722 C CA . SER A 1 343 ? -6.494 -1.443 19.542 1.00 75.62 343 SER A CA 1
ATOM 2723 C C . SER A 1 343 ? -7.364 -1.373 18.282 1.00 75.62 343 SER A C 1
ATOM 2725 O O . SER A 1 343 ? -8.135 -2.292 18.019 1.00 75.62 343 SER A O 1
ATOM 2727 N N . ALA A 1 344 ? -7.196 -0.339 17.454 1.00 84.38 344 ALA A N 1
ATOM 2728 C CA . ALA A 1 344 ? -7.941 -0.181 16.204 1.00 84.38 344 ALA A CA 1
ATOM 2729 C C . ALA A 1 344 ? -7.560 -1.241 15.151 1.00 84.38 344 ALA A C 1
ATOM 2731 O O . ALA A 1 344 ? -8.404 -1.679 14.366 1.00 84.38 344 ALA A O 1
ATOM 2732 N N . ILE A 1 345 ? -6.299 -1.693 15.134 1.00 89.81 345 ILE A N 1
ATOM 2733 C CA . ILE A 1 345 ? -5.875 -2.823 14.288 1.00 89.81 345 ILE A CA 1
ATOM 2734 C C . ILE A 1 345 ? -6.547 -4.116 14.759 1.00 89.81 345 ILE A C 1
ATOM 2736 O O . ILE A 1 345 ? -7.041 -4.880 13.929 1.00 89.81 345 ILE A O 1
ATOM 2740 N N . ASP A 1 346 ? -6.590 -4.356 16.070 1.00 84.31 346 ASP A N 1
ATOM 2741 C CA . ASP A 1 346 ? -7.226 -5.546 16.642 1.00 84.31 346 ASP A CA 1
ATOM 2742 C C . ASP A 1 346 ? -8.736 -5.562 16.376 1.00 84.31 346 ASP A C 1
ATOM 2744 O O . ASP A 1 346 ? -9.286 -6.598 16.001 1.00 84.31 346 ASP A O 1
ATOM 2748 N N . GLU A 1 347 ? -9.395 -4.409 16.491 1.00 83.44 347 GLU A N 1
ATOM 2749 C CA . GLU A 1 347 ? -10.807 -4.235 16.150 1.00 83.44 347 GLU A CA 1
ATOM 2750 C C . GLU A 1 347 ? -11.066 -4.552 14.671 1.00 83.44 347 GLU A C 1
ATOM 2752 O O . GLU A 1 347 ? -11.944 -5.355 14.351 1.00 83.44 347 GLU A O 1
ATOM 2757 N N . ALA A 1 348 ? -10.249 -4.018 13.757 1.00 94.06 348 ALA A N 1
ATOM 2758 C CA . ALA A 1 348 ? -10.352 -4.328 12.332 1.00 94.06 348 ALA A CA 1
ATOM 2759 C C . ALA A 1 348 ? -10.163 -5.831 12.043 1.00 94.06 348 ALA A C 1
ATOM 2761 O O . ALA A 1 348 ? -10.875 -6.408 11.217 1.00 94.06 348 ALA A O 1
ATOM 2762 N N . LEU A 1 349 ? -9.231 -6.494 12.733 1.00 95.00 349 LEU A N 1
ATOM 2763 C CA . LEU A 1 349 ? -9.019 -7.940 12.611 1.00 95.00 349 LEU A CA 1
ATOM 2764 C C . LEU A 1 349 ? -10.191 -8.749 13.189 1.00 95.00 349 LEU A C 1
ATOM 2766 O O . LEU A 1 349 ? -10.560 -9.772 12.611 1.00 95.00 349 LEU A O 1
ATOM 2770 N N . SER A 1 350 ? -10.801 -8.284 14.281 1.00 88.06 350 SER A N 1
ATOM 2771 C CA . SER A 1 350 ? -12.007 -8.876 14.874 1.00 88.06 350 SER A CA 1
ATOM 2772 C C . SER A 1 350 ? -13.216 -8.756 13.938 1.00 88.06 350 SER A C 1
ATOM 2774 O O . SER A 1 350 ? -13.911 -9.741 13.679 1.00 88.06 350 SER A O 1
ATOM 2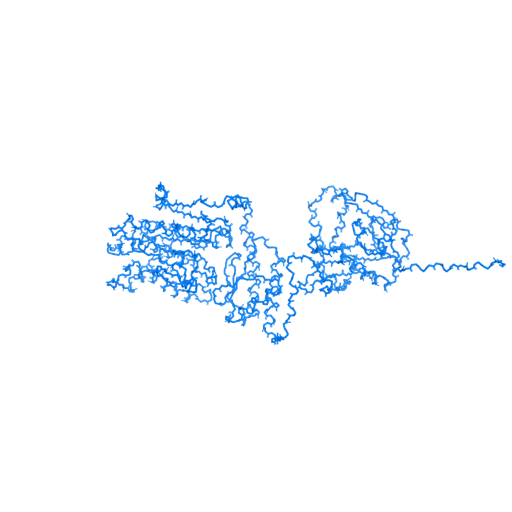776 N N . ILE A 1 351 ? -13.414 -7.586 13.322 1.00 90.00 351 ILE A N 1
ATOM 2777 C CA . ILE A 1 351 ? -14.446 -7.373 12.299 1.00 90.00 351 ILE A CA 1
ATOM 2778 C C . ILE A 1 351 ? -14.234 -8.316 11.108 1.00 90.00 351 ILE A C 1
ATOM 2780 O O . ILE A 1 351 ? -15.185 -8.944 10.631 1.00 90.00 351 ILE A O 1
ATOM 2784 N N . LEU A 1 352 ? -12.991 -8.439 10.631 1.00 96.19 352 LEU A N 1
ATOM 2785 C CA . LEU A 1 352 ? -12.652 -9.337 9.529 1.00 96.19 352 LEU A CA 1
ATOM 2786 C C . LEU A 1 352 ? -12.921 -10.805 9.891 1.00 96.19 352 LEU A C 1
ATOM 2788 O O . LEU A 1 352 ? -13.508 -11.527 9.087 1.00 96.19 352 LEU A O 1
ATOM 2792 N N . ARG A 1 353 ? -12.550 -11.232 11.103 1.00 94.19 353 ARG A N 1
ATOM 2793 C CA . ARG A 1 353 ? -12.858 -12.562 11.646 1.00 94.19 353 ARG A CA 1
ATOM 2794 C C . ARG A 1 353 ? -14.359 -12.839 11.631 1.00 94.19 353 ARG A C 1
ATOM 2796 O O . ARG A 1 353 ? -14.774 -13.817 11.018 1.00 94.19 353 ARG A O 1
ATOM 2803 N N . ALA A 1 354 ? -15.164 -11.960 12.225 1.00 86.75 354 ALA A N 1
ATOM 2804 C CA . ALA A 1 354 ? -16.614 -12.128 12.285 1.00 86.75 354 ALA A CA 1
ATOM 2805 C C . ALA A 1 354 ? -17.244 -12.201 10.880 1.00 86.75 354 ALA A C 1
ATOM 2807 O O . ALA A 1 354 ? -18.128 -13.016 10.622 1.00 86.75 354 ALA A O 1
ATOM 2808 N N . ALA A 1 355 ? -16.752 -11.396 9.932 1.00 91.62 355 ALA A N 1
ATOM 2809 C CA . ALA A 1 355 ? -17.205 -11.445 8.543 1.00 91.62 355 ALA A CA 1
ATOM 2810 C C . ALA A 1 355 ? -16.849 -12.770 7.836 1.00 91.62 355 ALA A C 1
ATOM 2812 O O . ALA A 1 355 ? -17.626 -13.249 7.004 1.00 91.62 355 ALA A O 1
ATOM 2813 N N . ILE A 1 356 ? -15.693 -13.365 8.157 1.00 91.50 356 ILE A N 1
ATOM 2814 C CA . ILE A 1 356 ? -15.286 -14.689 7.665 1.00 91.50 356 ILE A CA 1
ATOM 2815 C C . ILE A 1 356 ? -16.124 -15.797 8.318 1.00 91.50 356 ILE A C 1
ATOM 2817 O O . ILE A 1 356 ? -16.578 -16.703 7.621 1.00 91.50 356 ILE A O 1
ATOM 2821 N N . GLU A 1 357 ? -16.387 -15.726 9.620 1.00 87.31 357 GLU A N 1
ATOM 2822 C CA . GLU A 1 357 ? -17.219 -16.701 10.341 1.00 87.31 357 GLU A CA 1
ATOM 2823 C C . GLU A 1 357 ? -18.647 -16.743 9.793 1.00 87.31 357 GLU A C 1
ATOM 2825 O O . GLU A 1 357 ? -19.179 -17.826 9.536 1.00 87.31 357 GLU A O 1
ATOM 2830 N N . ASP A 1 358 ? -19.228 -15.580 9.479 1.00 82.81 358 ASP A N 1
ATOM 2831 C CA . ASP A 1 358 ? -20.514 -15.513 8.785 1.00 82.81 358 ASP A CA 1
ATOM 2832 C C . ASP A 1 358 ? -20.473 -16.249 7.432 1.00 82.81 358 ASP A C 1
ATOM 2834 O O . ASP A 1 358 ? -21.510 -16.693 6.930 1.00 82.81 358 ASP A O 1
ATOM 2838 N N . LEU A 1 359 ? -19.320 -16.279 6.740 1.00 81.00 359 LEU A N 1
ATOM 2839 C CA . LEU A 1 359 ? -19.187 -16.926 5.421 1.00 81.00 359 LEU A CA 1
ATOM 2840 C C . LEU A 1 359 ? -19.134 -18.444 5.566 1.00 81.00 359 LEU A C 1
ATOM 2842 O O . LEU A 1 359 ? -19.719 -19.150 4.748 1.00 81.00 359 LEU A O 1
ATOM 2846 N N . VAL A 1 360 ? -18.453 -18.933 6.602 1.00 77.75 360 VAL A N 1
ATOM 2847 C CA . VAL A 1 360 ? -18.266 -20.366 6.864 1.00 77.75 360 VAL A CA 1
ATOM 2848 C C . VAL A 1 360 ? -19.513 -20.994 7.499 1.00 77.75 360 VAL A C 1
ATOM 2850 O O . VAL A 1 360 ? -19.882 -22.110 7.147 1.00 77.75 360 VAL A O 1
ATOM 2853 N N . GLY A 1 361 ? -20.201 -20.281 8.395 1.00 64.81 361 GLY A N 1
ATOM 2854 C CA . GLY A 1 361 ? -21.309 -20.807 9.203 1.00 64.81 361 GLY A CA 1
ATOM 2855 C C . GLY A 1 361 ? -22.647 -21.025 8.483 1.00 64.81 361 GLY A C 1
ATOM 2856 O O . GLY A 1 361 ? -23.642 -21.306 9.147 1.00 64.81 361 GLY A O 1
ATOM 2857 N N . GLY A 1 362 ? -22.727 -20.862 7.157 1.00 48.00 362 GLY A N 1
ATOM 2858 C CA . GLY A 1 362 ? -23.934 -21.166 6.372 1.00 48.00 362 GLY A CA 1
ATOM 2859 C C . GLY A 1 362 ? -25.179 -20.321 6.687 1.00 48.00 362 GLY A C 1
ATOM 2860 O O . GLY A 1 362 ? -26.240 -20.579 6.121 1.00 48.00 362 GLY A O 1
ATOM 2861 N N . ARG A 1 363 ? -25.085 -19.287 7.536 1.00 41.00 363 ARG A N 1
ATOM 2862 C CA . ARG A 1 363 ? -26.172 -18.327 7.779 1.00 41.00 363 ARG A CA 1
ATOM 2863 C C . ARG A 1 363 ? -26.292 -17.362 6.600 1.00 41.00 363 ARG A C 1
ATOM 2865 O O . ARG A 1 363 ? -25.980 -16.181 6.696 1.00 41.00 363 ARG A O 1
ATOM 2872 N N . VAL A 1 364 ? -26.768 -17.870 5.468 1.00 40.53 364 VAL A N 1
ATOM 2873 C CA . VAL A 1 364 ? -27.491 -17.036 4.508 1.00 40.53 364 VAL A CA 1
ATOM 2874 C C . VAL A 1 364 ? -28.937 -17.003 4.989 1.00 40.53 364 VAL A C 1
ATOM 2876 O O . VAL A 1 364 ? -29.793 -17.719 4.478 1.00 40.53 364 VAL A O 1
ATOM 2879 N N . ALA A 1 365 ? -29.214 -16.192 6.010 1.00 35.00 365 ALA A N 1
ATOM 2880 C CA . ALA A 1 365 ? -30.560 -15.661 6.112 1.00 35.00 365 ALA A CA 1
ATOM 2881 C C . ALA A 1 365 ? -30.699 -14.675 4.945 1.00 35.00 365 ALA A C 1
ATOM 2883 O O . ALA A 1 365 ? -29.942 -13.715 4.828 1.00 35.00 365 ALA A O 1
ATOM 2884 N N . ALA A 1 366 ? -31.621 -14.980 4.033 1.00 38.56 366 ALA A N 1
ATOM 2885 C CA . ALA A 1 366 ? -32.089 -14.058 3.004 1.00 38.56 366 ALA A CA 1
ATOM 2886 C C . ALA A 1 366 ? -32.868 -12.873 3.606 1.00 38.56 366 ALA A C 1
ATOM 2888 O O . ALA A 1 366 ? -33.188 -11.919 2.900 1.00 38.56 366 ALA A O 1
ATOM 2889 N N . GLU A 1 367 ? -33.134 -12.896 4.913 1.00 36.81 367 GLU A N 1
ATOM 2890 C CA . GLU A 1 367 ? -33.338 -11.666 5.657 1.00 36.81 367 GLU A CA 1
ATOM 2891 C C . GLU A 1 367 ? -32.012 -10.933 5.638 1.00 36.81 367 GLU A C 1
ATOM 2893 O O . GLU A 1 367 ? -31.047 -11.369 6.265 1.00 36.81 367 GLU A O 1
ATOM 2898 N N . ALA A 1 368 ? -31.958 -9.849 4.860 1.00 37.59 368 ALA A N 1
ATOM 2899 C CA . ALA A 1 368 ? -30.937 -8.835 5.012 1.00 37.59 368 ALA A CA 1
ATOM 2900 C C . ALA A 1 368 ? -30.645 -8.730 6.506 1.00 37.59 368 ALA A C 1
ATOM 2902 O O . ALA A 1 368 ? -31.540 -8.328 7.253 1.00 37.59 368 ALA A O 1
ATOM 2903 N N . ALA A 1 369 ? -29.438 -9.139 6.937 1.00 36.28 369 ALA A N 1
ATOM 2904 C CA . ALA A 1 369 ? -28.937 -8.734 8.241 1.00 36.28 369 ALA A CA 1
ATOM 2905 C C . ALA A 1 369 ? -29.321 -7.261 8.317 1.00 36.28 369 ALA A C 1
ATOM 2907 O O . ALA A 1 369 ? -28.954 -6.552 7.357 1.00 36.28 369 ALA A O 1
ATOM 2908 N N . PRO A 1 370 ? -30.194 -6.867 9.278 1.00 37.69 370 PRO A N 1
ATOM 2909 C CA . PRO A 1 370 ? -30.805 -5.547 9.273 1.00 37.69 370 PRO A CA 1
ATOM 2910 C C . PRO A 1 370 ? -29.660 -4.618 8.983 1.00 37.69 370 PRO A C 1
ATOM 2912 O O . PRO A 1 370 ? -28.619 -4.798 9.628 1.00 37.69 370 PRO A O 1
ATOM 2915 N N . ALA A 1 371 ? -29.796 -3.818 7.907 1.00 36.81 371 ALA A N 1
ATOM 2916 C CA . ALA A 1 371 ? -28.694 -3.022 7.384 1.00 36.81 371 ALA A CA 1
ATOM 2917 C C . ALA A 1 371 ? -27.940 -2.539 8.610 1.00 36.81 371 ALA A C 1
ATOM 2919 O O . ALA A 1 371 ? -28.613 -1.975 9.484 1.00 36.81 371 ALA A O 1
ATOM 2920 N N . PRO A 1 372 ? -26.658 -2.925 8.772 1.00 40.62 372 PRO A N 1
ATOM 2921 C CA . PRO A 1 372 ? -25.932 -2.580 9.988 1.00 40.62 372 PRO A CA 1
ATOM 2922 C C . PRO A 1 372 ? -26.259 -1.129 10.226 1.00 40.62 372 PRO A C 1
ATOM 2924 O O . PRO A 1 372 ? -26.195 -0.381 9.249 1.00 40.62 372 PRO A O 1
ATOM 2927 N N . LYS A 1 373 ? -26.778 -0.769 11.406 1.00 40.22 373 LYS A N 1
ATOM 2928 C CA . LYS A 1 373 ? -27.180 0.618 11.657 1.00 40.22 373 LYS A CA 1
ATOM 2929 C C . LYS A 1 373 ? -25.967 1.451 11.263 1.00 40.22 373 LYS A C 1
ATOM 2931 O O . LYS A 1 373 ? -24.951 1.397 11.953 1.00 40.22 373 LYS A O 1
ATOM 2936 N N . ILE A 1 374 ? -26.024 2.063 10.075 1.00 34.62 374 ILE A N 1
ATOM 2937 C CA . ILE A 1 374 ? -24.830 2.577 9.423 1.00 34.62 374 ILE A CA 1
ATOM 2938 C C . ILE A 1 374 ? -24.496 3.775 10.280 1.00 34.62 374 ILE A C 1
ATOM 2940 O O . ILE A 1 374 ? -25.193 4.786 10.212 1.00 34.62 374 ILE A O 1
ATOM 2944 N N . ARG A 1 375 ? -23.475 3.661 11.128 1.00 43.47 375 ARG A N 1
ATOM 2945 C CA . ARG A 1 375 ? -22.977 4.814 11.865 1.00 43.47 375 ARG A CA 1
ATOM 2946 C C . ARG A 1 375 ? -22.104 5.599 10.905 1.00 43.47 375 ARG A C 1
ATOM 2948 O O . ARG A 1 375 ? -20.882 5.504 10.900 1.00 43.47 375 ARG A O 1
ATOM 2955 N N . VAL A 1 376 ? -22.769 6.333 10.016 1.00 32.41 376 VAL A N 1
ATOM 2956 C CA . VAL A 1 376 ? -22.120 7.371 9.225 1.00 32.41 376 VAL A CA 1
ATOM 2957 C C . VAL A 1 376 ? -21.707 8.458 10.212 1.00 32.41 376 VAL A C 1
ATOM 2959 O O . VAL A 1 376 ? -22.543 9.217 10.691 1.00 32.41 376 VAL A O 1
ATOM 2962 N N . GLY A 1 377 ? -20.420 8.502 10.553 1.00 42.12 377 GLY A N 1
ATOM 2963 C CA . GLY A 1 377 ? -19.786 9.695 11.117 1.00 42.12 377 GLY A CA 1
ATOM 2964 C C . GLY A 1 377 ? -20.363 10.245 12.425 1.00 42.12 377 GLY A C 1
ATOM 2965 O O . GLY A 1 377 ? -20.215 11.438 12.668 1.00 42.12 377 GLY A O 1
ATOM 2966 N N . THR A 1 378 ? -20.995 9.430 13.272 1.00 41.72 378 THR A N 1
ATOM 2967 C CA . THR A 1 378 ? -21.462 9.871 14.596 1.00 41.72 378 THR A CA 1
ATOM 2968 C C . THR A 1 378 ? -21.063 8.863 15.665 1.00 41.72 378 THR A C 1
ATOM 2970 O O . THR A 1 378 ? -21.381 7.678 15.594 1.00 41.72 378 THR A O 1
ATOM 2973 N N . LEU A 1 379 ? -20.336 9.358 16.662 1.00 57.12 379 LEU A N 1
ATOM 2974 C CA . LEU A 1 379 ? -19.840 8.630 17.828 1.00 57.12 379 LEU A CA 1
ATOM 2975 C C . LEU A 1 379 ? -20.944 8.342 18.868 1.00 57.12 379 LEU A C 1
ATOM 2977 O O . LEU A 1 379 ? -20.659 7.992 20.009 1.00 57.12 379 LEU A O 1
ATOM 2981 N N . ALA A 1 380 ? -22.213 8.519 18.507 1.00 73.25 380 ALA A N 1
ATOM 2982 C CA . ALA A 1 380 ? -23.330 8.192 19.377 1.00 73.25 380 ALA A CA 1
ATOM 2983 C C . ALA A 1 380 ? -23.536 6.668 19.407 1.00 73.25 380 ALA A C 1
ATOM 2985 O O . ALA A 1 380 ? -23.587 6.022 18.356 1.00 73.25 380 ALA A O 1
ATOM 2986 N N . ILE A 1 381 ? -23.642 6.093 20.604 1.00 80.00 381 ILE A N 1
ATOM 2987 C CA . ILE A 1 381 ? -23.919 4.685 20.887 1.00 80.00 381 ILE A CA 1
ATOM 2988 C C . ILE A 1 381 ? -25.386 4.531 21.284 1.00 80.00 381 ILE A C 1
ATOM 2990 O O . ILE A 1 381 ? -25.737 4.838 22.420 1.00 80.00 381 ILE A O 1
ATOM 2994 N N . PRO A 1 382 ? -26.256 4.025 20.390 1.00 84.94 382 PRO A N 1
ATOM 2995 C CA . PRO A 1 382 ? -27.614 3.662 20.760 1.00 84.94 382 PRO A CA 1
ATOM 2996 C C . PRO A 1 382 ? -27.626 2.702 21.953 1.00 84.94 382 PRO A C 1
ATOM 2998 O O . PRO A 1 382 ? -26.981 1.651 21.910 1.00 84.94 382 PRO A O 1
ATOM 3001 N N . LEU A 1 383 ? -28.376 3.044 23.002 1.00 86.81 383 LEU A N 1
ATOM 3002 C CA . LEU A 1 383 ? -28.442 2.248 24.232 1.00 86.81 383 LEU A CA 1
ATOM 3003 C C . LEU A 1 383 ? -28.958 0.816 23.988 1.00 86.81 383 LEU A C 1
ATOM 3005 O O . LEU A 1 383 ? -28.564 -0.104 24.694 1.00 86.81 383 LEU A O 1
ATOM 3009 N N . ASP A 1 384 ? -29.747 0.584 22.930 1.00 86.75 384 ASP A N 1
ATOM 3010 C CA . ASP A 1 384 ? -30.207 -0.757 22.525 1.00 86.75 384 ASP A CA 1
ATOM 3011 C C . ASP A 1 384 ? -29.077 -1.678 22.019 1.00 86.75 384 ASP A C 1
ATOM 3013 O O . ASP A 1 384 ? -29.239 -2.899 21.943 1.00 86.75 384 ASP A O 1
ATOM 3017 N N . THR A 1 385 ? -27.918 -1.103 21.688 1.00 82.62 385 THR A N 1
ATOM 3018 C CA . THR A 1 385 ? -26.699 -1.837 21.318 1.00 82.62 385 THR A CA 1
ATOM 3019 C C . THR A 1 385 ? -25.756 -2.076 22.495 1.00 82.62 385 THR A C 1
ATOM 3021 O O . THR A 1 385 ? -24.756 -2.772 22.326 1.00 82.62 385 THR A O 1
ATOM 3024 N N . VAL A 1 386 ? -26.076 -1.552 23.681 1.00 91.12 386 VAL A N 1
ATOM 3025 C CA . VAL A 1 386 ? -25.253 -1.698 24.882 1.00 91.12 386 VAL A CA 1
ATOM 3026 C C . VAL A 1 386 ? -25.659 -2.953 25.654 1.00 91.12 386 VAL A C 1
ATOM 3028 O O . VAL A 1 386 ? -26.825 -3.188 25.961 1.00 91.12 386 VAL A O 1
ATOM 3031 N N . GLU A 1 387 ? -24.670 -3.771 25.986 1.00 95.00 387 GLU A N 1
ATOM 3032 C CA . GLU A 1 387 ? -24.769 -4.867 26.940 1.00 95.00 387 GLU A CA 1
ATOM 3033 C C . GLU A 1 387 ? -24.159 -4.426 28.271 1.00 95.00 387 GLU A C 1
ATOM 3035 O O . GLU A 1 387 ? -23.012 -3.984 28.310 1.00 95.00 387 GLU A O 1
ATOM 3040 N N . LEU A 1 388 ? -24.911 -4.555 29.363 1.00 96.94 388 LEU A N 1
ATOM 3041 C CA . LEU A 1 388 ? -24.367 -4.352 30.702 1.00 96.94 388 LEU A CA 1
ATOM 3042 C C . LEU A 1 388 ? -23.675 -5.627 31.176 1.00 96.94 388 LEU A C 1
ATOM 3044 O O . LEU A 1 388 ? -24.262 -6.707 31.151 1.00 96.94 388 LEU A O 1
ATOM 3048 N N . VAL A 1 389 ? -22.435 -5.479 31.622 1.00 96.50 389 VAL A N 1
ATOM 3049 C CA . VAL A 1 389 ? -21.610 -6.550 32.175 1.00 96.50 389 VAL A CA 1
ATOM 3050 C C . VAL A 1 389 ? -21.365 -6.248 33.645 1.00 96.50 389 VAL A C 1
ATOM 3052 O O . VAL A 1 389 ? -20.773 -5.220 33.965 1.00 96.50 389 VAL A O 1
ATOM 3055 N N . ASP A 1 390 ? -21.805 -7.134 34.537 1.00 95.44 390 ASP A N 1
ATOM 3056 C CA . ASP A 1 390 ? -21.536 -6.991 35.968 1.00 95.44 390 ASP A CA 1
ATOM 3057 C C . ASP A 1 390 ? -20.041 -7.195 36.251 1.00 95.44 390 ASP A C 1
ATOM 3059 O O . ASP A 1 390 ? -19.431 -8.168 35.799 1.00 95.44 390 ASP A O 1
ATOM 3063 N N . LEU A 1 391 ? -19.458 -6.279 37.020 1.00 94.12 391 LEU A N 1
ATOM 3064 C CA . LEU A 1 391 ? -18.080 -6.324 37.495 1.00 94.12 391 LEU A CA 1
ATOM 3065 C C . LEU A 1 391 ? -18.092 -6.814 38.947 1.00 94.12 391 LEU A C 1
ATOM 3067 O O . LEU A 1 391 ? -18.254 -6.047 39.890 1.00 94.12 391 LEU A O 1
ATOM 3071 N N . THR A 1 392 ? -17.963 -8.124 39.106 1.00 89.50 392 THR A N 1
ATOM 3072 C CA . THR A 1 392 ? -17.964 -8.830 40.393 1.00 89.50 392 THR A CA 1
ATOM 3073 C C . THR A 1 392 ? -16.536 -9.181 40.817 1.00 89.50 392 THR A C 1
ATOM 3075 O O . THR A 1 392 ? -15.675 -9.338 39.944 1.00 89.50 392 THR A O 1
ATOM 3078 N N . PRO A 1 393 ? -16.279 -9.449 42.113 1.00 85.62 393 PRO A N 1
ATOM 3079 C CA . PRO A 1 393 ? -14.975 -9.946 42.560 1.00 85.62 393 PRO A CA 1
ATOM 3080 C C . PRO A 1 393 ? -14.474 -11.166 41.762 1.00 85.62 393 PRO A C 1
ATOM 3082 O O . PRO A 1 393 ? -13.278 -11.327 41.541 1.00 85.62 393 PRO A O 1
ATOM 3085 N N . ALA A 1 394 ? -15.388 -12.023 41.291 1.00 86.06 394 ALA A N 1
ATOM 3086 C CA . ALA A 1 394 ? -15.053 -13.258 40.584 1.00 86.06 394 ALA A CA 1
ATOM 3087 C C . ALA A 1 394 ? -14.639 -13.057 39.114 1.00 86.06 394 ALA A C 1
ATOM 3089 O O . ALA A 1 394 ? -13.923 -13.897 38.570 1.00 86.06 394 ALA A O 1
ATOM 3090 N N . ASN A 1 395 ? -15.096 -11.989 38.452 1.00 90.44 395 ASN A N 1
ATOM 3091 C CA . ASN A 1 395 ? -14.847 -11.762 37.022 1.00 90.44 395 ASN A CA 1
ATOM 3092 C C . ASN A 1 395 ? -14.082 -10.465 36.719 1.00 90.44 395 ASN A C 1
ATOM 3094 O O . ASN A 1 395 ? -13.662 -10.284 35.573 1.00 90.44 395 ASN A O 1
ATOM 3098 N N . PHE A 1 396 ? -13.845 -9.601 37.713 1.00 91.56 396 PHE A N 1
ATOM 3099 C CA . PHE A 1 396 ? -13.121 -8.344 37.524 1.00 91.56 396 PHE A CA 1
ATOM 3100 C C . PHE A 1 396 ? -11.748 -8.567 36.884 1.00 91.56 396 PHE A C 1
ATOM 3102 O O . PHE A 1 396 ? -11.405 -7.888 35.921 1.00 91.56 396 PHE A O 1
ATOM 3109 N N . GLU A 1 397 ? -11.025 -9.609 37.302 1.00 89.50 397 GLU A N 1
ATOM 3110 C CA . GLU A 1 397 ? -9.735 -10.002 36.719 1.00 89.50 397 GLU A CA 1
ATOM 3111 C C . GLU A 1 397 ? -9.769 -10.184 35.194 1.00 89.50 397 GLU A C 1
ATOM 3113 O O . GLU A 1 397 ? -8.834 -9.810 34.487 1.00 89.50 397 GLU A O 1
ATOM 3118 N N . THR A 1 398 ? -10.873 -10.700 34.650 1.00 91.44 398 THR A N 1
ATOM 3119 C CA . THR A 1 398 ? -11.033 -10.902 33.199 1.00 91.44 398 THR A CA 1
ATOM 3120 C C . THR A 1 398 ? -11.386 -9.620 32.439 1.00 91.44 398 THR A C 1
ATOM 3122 O O . THR A 1 398 ? -11.281 -9.566 31.211 1.00 91.44 398 THR A O 1
ATOM 3125 N N . HIS A 1 399 ? -11.807 -8.576 33.152 1.00 93.81 399 HIS A N 1
ATOM 3126 C CA . HIS A 1 399 ? -12.325 -7.330 32.590 1.00 93.81 399 HIS A CA 1
ATOM 3127 C C . HIS A 1 399 ? -11.465 -6.103 32.912 1.00 93.81 399 HIS A C 1
ATOM 3129 O O . HIS A 1 399 ? -11.590 -5.083 32.232 1.00 93.81 399 HIS A O 1
ATOM 3135 N N . LYS A 1 400 ? -10.536 -6.209 33.866 1.00 92.31 400 LYS A N 1
ATOM 3136 C CA . LYS A 1 400 ? -9.746 -5.092 34.390 1.00 92.31 400 LYS A CA 1
ATOM 3137 C C . LYS A 1 400 ? -8.943 -4.332 33.334 1.00 92.31 400 LYS A C 1
ATOM 3139 O O . LYS A 1 400 ? -8.861 -3.113 33.392 1.00 92.31 400 LYS A O 1
ATOM 3144 N N . LEU A 1 401 ? -8.428 -5.019 32.308 1.00 90.69 401 LEU A N 1
ATOM 3145 C CA . LEU A 1 401 ? -7.707 -4.361 31.208 1.00 90.69 401 LEU A CA 1
ATOM 3146 C C . LEU A 1 401 ? -8.624 -3.514 30.314 1.00 90.69 401 LEU A C 1
ATOM 3148 O O . LEU A 1 401 ? -8.185 -2.501 29.782 1.00 90.69 401 LEU A O 1
ATOM 3152 N N . GLN A 1 402 ? -9.891 -3.907 30.149 1.00 90.88 402 GLN A N 1
ATOM 3153 C CA . GLN A 1 402 ? -10.859 -3.111 29.387 1.00 90.88 402 GLN A CA 1
ATOM 3154 C C . GLN A 1 402 ? -11.339 -1.903 30.194 1.00 90.88 402 GLN A C 1
ATOM 3156 O O . GLN A 1 402 ? -11.488 -0.828 29.627 1.00 90.88 402 GLN A O 1
ATOM 3161 N N . VAL A 1 403 ? -11.530 -2.063 31.507 1.00 93.00 403 VAL A N 1
ATOM 3162 C CA . VAL A 1 403 ? -11.826 -0.951 32.428 1.00 93.00 403 VAL A CA 1
ATOM 3163 C C . VAL A 1 403 ? -10.679 0.064 32.424 1.00 93.00 403 VAL A C 1
ATOM 3165 O O . VAL A 1 403 ? -10.908 1.250 32.203 1.00 93.00 403 VAL A O 1
ATOM 3168 N N . LEU A 1 404 ? -9.434 -0.410 32.549 1.00 89.12 404 LEU A N 1
ATOM 3169 C CA . LEU A 1 404 ? -8.242 0.437 32.489 1.00 89.12 404 LEU A CA 1
ATOM 3170 C C . LEU A 1 404 ? -8.116 1.182 31.152 1.00 89.12 404 LEU A C 1
ATOM 3172 O O . LEU A 1 404 ? -7.691 2.332 31.134 1.00 89.12 404 LEU A O 1
ATOM 3176 N N . ALA A 1 405 ? -8.497 0.556 30.035 1.00 85.19 405 ALA A N 1
ATOM 3177 C CA . ALA A 1 405 ? -8.491 1.226 28.736 1.00 85.19 405 ALA A CA 1
ATOM 3178 C C . ALA A 1 405 ? -9.474 2.410 28.697 1.00 85.19 405 ALA A C 1
ATOM 3180 O O . ALA A 1 405 ? -9.127 3.466 28.175 1.00 85.19 405 ALA A O 1
ATOM 3181 N N . VAL A 1 406 ? -10.668 2.266 29.288 1.00 89.56 406 VAL A N 1
ATOM 3182 C CA . VAL A 1 406 ? -11.642 3.368 29.384 1.00 89.56 406 VAL A CA 1
ATOM 3183 C C . VAL A 1 406 ? -11.089 4.517 30.234 1.00 89.56 406 VAL A C 1
ATOM 3185 O O . VAL A 1 406 ? -11.162 5.667 29.804 1.00 89.56 406 VAL A O 1
ATOM 3188 N N . GLU A 1 407 ? -10.485 4.212 31.387 1.00 87.62 407 GLU A N 1
ATOM 3189 C CA . GLU A 1 407 ? -9.804 5.194 32.251 1.00 87.62 407 GLU A CA 1
ATOM 3190 C C . GLU A 1 407 ? -8.711 5.969 31.505 1.00 87.62 407 GLU A C 1
ATOM 3192 O O . GLU A 1 407 ? -8.684 7.201 31.506 1.00 87.62 407 GLU A O 1
ATOM 3197 N N . GLN A 1 408 ? -7.814 5.243 30.834 1.00 82.12 408 GLN A N 1
ATOM 3198 C CA . GLN A 1 408 ? -6.678 5.825 30.121 1.00 82.12 408 GLN A CA 1
ATOM 3199 C C . GLN A 1 408 ? -7.111 6.679 28.932 1.00 82.12 408 GLN A C 1
ATOM 3201 O O . GLN A 1 408 ? -6.525 7.733 28.698 1.00 82.12 408 GLN A O 1
ATOM 3206 N N . GLU A 1 409 ? -8.125 6.250 28.179 1.00 82.31 409 GLU A N 1
ATOM 3207 C CA . GLU A 1 409 ? -8.632 7.035 27.055 1.00 82.31 409 GLU A CA 1
ATOM 3208 C C . GLU A 1 409 ? -9.345 8.303 27.533 1.00 82.31 409 GLU A C 1
ATOM 3210 O O . GLU A 1 409 ? -9.152 9.357 26.932 1.00 82.31 409 GLU A O 1
ATOM 3215 N N . ARG A 1 410 ? -10.134 8.234 28.616 1.00 83.06 410 ARG A N 1
ATOM 3216 C CA . ARG A 1 410 ? -10.882 9.384 29.144 1.00 83.06 410 ARG A CA 1
ATOM 3217 C C . ARG A 1 410 ? -9.983 10.436 29.785 1.00 83.06 410 ARG A C 1
ATOM 3219 O O . ARG A 1 410 ? -10.144 11.616 29.478 1.00 83.06 410 ARG A O 1
ATOM 3226 N N . TYR A 1 411 ? -9.077 10.020 30.666 1.00 77.12 411 TYR A N 1
ATOM 3227 C CA . TYR A 1 411 ? -8.299 10.939 31.503 1.00 77.12 411 TYR A CA 1
ATOM 3228 C C . TYR A 1 411 ? -6.834 11.087 31.058 1.00 77.12 411 TYR A C 1
ATOM 3230 O O . TYR A 1 411 ? -6.125 11.966 31.543 1.00 77.12 411 TYR A O 1
ATOM 3238 N N . GLY A 1 412 ? -6.373 10.289 30.089 1.00 69.19 412 GLY A N 1
ATOM 3239 C CA . GLY A 1 412 ? -5.014 10.359 29.552 1.00 69.19 412 GLY A CA 1
ATOM 3240 C C . GLY A 1 412 ? -3.953 9.718 30.458 1.00 69.19 412 GLY A C 1
ATOM 3241 O O . GLY A 1 412 ? -4.246 8.975 31.394 1.00 69.19 412 GLY A O 1
ATOM 3242 N N . ALA A 1 413 ? -2.675 9.977 30.161 1.00 59.44 413 ALA A N 1
ATOM 3243 C CA . ALA A 1 413 ? -1.554 9.493 30.968 1.00 59.44 413 ALA A CA 1
ATOM 3244 C C . ALA A 1 413 ? -1.215 10.470 32.108 1.00 59.44 413 ALA A C 1
ATOM 3246 O O . ALA A 1 413 ? -1.167 11.682 31.892 1.00 59.44 413 ALA A O 1
ATOM 3247 N N . ALA A 1 414 ? -0.829 9.940 33.276 1.00 54.34 414 ALA A N 1
ATOM 3248 C CA . ALA A 1 414 ? -0.446 10.715 34.467 1.00 54.34 414 ALA A CA 1
ATOM 3249 C C . ALA A 1 414 ? 0.679 11.757 34.240 1.00 54.34 414 ALA A C 1
ATOM 3251 O O . ALA A 1 414 ? 0.866 12.664 35.047 1.00 54.34 414 ALA A O 1
ATOM 3252 N N . ALA A 1 415 ? 1.418 11.664 33.128 1.00 49.03 415 ALA A N 1
ATOM 3253 C CA . ALA A 1 415 ? 2.469 12.604 32.734 1.00 49.03 415 ALA A CA 1
ATOM 3254 C C . ALA A 1 415 ? 1.971 14.032 32.417 1.00 49.03 415 ALA A C 1
ATOM 3256 O O . ALA A 1 415 ? 2.794 14.927 32.240 1.00 49.03 415 ALA A O 1
ATOM 3257 N N . GLN A 1 416 ? 0.655 14.255 32.325 1.00 50.94 416 GLN A N 1
ATOM 3258 C CA . GLN A 1 416 ? 0.071 15.570 32.031 1.00 50.94 416 GLN A CA 1
ATOM 3259 C C . GLN A 1 416 ? -0.125 16.462 33.274 1.00 50.94 416 GLN A C 1
ATOM 3261 O O . GLN A 1 416 ? -0.457 17.637 33.123 1.00 50.94 416 GLN A O 1
ATOM 3266 N N . TYR A 1 417 ? 0.111 15.951 34.491 1.00 57.19 417 TYR A N 1
ATOM 3267 C CA . TYR A 1 417 ? -0.110 16.700 35.736 1.00 57.19 417 TYR A CA 1
ATOM 3268 C C . TYR A 1 417 ? 1.159 17.371 36.291 1.00 57.19 417 TYR A C 1
ATOM 3270 O O . TYR A 1 417 ? 2.265 16.846 36.124 1.00 57.19 417 TYR A O 1
ATOM 3278 N N . PRO A 1 418 ? 1.027 18.513 37.001 1.00 59.25 418 PRO A N 1
ATOM 3279 C CA . PRO A 1 418 ? 2.149 19.168 37.664 1.00 59.25 418 PRO A CA 1
ATOM 3280 C C . PRO A 1 418 ? 2.899 18.219 38.625 1.00 59.25 418 PRO A C 1
ATOM 3282 O O . PRO A 1 418 ? 2.260 17.490 39.392 1.00 59.25 418 PRO A O 1
ATOM 3285 N N . PRO A 1 419 ? 4.248 18.223 38.640 1.00 60.31 419 PRO A N 1
ATOM 3286 C CA . PRO A 1 419 ? 5.045 17.287 39.440 1.00 60.31 419 PRO A CA 1
ATOM 3287 C C . PRO A 1 419 ? 4.778 17.318 40.949 1.00 60.31 419 PRO A C 1
ATOM 3289 O O . PRO A 1 419 ? 5.079 16.351 41.641 1.00 60.31 419 PRO A O 1
ATOM 3292 N N . ASP A 1 420 ? 4.267 18.423 41.483 1.00 61.38 420 ASP A N 1
ATOM 3293 C CA . ASP A 1 420 ? 3.923 18.585 42.895 1.00 61.38 420 ASP A CA 1
ATOM 3294 C C . ASP A 1 420 ? 2.586 17.922 43.267 1.00 61.38 420 ASP A C 1
ATOM 3296 O O . ASP A 1 420 ? 2.488 17.378 44.365 1.00 61.38 420 ASP A O 1
ATOM 3300 N N . VAL A 1 421 ? 1.615 17.856 42.344 1.00 58.75 421 VAL A N 1
ATOM 3301 C CA . VAL A 1 421 ? 0.369 17.076 42.518 1.00 58.75 421 VAL A CA 1
ATOM 3302 C C . VAL A 1 421 ? 0.696 15.586 42.655 1.00 58.75 421 VAL A C 1
ATOM 3304 O O . VAL A 1 421 ? 0.229 14.930 43.580 1.00 58.75 421 VAL A O 1
ATOM 3307 N N . LEU A 1 422 ? 1.598 15.080 41.808 1.00 56.88 422 LEU A N 1
ATOM 3308 C CA . LEU A 1 422 ? 2.033 13.678 41.825 1.00 56.88 422 LEU A CA 1
ATOM 3309 C C . LEU A 1 422 ? 2.890 13.315 43.057 1.00 56.88 422 LEU A C 1
ATOM 3311 O O . LEU A 1 422 ? 2.911 12.161 43.475 1.00 56.88 422 LEU A O 1
ATOM 3315 N N . ARG A 1 423 ? 3.617 14.278 43.645 1.00 51.66 423 ARG A N 1
ATOM 3316 C CA . ARG A 1 423 ? 4.520 14.051 44.796 1.00 51.66 423 ARG A CA 1
ATOM 3317 C C . ARG A 1 423 ? 3.827 14.091 46.154 1.00 51.66 423 ARG A C 1
ATOM 3319 O O . ARG A 1 423 ? 4.352 13.516 47.101 1.00 51.66 423 ARG A O 1
ATOM 3326 N N . ALA A 1 424 ? 2.694 14.778 46.262 1.00 55.22 424 ALA A N 1
ATOM 3327 C CA . ALA A 1 424 ? 1.975 14.954 47.522 1.00 55.22 424 ALA A CA 1
ATOM 3328 C C . ALA A 1 424 ? 1.027 13.784 47.862 1.00 55.22 424 ALA A C 1
ATOM 3330 O O . ALA A 1 424 ? 0.335 13.835 48.872 1.00 55.22 424 ALA A O 1
ATOM 3331 N N . GLY A 1 425 ? 0.982 12.734 47.033 1.00 54.78 425 GLY A N 1
ATOM 3332 C CA . GLY A 1 425 ? 0.058 11.607 47.212 1.00 54.78 425 GLY A CA 1
ATOM 3333 C C . GLY A 1 425 ? -1.401 11.937 46.873 1.00 54.78 425 GLY A C 1
ATOM 3334 O O . GLY A 1 425 ? -2.276 11.102 47.082 1.00 54.78 425 GLY A O 1
ATOM 3335 N N . HIS A 1 426 ? -1.673 13.129 46.332 1.00 56.31 426 HIS A N 1
ATOM 3336 C CA . HIS A 1 426 ? -3.002 13.534 45.883 1.00 56.31 426 HIS A CA 1
ATOM 3337 C C . HIS A 1 426 ? -3.292 12.984 44.475 1.00 56.31 426 HIS A C 1
ATOM 3339 O O . HIS A 1 426 ? -2.445 13.054 43.583 1.00 56.31 426 HIS A O 1
ATOM 3345 N N . ARG A 1 427 ? -4.488 12.412 44.278 1.00 60.47 427 ARG A N 1
ATOM 3346 C CA . ARG A 1 427 ? -4.885 11.674 43.063 1.00 60.47 427 ARG A CA 1
ATOM 3347 C C . ARG A 1 427 ? -5.436 12.627 41.987 1.00 60.47 427 ARG A C 1
ATOM 3349 O O . ARG A 1 427 ? -6.456 13.259 42.241 1.00 60.47 427 ARG A O 1
ATOM 3356 N N . PRO A 1 428 ? -4.839 12.742 40.790 1.00 60.50 428 PRO A N 1
ATOM 3357 C CA . PRO A 1 428 ? -5.358 13.648 39.766 1.00 60.50 428 PRO A CA 1
ATOM 3358 C C . PRO A 1 428 ? -6.750 13.241 39.238 1.00 60.50 428 PRO A C 1
ATOM 3360 O O . PRO A 1 428 ? -6.935 12.094 38.852 1.00 60.50 428 PRO A O 1
ATOM 3363 N N . LEU A 1 429 ? -7.705 14.186 39.198 1.00 63.62 429 LEU A N 1
ATOM 3364 C CA . LEU A 1 429 ? -9.003 14.124 38.481 1.00 63.62 429 LEU A CA 1
ATOM 3365 C C . LEU A 1 429 ? -9.768 12.779 38.521 1.00 63.62 429 LEU A C 1
ATOM 3367 O O . LEU A 1 429 ? -10.287 12.346 37.498 1.00 63.62 429 LEU A O 1
ATOM 3371 N N . LEU A 1 430 ? -9.850 12.120 39.684 1.00 69.56 430 LEU A N 1
ATOM 3372 C CA . LEU A 1 430 ? -10.509 10.808 39.840 1.00 69.56 430 LEU A CA 1
ATOM 3373 C C . LEU A 1 430 ? -9.984 9.714 38.885 1.00 69.56 430 LEU A C 1
ATOM 3375 O O . LEU A 1 430 ? -10.681 8.742 38.617 1.00 69.56 430 LEU A O 1
ATOM 3379 N N . GLN A 1 431 ? -8.749 9.831 38.390 1.00 76.25 431 GLN A N 1
ATOM 3380 C CA . GLN A 1 431 ? -8.097 8.745 37.665 1.00 76.25 431 GLN A CA 1
ATOM 3381 C C . GLN A 1 431 ? -7.672 7.668 38.667 1.00 76.25 431 GLN A C 1
ATOM 3383 O O . GLN A 1 431 ? -6.729 7.859 39.443 1.00 76.25 431 GLN A O 1
ATOM 3388 N N . PHE A 1 432 ? -8.356 6.527 38.655 1.00 81.19 432 PHE A N 1
ATOM 3389 C CA . PHE A 1 432 ? -8.090 5.460 39.614 1.00 81.19 432 PHE A CA 1
ATOM 3390 C C . PHE A 1 432 ? -6.996 4.512 39.104 1.00 81.19 432 PHE A C 1
ATOM 3392 O O . PHE A 1 432 ? -7.130 3.944 38.016 1.00 81.19 432 PHE A O 1
ATOM 3399 N N . PRO A 1 433 ? -5.914 4.291 39.880 1.00 82.19 433 PRO A N 1
ATOM 3400 C CA . PRO A 1 433 ? -4.969 3.218 39.604 1.00 82.19 433 PRO A CA 1
ATOM 3401 C C . PRO A 1 433 ? -5.681 1.869 39.544 1.00 82.19 433 PRO A C 1
ATOM 3403 O O . PRO A 1 433 ? -6.676 1.644 40.241 1.00 82.19 433 PRO A O 1
ATOM 3406 N N . LEU A 1 434 ? -5.138 0.950 38.745 1.00 85.50 434 LEU A N 1
ATOM 3407 C CA . LEU A 1 434 ? -5.713 -0.384 38.599 1.00 85.50 434 LEU A CA 1
ATOM 3408 C C . LEU A 1 434 ? -5.829 -1.085 39.956 1.00 85.50 434 LEU A C 1
ATOM 3410 O O . LEU A 1 434 ? -6.853 -1.695 40.234 1.00 85.50 434 LEU A O 1
ATOM 3414 N N . GLU A 1 435 ? -4.828 -0.920 40.819 1.00 86.44 435 GLU A N 1
ATOM 3415 C CA . GLU A 1 435 ? -4.786 -1.501 42.160 1.00 86.44 435 GLU A CA 1
ATOM 3416 C C . GLU A 1 435 ? -5.923 -0.976 43.052 1.00 86.44 435 GLU A C 1
ATOM 3418 O O . GLU A 1 435 ? -6.457 -1.710 43.880 1.00 86.44 435 GLU A O 1
ATOM 3423 N N . THR A 1 436 ? -6.326 0.289 42.879 1.00 87.69 436 THR A N 1
ATOM 3424 C CA . THR A 1 436 ? -7.456 0.883 43.610 1.00 87.69 436 THR A CA 1
ATOM 3425 C C . THR A 1 436 ? -8.782 0.318 43.119 1.00 87.69 436 THR A C 1
ATOM 3427 O O . THR A 1 436 ? -9.620 -0.063 43.932 1.00 87.69 436 THR A O 1
ATOM 3430 N N . LEU A 1 437 ? -8.958 0.208 41.800 1.00 91.31 437 LEU A N 1
ATOM 3431 C CA . LEU A 1 437 ? -10.156 -0.402 41.223 1.00 91.31 437 LEU A CA 1
ATOM 3432 C C . LEU A 1 437 ? -10.264 -1.885 41.604 1.00 91.31 437 LEU A C 1
ATOM 3434 O O . LEU A 1 437 ? -11.352 -2.352 41.929 1.00 91.31 437 LEU A O 1
ATOM 3438 N N . GLU A 1 438 ? -9.145 -2.614 41.622 1.00 91.62 438 GLU A N 1
ATOM 3439 C CA . GLU A 1 438 ? -9.068 -3.996 42.107 1.00 91.62 438 GLU A CA 1
ATOM 3440 C C . GLU A 1 438 ? -9.457 -4.089 43.587 1.00 91.62 438 GLU A C 1
ATOM 3442 O O . GLU A 1 438 ? -10.310 -4.903 43.942 1.00 91.62 438 GLU A O 1
ATOM 3447 N N . ALA A 1 439 ? -8.893 -3.232 44.445 1.00 91.12 439 ALA A N 1
ATOM 3448 C CA . ALA A 1 439 ? -9.220 -3.206 45.869 1.00 91.12 439 ALA A CA 1
ATOM 3449 C C . ALA A 1 439 ? -10.724 -2.991 46.094 1.00 91.12 439 ALA A C 1
ATOM 3451 O O . ALA A 1 439 ? -11.355 -3.772 46.810 1.00 91.12 439 ALA A O 1
ATOM 3452 N N . THR A 1 440 ? -11.325 -2.014 45.414 1.00 93.12 440 THR A N 1
ATOM 3453 C CA . THR A 1 440 ? -12.770 -1.765 45.490 1.00 93.12 440 THR A CA 1
ATOM 3454 C C . THR A 1 440 ? -13.573 -2.941 44.954 1.00 93.12 440 THR A C 1
ATOM 3456 O O . THR A 1 440 ? -14.496 -3.396 45.623 1.00 93.12 440 THR A O 1
ATOM 3459 N N . ALA A 1 441 ? -13.203 -3.492 43.795 1.00 92.56 441 ALA A N 1
ATOM 3460 C CA . ALA A 1 441 ? -13.905 -4.617 43.184 1.00 92.56 441 ALA A CA 1
ATOM 3461 C C . ALA A 1 441 ? -13.832 -5.907 44.016 1.00 92.56 441 ALA A C 1
ATOM 3463 O O . ALA A 1 441 ? -14.709 -6.757 43.883 1.00 92.56 441 ALA A O 1
ATOM 3464 N N . THR A 1 442 ? -12.819 -6.071 44.875 1.00 89.94 442 THR A N 1
ATOM 3465 C CA . THR A 1 442 ? -12.695 -7.236 45.771 1.00 89.94 442 THR A CA 1
ATOM 3466 C C . THR A 1 442 ? -13.588 -7.157 47.009 1.00 89.94 442 THR A C 1
ATOM 3468 O O . THR A 1 442 ? -13.758 -8.163 47.704 1.00 89.94 442 THR A O 1
ATOM 3471 N N . ASN A 1 443 ? -14.190 -5.997 47.291 1.00 90.50 443 ASN A N 1
ATOM 3472 C CA . ASN A 1 443 ? -15.073 -5.8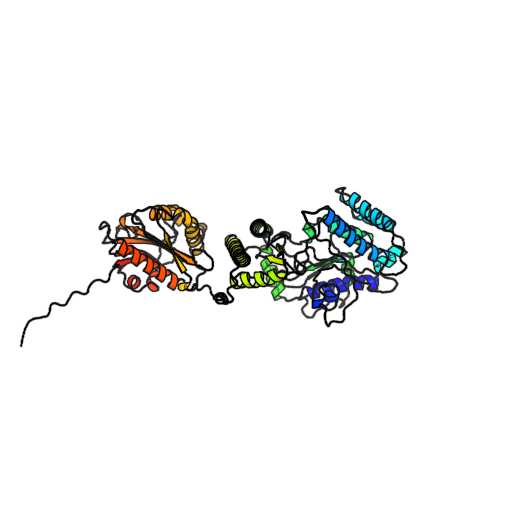51 48.437 1.00 90.50 443 ASN A CA 1
ATOM 3473 C C . ASN A 1 443 ? -16.339 -6.722 48.268 1.00 90.50 443 ASN A C 1
ATOM 3475 O O . ASN A 1 443 ? -16.977 -6.681 47.216 1.00 90.50 443 ASN A O 1
ATOM 3479 N N . PRO A 1 444 ? -16.775 -7.477 49.295 1.00 88.00 444 PRO A N 1
ATOM 3480 C CA . PRO A 1 444 ? -17.979 -8.307 49.199 1.00 88.00 444 PRO A CA 1
ATOM 3481 C C . PRO A 1 444 ? -19.270 -7.531 48.903 1.00 88.00 444 PRO A C 1
ATOM 3483 O O . PRO A 1 444 ? -20.223 -8.113 48.390 1.00 88.00 444 PRO A O 1
ATOM 3486 N N . ARG A 1 445 ? -19.315 -6.236 49.240 1.00 89.38 445 ARG A N 1
ATOM 3487 C CA . ARG A 1 445 ? -20.428 -5.322 48.937 1.00 89.38 445 ARG A CA 1
ATOM 3488 C C . ARG A 1 445 ? -20.112 -4.383 47.766 1.00 89.38 445 ARG A C 1
ATOM 3490 O O . ARG A 1 445 ? -20.776 -3.358 47.622 1.00 89.38 445 ARG A O 1
ATOM 3497 N N . ALA A 1 446 ? -19.100 -4.699 46.957 1.00 93.94 446 ALA A N 1
ATOM 3498 C CA . ALA A 1 446 ? -18.811 -3.961 45.737 1.00 93.94 446 ALA A CA 1
ATOM 3499 C C . ALA A 1 446 ? -19.938 -4.133 44.722 1.00 93.94 446 ALA A C 1
ATOM 3501 O O . ALA A 1 446 ? -20.495 -5.221 44.554 1.00 93.94 446 ALA A O 1
ATOM 3502 N N . ILE A 1 447 ? -20.231 -3.057 44.006 1.00 96.06 447 ILE A N 1
ATOM 3503 C CA . ILE A 1 447 ? -21.140 -3.074 42.870 1.00 96.06 447 ILE A CA 1
ATOM 3504 C C . ILE A 1 447 ? -20.426 -2.355 41.742 1.00 96.06 447 ILE A C 1
ATOM 3506 O O . ILE A 1 447 ? -20.110 -1.169 41.844 1.00 96.06 447 ILE A O 1
ATOM 3510 N N . GLY A 1 448 ? -20.170 -3.084 40.663 1.00 96.06 448 GLY A N 1
ATOM 3511 C CA . GLY A 1 448 ? -19.624 -2.512 39.450 1.00 96.06 448 GLY A CA 1
ATOM 3512 C C . GLY A 1 448 ? -20.357 -3.018 38.223 1.00 96.06 448 GLY A C 1
ATOM 3513 O O . GLY A 1 448 ? -20.857 -4.142 38.188 1.00 96.06 448 GLY A O 1
ATOM 3514 N N . ILE A 1 449 ? -20.409 -2.171 37.206 1.00 97.31 449 ILE A N 1
ATOM 3515 C CA . ILE A 1 449 ? -21.013 -2.461 35.911 1.00 97.31 449 ILE A CA 1
ATOM 3516 C C . ILE A 1 449 ? -20.169 -1.835 34.804 1.00 97.31 449 ILE A C 1
ATOM 3518 O O . ILE A 1 449 ? -19.603 -0.756 34.967 1.00 97.31 449 ILE A O 1
ATOM 3522 N N . ALA A 1 450 ? -20.110 -2.492 33.655 1.00 97.38 450 ALA A N 1
ATOM 3523 C CA . ALA A 1 450 ? -19.526 -1.948 32.439 1.00 97.38 450 ALA A CA 1
ATOM 3524 C C . ALA A 1 450 ? -20.546 -1.972 31.301 1.00 97.38 450 ALA A C 1
ATOM 3526 O O . ALA A 1 450 ? -21.283 -2.941 31.129 1.00 97.38 450 ALA A O 1
ATOM 3527 N N . ALA A 1 451 ? -20.558 -0.917 30.497 1.00 96.44 451 ALA A N 1
ATOM 3528 C CA . ALA A 1 451 ? -21.295 -0.851 29.248 1.00 96.44 451 ALA A CA 1
ATOM 3529 C C . ALA A 1 451 ? -20.407 -1.374 28.117 1.00 96.44 451 ALA A C 1
ATOM 3531 O O . ALA A 1 451 ? -19.418 -0.737 27.750 1.00 96.44 451 ALA A O 1
ATOM 3532 N N . ARG A 1 452 ? -20.760 -2.525 27.545 1.00 93.69 452 ARG A N 1
ATOM 3533 C CA . ARG A 1 452 ? -20.128 -3.087 26.349 1.00 93.69 452 ARG A CA 1
ATOM 3534 C C . ARG A 1 452 ? -20.947 -2.743 25.116 1.00 93.69 452 ARG A C 1
ATOM 3536 O O . ARG A 1 452 ? -22.129 -3.062 25.047 1.00 93.69 452 ARG A O 1
ATOM 3543 N N . ASP A 1 453 ? -20.319 -2.152 24.112 1.00 88.06 453 ASP A N 1
ATOM 3544 C CA . ASP A 1 453 ? -20.951 -2.002 22.805 1.00 88.06 453 ASP A CA 1
ATOM 3545 C C . ASP A 1 453 ? -20.946 -3.351 22.073 1.00 88.06 453 ASP A C 1
ATOM 3547 O O . ASP A 1 453 ? -19.887 -3.910 21.791 1.00 88.06 453 ASP A O 1
ATOM 3551 N N . ARG A 1 454 ? -22.129 -3.887 21.745 1.00 81.19 454 ARG A N 1
ATOM 3552 C CA . ARG A 1 454 ? -22.263 -5.176 21.040 1.00 81.19 454 ARG A CA 1
ATOM 3553 C C . ARG A 1 454 ? -21.699 -5.144 19.620 1.00 81.19 454 ARG A C 1
ATOM 3555 O O . ARG A 1 454 ? -21.456 -6.208 19.054 1.00 81.19 454 ARG A O 1
ATOM 3562 N N . VAL A 1 455 ? -21.527 -3.959 19.026 1.00 72.06 455 VAL A N 1
ATOM 3563 C CA . VAL A 1 455 ? -20.993 -3.814 17.664 1.00 72.06 455 VAL A CA 1
ATOM 3564 C C . VAL A 1 455 ? -19.473 -3.970 17.655 1.00 72.06 455 VAL A C 1
ATOM 3566 O O . VAL A 1 455 ? -18.960 -4.804 16.910 1.00 72.06 455 VAL A O 1
ATOM 3569 N N . SER A 1 456 ? -18.761 -3.207 18.488 1.00 73.38 456 SER A N 1
ATOM 3570 C CA . SER A 1 456 ? -17.292 -3.262 18.593 1.00 73.38 456 SER A CA 1
ATOM 3571 C C . SER A 1 456 ? -16.775 -4.349 19.546 1.00 73.38 456 SER A C 1
ATOM 3573 O O . SER A 1 456 ? -15.622 -4.765 19.451 1.00 73.38 456 SER A O 1
ATOM 3575 N N . GLY A 1 457 ? -17.603 -4.809 20.487 1.00 80.19 457 GLY A N 1
ATOM 3576 C CA . GLY A 1 457 ? -17.215 -5.712 21.573 1.00 80.19 457 GLY A CA 1
ATOM 3577 C C . GLY A 1 457 ? -16.422 -5.038 22.701 1.00 80.19 457 GLY A C 1
ATOM 3578 O O . GLY A 1 457 ? -16.039 -5.721 23.652 1.00 80.19 457 GLY A O 1
ATOM 3579 N N . ARG A 1 458 ? -16.177 -3.723 22.620 1.00 84.25 458 ARG A N 1
ATOM 3580 C CA . ARG A 1 458 ? -15.381 -2.957 23.591 1.00 84.25 458 ARG A CA 1
ATOM 3581 C C . ARG A 1 458 ? -16.245 -2.423 24.732 1.00 84.25 458 ARG A C 1
ATOM 3583 O O . ARG A 1 458 ? -17.425 -2.125 24.544 1.00 84.25 458 ARG A O 1
ATOM 3590 N N . PHE A 1 459 ? -15.645 -2.248 25.909 1.00 93.50 459 PHE A N 1
ATOM 3591 C CA . PHE A 1 459 ? -16.229 -1.396 26.943 1.00 93.50 459 PHE A CA 1
ATOM 3592 C C . PHE A 1 459 ? -16.157 0.068 26.516 1.00 93.50 459 PHE A C 1
ATOM 3594 O O . PHE A 1 459 ? -15.112 0.555 26.094 1.00 93.50 459 PHE A O 1
ATOM 3601 N N . VAL A 1 460 ? -17.298 0.741 26.608 1.00 92.38 460 VAL A N 1
ATOM 3602 C CA . VAL A 1 460 ? -17.489 2.144 26.220 1.00 92.38 460 VAL A CA 1
ATOM 3603 C C . VAL A 1 460 ? -17.774 3.041 27.425 1.00 92.38 460 VAL A C 1
ATOM 3605 O O . VAL A 1 460 ? -17.748 4.265 27.314 1.00 92.38 460 VAL A O 1
ATOM 3608 N N . GLY A 1 461 ? -17.992 2.428 28.587 1.00 94.94 461 GLY A N 1
ATOM 3609 C CA . GLY A 1 461 ? -18.057 3.078 29.885 1.00 94.94 461 GLY A CA 1
ATOM 3610 C C . GLY A 1 461 ? -18.158 2.060 31.015 1.00 94.94 461 GLY A C 1
ATOM 3611 O O . GLY A 1 461 ? -18.425 0.882 30.766 1.00 94.94 461 GLY A O 1
ATOM 3612 N N . TYR A 1 462 ? -17.940 2.500 32.248 1.00 96.88 462 TYR A N 1
ATOM 3613 C CA . TYR A 1 462 ? -18.098 1.678 33.444 1.00 96.88 462 TYR A CA 1
ATOM 3614 C C . TYR A 1 462 ? -18.387 2.538 34.679 1.00 96.88 462 TYR A C 1
ATOM 3616 O O . TYR A 1 462 ? -18.095 3.732 34.684 1.00 96.88 462 TYR A O 1
ATOM 3624 N N . ALA A 1 463 ? -18.948 1.911 35.712 1.00 96.44 463 ALA A N 1
ATOM 3625 C CA . ALA A 1 463 ? -19.125 2.474 37.043 1.00 96.44 463 ALA A CA 1
ATOM 3626 C C . ALA A 1 463 ? -18.743 1.428 38.101 1.00 96.44 463 ALA A C 1
ATOM 3628 O O . ALA A 1 463 ? -19.044 0.245 37.924 1.00 96.44 463 ALA A O 1
ATOM 3629 N N . LEU A 1 464 ? -18.094 1.841 39.189 1.00 96.31 464 LEU A N 1
ATOM 3630 C CA . LEU A 1 464 ? -17.661 0.960 40.274 1.00 96.31 464 LEU A CA 1
ATOM 3631 C C . LEU A 1 464 ? -17.708 1.685 41.623 1.00 96.31 464 LEU A C 1
ATOM 3633 O O . LEU A 1 464 ? -17.280 2.831 41.744 1.00 96.31 464 LEU A O 1
ATOM 3637 N N . GLY A 1 465 ? -18.186 0.994 42.651 1.00 95.50 465 GLY A N 1
ATOM 3638 C CA . GLY A 1 465 ? -18.193 1.494 44.020 1.00 95.50 465 GLY A CA 1
ATOM 3639 C C . GLY A 1 465 ? -18.386 0.383 45.045 1.00 95.50 465 GLY A C 1
ATOM 3640 O O . GLY A 1 465 ? -18.543 -0.790 44.693 1.00 95.50 465 GLY A O 1
ATOM 3641 N N . SER A 1 466 ? -18.380 0.753 46.321 1.00 95.25 466 SER A N 1
ATOM 3642 C CA . SER A 1 466 ? -18.621 -0.165 47.439 1.00 95.25 466 SER A CA 1
ATOM 3643 C C . SER A 1 466 ? -19.262 0.572 48.623 1.00 95.25 466 SER A C 1
ATOM 3645 O O . SER A 1 466 ? -19.716 1.700 48.466 1.00 95.25 466 SER A O 1
ATOM 3647 N N . ALA A 1 467 ? -19.364 -0.050 49.802 1.00 94.69 467 ALA A N 1
ATOM 3648 C CA . ALA A 1 467 ? -19.855 0.660 50.989 1.00 94.69 467 ALA A CA 1
ATOM 3649 C C . ALA A 1 467 ? -18.938 1.845 51.353 1.00 94.69 467 ALA A C 1
ATOM 3651 O O . ALA A 1 467 ? -17.715 1.722 51.257 1.00 94.69 467 ALA A O 1
ATOM 3652 N N . LEU A 1 468 ? -19.536 2.958 51.785 1.00 94.56 468 LEU A N 1
ATOM 3653 C CA . LEU A 1 468 ? -18.862 4.221 52.114 1.00 94.56 468 LEU A CA 1
ATOM 3654 C C . LEU A 1 468 ? -17.661 4.048 53.049 1.00 94.56 468 LEU A C 1
ATOM 3656 O O . LEU A 1 468 ? -16.614 4.648 52.836 1.00 94.56 468 LEU A O 1
ATOM 3660 N N . GLU A 1 469 ? -17.783 3.176 54.043 1.00 92.56 469 GLU A N 1
ATOM 3661 C CA . GLU A 1 469 ? -16.761 2.927 55.060 1.00 92.56 469 GLU A CA 1
ATOM 3662 C C . GLU A 1 469 ? -15.469 2.294 54.506 1.00 92.56 469 GLU A C 1
ATOM 3664 O O . GLU A 1 469 ? -14.472 2.215 55.221 1.00 92.56 469 GLU A O 1
ATOM 3669 N N . ASN A 1 470 ? -15.463 1.844 53.247 1.00 91.50 470 ASN A N 1
ATOM 3670 C CA . ASN A 1 470 ? -14.274 1.293 52.587 1.00 91.50 470 ASN A CA 1
ATOM 3671 C C . ASN A 1 470 ? -13.415 2.359 51.892 1.00 91.50 470 ASN A C 1
ATOM 3673 O O . ASN A 1 470 ? -12.398 2.015 51.287 1.00 91.50 470 ASN A O 1
ATOM 3677 N N . HIS A 1 471 ? -13.842 3.619 51.930 1.00 90.12 471 HIS A N 1
ATOM 3678 C CA . HIS A 1 471 ? -13.248 4.713 51.178 1.00 90.12 471 HIS A CA 1
ATOM 3679 C C . HIS A 1 471 ? -12.647 5.769 52.114 1.00 90.12 471 HIS A C 1
ATOM 3681 O O . HIS A 1 471 ? -13.119 5.984 53.229 1.00 90.12 471 HIS A O 1
ATOM 3687 N N . ASP A 1 472 ? -11.580 6.423 51.658 1.00 86.50 472 ASP A N 1
ATOM 3688 C CA . ASP A 1 472 ? -10.839 7.460 52.386 1.00 86.50 472 ASP A CA 1
ATOM 3689 C C . ASP A 1 472 ? -10.705 8.765 51.578 1.00 86.50 472 ASP A C 1
ATOM 3691 O O . ASP A 1 472 ? -9.829 9.590 51.842 1.00 86.50 472 ASP A O 1
ATOM 3695 N N . GLU A 1 473 ? -11.566 8.948 50.572 1.00 81.56 473 GLU A N 1
ATOM 3696 C CA . GLU A 1 473 ? -11.561 10.123 49.701 1.00 81.56 473 GLU A CA 1
ATOM 3697 C C . GLU A 1 473 ? -12.086 11.398 50.395 1.00 81.56 473 GLU A C 1
ATOM 3699 O O . GLU A 1 473 ? -12.733 11.366 51.445 1.00 81.56 473 GLU A O 1
ATOM 3704 N N . GLU A 1 474 ? -11.787 12.555 49.796 1.00 83.50 474 GLU A N 1
ATOM 3705 C CA . GLU A 1 474 ? -12.229 13.865 50.285 1.00 83.50 474 GLU A CA 1
ATOM 3706 C C . GLU A 1 474 ? -13.763 13.918 50.385 1.00 83.50 474 GLU A C 1
ATOM 3708 O O . GLU A 1 474 ? -14.468 13.509 49.464 1.00 83.50 474 GLU A O 1
ATOM 3713 N N . GLY A 1 475 ? -14.265 14.367 51.537 1.00 86.12 475 GLY A N 1
ATOM 3714 C CA . GLY A 1 475 ? -15.689 14.370 51.885 1.00 86.12 475 GLY A CA 1
ATOM 3715 C C . GLY A 1 475 ? -16.197 13.094 52.574 1.00 86.12 475 GLY A C 1
ATOM 3716 O O . GLY A 1 475 ? -17.138 13.187 53.358 1.00 86.12 475 GLY A O 1
ATOM 3717 N N . VAL A 1 476 ? -15.546 11.930 52.404 1.00 90.31 476 VAL A N 1
ATOM 3718 C CA . VAL A 1 476 ? -16.049 10.640 52.930 1.00 90.31 476 VAL A CA 1
ATOM 3719 C C . VAL A 1 476 ? -16.181 10.634 54.453 1.00 90.31 476 VAL A C 1
ATOM 3721 O O . VAL A 1 476 ? -17.248 10.336 54.981 1.00 90.31 476 VAL A O 1
ATOM 3724 N N . ALA A 1 477 ? -15.127 11.016 55.177 1.00 89.75 477 ALA A N 1
ATOM 3725 C CA . ALA A 1 477 ? -15.146 11.039 56.645 1.00 89.75 477 ALA A CA 1
ATOM 3726 C C . ALA A 1 477 ? -16.080 12.116 57.235 1.00 89.75 477 ALA A C 1
ATOM 3728 O O . ALA A 1 477 ? -16.420 12.058 58.417 1.00 89.75 477 ALA A O 1
ATOM 3729 N N . SER A 1 478 ? -16.468 13.101 56.422 1.00 91.00 478 SER A N 1
ATOM 3730 C CA . SER A 1 478 ? -17.375 14.194 56.790 1.00 91.00 478 SER A CA 1
ATOM 3731 C C . SER A 1 478 ? -18.826 13.913 56.389 1.00 91.00 478 SER A C 1
ATOM 3733 O O . SER A 1 478 ? -19.705 14.727 56.678 1.00 91.00 478 SER A O 1
ATOM 3735 N N . ASP A 1 479 ? -19.091 12.787 55.720 1.00 94.06 479 ASP A N 1
ATOM 3736 C CA . ASP A 1 479 ? -20.433 12.394 55.317 1.00 94.06 479 ASP A CA 1
ATOM 3737 C C . ASP A 1 479 ? -21.313 12.197 56.570 1.00 94.06 479 ASP A C 1
ATOM 3739 O O . ASP A 1 479 ? -20.927 11.466 57.488 1.00 94.06 479 ASP A O 1
ATOM 3743 N N . PRO A 1 480 ? -22.506 12.817 56.648 1.00 93.50 480 PRO A N 1
ATOM 3744 C CA . PRO A 1 480 ? -23.364 12.737 57.831 1.00 93.50 480 PRO A CA 1
ATOM 3745 C C . PRO A 1 480 ? -23.847 11.314 58.143 1.00 93.50 480 PRO A C 1
ATOM 3747 O O . PRO A 1 480 ? -24.346 11.075 59.240 1.00 93.50 480 PRO A O 1
ATOM 3750 N N . ARG A 1 481 ? -23.722 10.388 57.185 1.00 92.56 481 ARG A N 1
ATOM 3751 C CA . ARG A 1 481 ? -24.095 8.974 57.297 1.00 92.56 481 ARG A CA 1
ATOM 3752 C C . ARG A 1 481 ? -22.888 8.057 57.498 1.00 92.56 481 ARG A C 1
ATOM 3754 O O . ARG A 1 481 ? -23.052 6.838 57.517 1.00 92.56 481 ARG A O 1
ATOM 3761 N N . PHE A 1 482 ? -21.679 8.606 57.625 1.00 93.19 482 PHE A N 1
ATOM 3762 C CA . PHE A 1 482 ? -20.473 7.808 57.809 1.00 93.19 482 PHE A CA 1
ATOM 3763 C C . PHE A 1 482 ? -20.584 6.919 59.060 1.00 93.19 482 PHE A C 1
ATOM 3765 O O . PHE A 1 482 ? -20.801 7.406 60.171 1.00 93.19 482 PHE A O 1
ATOM 3772 N N . GLY A 1 483 ? -20.432 5.603 58.882 1.00 90.62 483 GLY A N 1
ATOM 3773 C CA . GLY A 1 483 ? -20.528 4.608 59.952 1.00 90.62 483 GLY A CA 1
ATOM 3774 C C . GLY A 1 483 ? -21.913 3.968 60.117 1.00 90.62 483 GLY A C 1
ATOM 3775 O O . GLY A 1 483 ? -22.037 2.999 60.870 1.00 90.62 483 GLY A O 1
ATOM 3776 N N . GLU A 1 484 ? -22.945 4.440 59.408 1.00 92.19 484 GLU A N 1
ATOM 3777 C CA . GLU A 1 484 ? -24.269 3.800 59.391 1.00 92.19 484 GLU A CA 1
ATOM 3778 C C . GLU A 1 484 ? -24.293 2.493 58.565 1.00 92.19 484 GLU A C 1
ATOM 3780 O O . GLU A 1 484 ? -25.204 1.683 58.736 1.00 92.19 484 GLU A O 1
ATOM 3785 N N . ASN A 1 485 ? -23.290 2.232 57.711 1.00 89.06 485 ASN A N 1
ATOM 3786 C CA . ASN A 1 485 ? -23.177 1.054 56.830 1.00 89.06 485 ASN A CA 1
ATOM 3787 C C . ASN A 1 485 ? -24.344 0.860 55.830 1.00 89.06 485 ASN A C 1
ATOM 3789 O O . ASN A 1 485 ? -24.522 -0.235 55.270 1.00 89.06 485 ASN A O 1
ATOM 3793 N N . ASN A 1 486 ? -25.128 1.913 55.581 1.00 93.81 486 ASN A N 1
ATOM 3794 C CA . ASN A 1 486 ? -26.267 1.955 54.652 1.00 93.81 486 ASN A CA 1
ATOM 3795 C C . ASN A 1 486 ? -26.017 2.831 53.407 1.00 93.81 486 ASN A C 1
ATOM 3797 O O . ASN A 1 486 ? -26.899 2.919 52.549 1.00 93.81 486 ASN A O 1
ATOM 3801 N N . THR A 1 487 ? -24.829 3.425 53.264 1.00 96.25 487 THR A N 1
ATOM 3802 C CA . THR A 1 487 ? -24.477 4.296 52.132 1.00 96.25 487 THR A CA 1
ATOM 3803 C C . THR A 1 487 ? -23.568 3.580 51.136 1.00 96.25 487 THR A C 1
ATOM 3805 O O . THR A 1 487 ? -22.506 3.067 51.494 1.00 96.25 487 THR A O 1
ATOM 3808 N N . PHE A 1 488 ? -23.978 3.554 49.868 1.00 96.94 488 PHE A N 1
ATOM 3809 C CA . PHE A 1 488 ? -23.134 3.141 48.751 1.00 96.94 488 PHE A CA 1
ATOM 3810 C C . PHE A 1 488 ? -22.291 4.327 48.289 1.00 96.94 488 PHE A C 1
ATOM 3812 O O . PHE A 1 488 ? -22.831 5.389 47.992 1.00 96.94 488 PHE A O 1
ATOM 3819 N N . TYR A 1 489 ? -20.982 4.154 48.187 1.00 96.38 489 TYR A N 1
ATOM 3820 C CA . TYR A 1 489 ? -20.098 5.168 47.641 1.00 96.38 489 TYR A CA 1
ATOM 3821 C C . TYR A 1 489 ? -19.712 4.824 46.202 1.00 96.38 489 TYR A C 1
ATOM 3823 O O . TYR A 1 489 ? -19.033 3.825 45.946 1.00 96.38 489 TYR A O 1
ATOM 3831 N N . LEU A 1 490 ? -20.164 5.648 45.253 1.00 95.38 490 LEU A N 1
ATOM 3832 C CA . LEU A 1 490 ? -19.734 5.559 43.858 1.00 95.38 490 LEU A CA 1
ATOM 3833 C C . LEU A 1 490 ? -18.323 6.141 43.760 1.00 95.38 490 LEU A C 1
ATOM 3835 O O . LEU A 1 490 ? -18.151 7.360 43.790 1.00 95.38 490 LEU A O 1
ATOM 3839 N N . GLN A 1 491 ? -17.336 5.255 43.639 1.00 92.94 491 GLN A N 1
ATOM 3840 C CA . GLN A 1 491 ? -15.932 5.637 43.564 1.00 92.94 491 GLN A CA 1
ATOM 3841 C C . GLN A 1 491 ? -15.550 6.090 42.157 1.00 92.94 491 GLN A C 1
ATOM 3843 O O . GLN A 1 491 ? -14.982 7.162 42.000 1.00 92.94 491 GLN A O 1
ATOM 3848 N N . ALA A 1 492 ? -15.853 5.281 41.140 1.00 92.50 492 ALA A N 1
ATOM 3849 C CA . ALA A 1 492 ? -15.372 5.496 39.782 1.00 92.50 492 ALA A CA 1
ATOM 3850 C C . ALA A 1 492 ? -16.511 5.455 38.762 1.00 92.50 492 ALA A C 1
ATOM 3852 O O . ALA A 1 492 ? -17.355 4.558 38.794 1.00 92.50 492 ALA A O 1
ATOM 3853 N N . LEU A 1 493 ? -16.499 6.404 37.827 1.00 93.31 493 LEU A N 1
ATOM 3854 C CA . LEU A 1 493 ? -17.375 6.459 36.660 1.00 93.31 493 LEU A CA 1
ATOM 3855 C C . LEU A 1 493 ? -16.577 7.040 35.491 1.00 93.31 493 LEU A C 1
ATOM 3857 O O . LEU A 1 493 ? -16.033 8.140 35.590 1.00 93.31 493 LEU A O 1
ATOM 3861 N N . ALA A 1 494 ? -16.543 6.330 34.367 1.00 91.56 494 ALA A N 1
ATOM 3862 C CA . ALA A 1 494 ? -15.937 6.849 33.148 1.00 91.56 494 ALA A CA 1
ATOM 3863 C C . ALA A 1 494 ? -16.670 6.353 31.904 1.00 91.56 494 ALA A C 1
ATOM 3865 O O . ALA A 1 494 ? -17.155 5.222 31.845 1.00 91.56 494 ALA A O 1
ATOM 3866 N N . THR A 1 495 ? -16.697 7.195 30.875 1.00 92.00 495 THR A N 1
ATOM 3867 C CA . THR A 1 495 ? -17.114 6.844 29.515 1.00 92.00 495 THR A CA 1
ATOM 3868 C C . THR A 1 495 ? -16.026 7.253 28.533 1.00 92.00 495 THR A C 1
ATOM 3870 O O . THR A 1 495 ? -15.265 8.189 28.793 1.00 92.00 495 THR A O 1
ATOM 3873 N N . LEU A 1 496 ? -15.923 6.553 27.402 1.00 87.25 496 LEU A N 1
ATOM 3874 C CA . LEU A 1 496 ? -14.943 6.906 26.378 1.00 87.25 496 LEU A CA 1
ATOM 3875 C C . LEU A 1 496 ? -15.200 8.339 25.877 1.00 87.25 496 LEU A C 1
ATOM 3877 O O . LEU A 1 496 ? -16.331 8.655 25.503 1.00 87.25 496 LEU A O 1
ATOM 3881 N N . PRO A 1 497 ? -14.170 9.204 25.796 1.00 78.56 497 PRO A N 1
ATOM 3882 C CA . PRO A 1 497 ? -14.336 10.612 25.416 1.00 78.56 497 PRO A CA 1
ATOM 3883 C C . PRO A 1 497 ? -14.756 10.769 23.956 1.00 78.56 497 PRO A C 1
ATOM 3885 O O . PRO A 1 497 ? -15.227 11.822 23.535 1.00 78.56 497 PRO A O 1
ATOM 3888 N N . THR A 1 498 ? -14.569 9.713 23.171 1.00 76.56 498 THR A N 1
ATOM 3889 C CA . THR A 1 498 ? -15.019 9.664 21.798 1.00 76.56 498 THR A CA 1
ATOM 3890 C C . THR A 1 498 ? -16.546 9.576 21.737 1.00 76.56 498 THR A C 1
ATOM 3892 O O . THR A 1 498 ? -17.105 10.130 20.807 1.00 76.56 498 THR A O 1
ATOM 3895 N N . VAL A 1 499 ? -17.254 8.996 22.715 1.00 82.25 499 VAL A N 1
ATOM 3896 C CA . VAL A 1 499 ? -18.715 8.779 22.664 1.00 82.25 499 VAL A CA 1
ATOM 3897 C C . VAL A 1 499 ? -19.495 10.097 22.711 1.00 82.25 499 VAL A C 1
ATOM 3899 O O . VAL A 1 499 ? -19.483 10.811 23.706 1.00 82.25 499 VAL A O 1
ATOM 3902 N N . GLN A 1 500 ? -20.231 10.411 21.640 1.00 81.88 500 GLN A N 1
ATOM 3903 C CA . GLN A 1 500 ? -20.959 11.685 21.508 1.00 81.88 500 GLN A CA 1
ATOM 3904 C C . GLN A 1 500 ? -22.189 11.788 22.412 1.00 81.88 500 GLN A C 1
ATOM 3906 O O . GLN A 1 500 ? -22.519 12.880 22.863 1.00 81.88 500 GLN A O 1
ATOM 3911 N N . ASN A 1 501 ? -22.877 10.675 22.669 1.00 88.56 501 ASN A N 1
ATOM 3912 C CA . ASN A 1 501 ? -24.003 10.622 23.603 1.00 88.56 501 ASN A CA 1
ATOM 3913 C C . ASN A 1 501 ? -23.554 10.122 24.986 1.00 88.56 501 ASN A C 1
ATOM 3915 O O . ASN A 1 501 ? -24.249 9.336 25.627 1.00 88.56 501 ASN A O 1
ATOM 3919 N N . SER A 1 502 ? -22.380 10.569 25.447 1.00 88.88 502 SER A N 1
ATOM 3920 C CA . SER A 1 502 ? -21.811 10.157 26.734 1.00 88.88 502 SER A CA 1
ATOM 3921 C C . SER A 1 502 ? -22.767 10.403 27.900 1.00 88.88 502 SER A C 1
ATOM 3923 O O . SER A 1 502 ? -22.853 9.557 28.773 1.00 88.88 502 SER A O 1
ATOM 3925 N N . VAL A 1 503 ? -23.548 11.490 27.876 1.00 91.38 503 VAL A N 1
ATOM 3926 C CA . VAL A 1 503 ? -24.559 11.798 28.906 1.00 91.38 503 VAL A CA 1
ATOM 3927 C C . VAL A 1 503 ? -25.634 10.710 29.002 1.00 91.38 503 VAL A C 1
ATOM 3929 O O . VAL A 1 503 ? -25.990 10.283 30.095 1.00 91.38 503 VAL A O 1
ATOM 3932 N N . GLU A 1 504 ? -26.143 10.218 27.868 1.00 92.88 504 GLU A N 1
ATOM 3933 C CA . GLU A 1 504 ? -27.141 9.138 27.862 1.00 92.88 504 GLU A CA 1
ATOM 3934 C C . GLU A 1 504 ? -26.553 7.841 28.427 1.00 92.88 504 GLU A C 1
ATOM 3936 O O . GLU A 1 504 ? -27.221 7.122 29.168 1.00 92.88 504 GLU A O 1
ATOM 3941 N N . LEU A 1 505 ? -25.290 7.557 28.096 1.00 92.88 505 LEU A N 1
ATOM 3942 C CA . LEU A 1 505 ? -24.576 6.378 28.573 1.00 92.88 505 LEU A CA 1
ATOM 3943 C C . LEU A 1 505 ? -24.225 6.470 30.068 1.00 92.88 505 LEU A C 1
ATOM 3945 O O . LEU A 1 505 ? -24.376 5.484 30.785 1.00 92.88 505 LEU A O 1
ATOM 3949 N N . GLU A 1 506 ? -23.792 7.642 30.540 1.00 94.31 506 GLU A N 1
ATOM 3950 C CA . GLU A 1 506 ? -23.539 7.950 31.954 1.00 94.31 506 GLU A CA 1
ATOM 3951 C C . GLU A 1 506 ? -24.821 7.756 32.769 1.00 94.31 506 GLU A C 1
ATOM 3953 O O . GLU A 1 506 ? -24.805 7.033 33.763 1.00 94.31 506 GLU A O 1
ATOM 3958 N N . ASN A 1 507 ? -25.950 8.298 32.302 1.00 95.38 507 ASN A N 1
ATOM 3959 C CA . ASN A 1 507 ? -27.248 8.120 32.955 1.00 95.38 507 ASN A CA 1
ATOM 3960 C C . ASN A 1 507 ? -27.670 6.647 32.988 1.00 95.38 507 ASN A C 1
ATOM 3962 O O . ASN A 1 507 ? -28.093 6.155 34.031 1.00 95.38 507 ASN A O 1
ATOM 3966 N N . TYR A 1 508 ? -27.486 5.919 31.883 1.00 95.31 508 TYR A N 1
ATOM 3967 C CA . TYR A 1 508 ? -27.801 4.493 31.819 1.00 95.31 508 TYR A CA 1
ATOM 3968 C C . TYR A 1 508 ? -26.977 3.658 32.812 1.00 95.31 508 TYR A C 1
ATOM 3970 O O . TYR A 1 508 ? -27.517 2.759 33.462 1.00 95.31 508 TYR A O 1
ATOM 3978 N N . LEU A 1 509 ? -25.685 3.968 32.971 1.00 96.56 509 LEU A N 1
ATOM 3979 C CA . LEU A 1 509 ? -24.832 3.351 33.988 1.00 96.56 509 LEU A CA 1
ATOM 3980 C C . LEU A 1 509 ? -25.302 3.725 35.403 1.00 96.56 509 LEU A C 1
ATOM 3982 O O . LEU A 1 509 ? -25.508 2.841 36.230 1.00 96.56 509 LEU A O 1
ATOM 3986 N N . LEU A 1 510 ? -25.525 5.009 35.680 1.00 95.88 510 LEU A N 1
ATOM 3987 C CA . LEU A 1 510 ? -25.944 5.491 36.999 1.00 95.88 510 LEU A CA 1
ATOM 3988 C C . LEU A 1 510 ? -27.270 4.869 37.459 1.00 95.88 510 LEU A C 1
ATOM 3990 O O . LEU A 1 510 ? -27.357 4.395 38.592 1.00 95.88 510 LEU A O 1
ATOM 3994 N N . ASP A 1 511 ? -28.277 4.804 36.587 1.00 95.56 511 ASP A N 1
ATOM 3995 C CA . ASP A 1 511 ? -29.568 4.185 36.907 1.00 95.56 511 ASP A CA 1
ATOM 3996 C C . ASP A 1 511 ? -29.426 2.673 37.147 1.00 95.56 511 ASP A C 1
ATOM 3998 O O . ASP A 1 511 ? -29.923 2.144 38.144 1.00 95.56 511 ASP A O 1
ATOM 4002 N N . SER A 1 512 ? -28.656 1.982 36.301 1.00 95.75 512 SER A N 1
ATOM 4003 C CA . SER A 1 512 ? -28.394 0.541 36.444 1.00 95.75 512 SER A CA 1
ATOM 4004 C C . SER A 1 512 ? -27.615 0.197 37.717 1.00 95.75 512 SER A C 1
ATOM 4006 O O . SER A 1 512 ? -27.789 -0.886 38.290 1.00 95.75 512 SER A O 1
ATOM 4008 N N . LEU A 1 513 ? -26.731 1.099 38.147 1.00 95.31 513 LEU A N 1
ATOM 4009 C CA . LEU A 1 513 ? -25.975 0.980 39.386 1.00 95.31 513 LEU A CA 1
ATOM 4010 C C . LEU A 1 513 ? -26.876 1.228 40.598 1.00 95.31 513 LEU A C 1
ATOM 4012 O O . LEU A 1 513 ? -26.834 0.456 41.555 1.00 95.31 513 LEU A O 1
ATOM 4016 N N . ARG A 1 514 ? -27.734 2.253 40.535 1.00 95.19 514 ARG A N 1
ATOM 4017 C CA . ARG A 1 514 ? -28.725 2.570 41.569 1.00 95.19 514 ARG A CA 1
ATOM 4018 C C . ARG A 1 514 ? -29.648 1.388 41.852 1.00 95.19 514 ARG A C 1
ATOM 4020 O O . ARG A 1 514 ? -29.837 1.045 43.016 1.00 95.19 514 ARG A O 1
ATOM 4027 N N . GLU A 1 515 ? -30.181 0.732 40.823 1.00 95.19 515 GLU A N 1
ATOM 4028 C CA . GLU A 1 515 ? -31.029 -0.457 40.996 1.00 95.19 515 GLU A CA 1
ATOM 4029 C C . GLU A 1 515 ? -30.312 -1.574 41.769 1.00 95.19 515 GLU A C 1
ATOM 4031 O O . GLU A 1 515 ? -30.875 -2.164 42.695 1.00 95.19 515 GLU A O 1
ATOM 4036 N N . ARG A 1 516 ? -29.040 -1.828 41.438 1.00 95.31 516 ARG A N 1
ATOM 4037 C CA . ARG A 1 516 ? -28.210 -2.830 42.124 1.00 95.31 516 ARG A CA 1
ATOM 4038 C C . ARG A 1 516 ? -27.891 -2.426 43.562 1.00 95.31 516 ARG A C 1
ATOM 4040 O O . ARG A 1 516 ? -27.934 -3.280 44.443 1.00 95.31 516 ARG A O 1
ATOM 4047 N N . ALA A 1 517 ? -27.613 -1.148 43.813 1.00 94.88 517 ALA A N 1
ATOM 4048 C CA . ALA A 1 517 ? -27.356 -0.636 45.157 1.00 94.88 517 ALA A CA 1
ATOM 4049 C C . ALA A 1 517 ? -28.584 -0.788 46.068 1.00 94.88 517 ALA A C 1
ATOM 4051 O O . ALA A 1 517 ? -28.458 -1.289 47.186 1.00 94.88 517 ALA A O 1
ATOM 4052 N N . ILE A 1 518 ? -29.780 -0.474 45.560 1.00 95.19 518 ILE A N 1
ATOM 4053 C CA . ILE A 1 518 ? -31.043 -0.707 46.276 1.00 95.19 518 ILE A CA 1
ATOM 4054 C C . ILE A 1 518 ? -31.226 -2.201 46.569 1.00 95.19 518 ILE A C 1
ATOM 4056 O O . ILE A 1 518 ? -31.546 -2.577 47.696 1.00 95.19 518 ILE A O 1
ATOM 4060 N N . ALA A 1 519 ? -30.993 -3.067 45.578 1.00 94.31 519 ALA A N 1
ATOM 4061 C CA . ALA A 1 519 ? -31.114 -4.515 45.752 1.00 94.31 519 ALA A CA 1
ATOM 4062 C C . ALA A 1 519 ? -30.113 -5.082 46.779 1.00 94.31 519 ALA A C 1
ATOM 4064 O O . ALA A 1 519 ? -30.412 -6.065 47.455 1.00 94.31 519 ALA A O 1
ATOM 4065 N N . ALA A 1 520 ? -28.949 -4.444 46.929 1.00 92.62 520 ALA A N 1
ATOM 4066 C CA . ALA A 1 520 ? -27.928 -4.773 47.922 1.00 92.62 520 ALA A CA 1
ATOM 4067 C C . ALA A 1 520 ? -28.182 -4.153 49.316 1.00 92.62 520 ALA A C 1
ATOM 4069 O O . ALA A 1 520 ? -27.338 -4.278 50.210 1.00 92.62 520 ALA A O 1
ATOM 4070 N N . GLY A 1 521 ? -29.332 -3.496 49.511 1.00 94.50 521 GLY A N 1
ATOM 4071 C CA . GLY A 1 521 ? -29.763 -2.948 50.798 1.00 94.50 521 GLY A CA 1
ATOM 4072 C C . GLY A 1 521 ? -29.120 -1.613 51.172 1.00 94.50 521 GLY A C 1
ATOM 4073 O O . GLY A 1 521 ? -29.073 -1.286 52.355 1.00 94.50 521 GLY A O 1
ATOM 4074 N N . PHE A 1 522 ? -28.593 -0.860 50.205 1.00 95.88 522 PHE A N 1
ATOM 4075 C CA . PHE A 1 522 ? -28.169 0.519 50.445 1.00 95.88 522 PHE A CA 1
ATOM 4076 C C . PHE A 1 522 ? -29.371 1.470 50.374 1.00 95.88 522 PHE A C 1
ATOM 4078 O O . PHE A 1 522 ? -30.243 1.332 49.513 1.00 95.88 522 PHE A O 1
ATOM 4085 N N . GLU A 1 523 ? -29.406 2.449 51.274 1.00 95.56 523 GLU A N 1
ATOM 4086 C CA . GLU A 1 523 ? -30.464 3.464 51.361 1.00 95.56 523 GLU A CA 1
ATOM 4087 C C . GLU A 1 523 ? -30.039 4.791 50.723 1.00 95.56 523 GLU A C 1
ATOM 4089 O O . GLU A 1 523 ? -30.876 5.522 50.189 1.00 95.56 523 GLU A O 1
ATOM 4094 N N . PHE A 1 524 ? -28.737 5.079 50.736 1.00 96.31 524 PHE A N 1
ATOM 4095 C CA . PHE A 1 524 ? -28.149 6.316 50.229 1.00 96.31 524 PHE A CA 1
ATOM 4096 C C . PHE A 1 524 ? -27.015 6.021 49.250 1.00 96.31 524 PHE A C 1
ATOM 4098 O O . PHE A 1 524 ? -26.387 4.961 49.303 1.00 96.31 524 PHE A O 1
ATOM 4105 N N . LEU A 1 525 ? -26.750 6.978 48.365 1.00 96.38 525 LEU A N 1
ATOM 4106 C CA . LEU A 1 525 ? -25.558 7.028 47.536 1.00 96.38 525 LEU A CA 1
ATOM 4107 C C . LEU A 1 525 ? -24.798 8.311 47.827 1.00 96.38 525 LEU A C 1
ATOM 4109 O O . LEU A 1 525 ? -25.389 9.386 47.749 1.00 96.38 525 LEU A O 1
ATOM 4113 N N . SER A 1 526 ? -23.501 8.185 48.086 1.00 96.62 526 SER A N 1
ATOM 4114 C CA . SER A 1 526 ? -22.579 9.316 48.146 1.00 96.62 526 SER A CA 1
ATOM 4115 C C . SER A 1 526 ? -21.525 9.210 47.049 1.00 96.62 526 SER A C 1
ATOM 4117 O O . SER A 1 526 ? -21.184 8.111 46.607 1.00 96.62 526 SER A O 1
ATOM 4119 N N . THR A 1 527 ? -21.037 10.344 46.553 1.00 94.19 527 THR A N 1
ATOM 4120 C CA . THR A 1 527 ? -19.985 10.368 45.528 1.00 94.19 527 THR A CA 1
ATOM 4121 C C . THR A 1 527 ? -19.332 11.738 45.439 1.00 94.19 527 THR A C 1
ATOM 4123 O O . THR A 1 527 ? -20.008 12.758 45.587 1.00 94.19 527 THR A O 1
ATOM 4126 N N . LEU A 1 528 ? -18.033 11.754 45.155 1.00 91.38 528 LEU A N 1
ATOM 4127 C CA . LEU A 1 528 ? -17.334 12.934 44.669 1.00 91.38 528 LEU A CA 1
ATOM 4128 C C . LEU A 1 528 ? -17.322 12.893 43.139 1.00 91.38 528 LEU A C 1
ATOM 4130 O O . LEU A 1 528 ? -16.760 11.966 42.559 1.00 91.38 528 LEU A O 1
ATOM 4134 N N . ILE A 1 529 ? -17.921 13.883 42.477 1.00 89.25 529 ILE A N 1
ATOM 4135 C CA . ILE A 1 529 ? -18.060 13.872 41.015 1.00 89.25 529 ILE A CA 1
ATOM 4136 C C . ILE A 1 529 ? -17.887 15.262 40.398 1.00 89.25 529 ILE A C 1
ATOM 4138 O O . ILE A 1 529 ? -18.082 16.276 41.067 1.00 89.25 529 ILE A O 1
ATOM 4142 N N . GLU A 1 530 ? -17.510 15.311 39.117 1.00 88.00 530 GLU A N 1
ATOM 4143 C CA . GLU A 1 530 ? -17.475 16.554 38.339 1.00 88.00 530 GLU A CA 1
ATOM 4144 C C . GLU A 1 530 ? -18.868 17.204 38.303 1.00 88.00 530 GLU A C 1
ATOM 4146 O O . GLU A 1 530 ? -19.858 16.525 38.004 1.00 88.00 530 GLU A O 1
ATOM 4151 N N . ASP A 1 531 ? -18.939 18.529 38.478 1.00 86.31 531 ASP A N 1
ATOM 4152 C CA . ASP A 1 531 ? -20.208 19.279 38.423 1.00 86.31 531 ASP A CA 1
ATOM 4153 C C . ASP A 1 531 ? -20.988 19.009 37.125 1.00 86.31 531 ASP A C 1
ATOM 4155 O O . ASP A 1 531 ? -22.211 18.894 37.137 1.00 86.31 531 ASP A O 1
ATOM 4159 N N . ARG A 1 532 ? -20.287 18.795 36.005 1.00 88.56 532 ARG A N 1
ATOM 4160 C CA . ARG A 1 532 ? -20.897 18.431 34.717 1.00 88.56 532 ARG A CA 1
ATOM 4161 C C . ARG A 1 532 ? -21.774 17.179 34.818 1.00 88.56 532 ARG A C 1
ATOM 4163 O O . ARG A 1 532 ? -22.855 17.138 34.226 1.00 88.56 532 ARG A O 1
ATOM 4170 N N . VAL A 1 533 ? -21.297 16.129 35.491 1.00 86.50 533 VAL A N 1
ATOM 4171 C CA . VAL A 1 533 ? -22.048 14.866 35.595 1.00 86.50 533 VAL A CA 1
ATOM 4172 C C . VAL A 1 533 ? -23.248 15.052 36.512 1.00 86.50 533 VAL A C 1
ATOM 4174 O O . VAL A 1 533 ? -24.317 14.525 36.227 1.00 86.50 533 VAL A O 1
ATOM 4177 N N . TRP A 1 534 ? -23.112 15.860 37.562 1.00 89.06 534 TRP A N 1
ATOM 4178 C CA . TRP A 1 534 ? -24.246 16.246 38.392 1.00 89.06 534 TRP A CA 1
ATOM 4179 C C . TRP A 1 534 ? -25.306 17.012 37.585 1.00 89.06 534 TRP A C 1
ATOM 4181 O O . TRP A 1 534 ? -26.466 16.608 37.575 1.00 89.06 534 TRP A O 1
ATOM 4191 N N . GLU A 1 535 ? -24.919 18.041 36.825 1.00 88.12 535 GLU A N 1
ATOM 4192 C CA . GLU A 1 535 ? -25.825 18.871 36.012 1.00 88.12 535 GLU A CA 1
ATOM 4193 C C . GLU A 1 535 ? -26.560 18.083 34.915 1.00 88.12 535 GLU A C 1
ATOM 4195 O O . GLU A 1 535 ? -27.725 18.355 34.607 1.00 88.12 535 GLU A O 1
ATOM 4200 N N . THR A 1 536 ? -25.894 17.094 34.317 1.00 91.38 536 THR A N 1
ATOM 4201 C CA . THR A 1 536 ? -26.428 16.304 33.191 1.00 91.38 536 THR A CA 1
ATOM 4202 C C . THR A 1 536 ? -26.997 14.940 33.598 1.00 91.38 536 THR A C 1
ATOM 4204 O O . THR A 1 536 ? -27.659 14.284 32.786 1.00 91.38 536 THR A O 1
ATOM 4207 N N . GLY A 1 537 ? -26.800 14.561 34.863 1.00 90.50 537 GLY A N 1
ATOM 4208 C CA . GLY A 1 537 ? -27.139 13.267 35.445 1.00 90.50 537 GLY A CA 1
ATOM 4209 C C . GLY A 1 537 ? -28.638 12.942 35.479 1.00 90.50 537 GLY A C 1
ATOM 4210 O O . GLY A 1 537 ? -29.485 13.760 35.097 1.00 90.50 537 GLY A O 1
ATOM 4211 N N . PRO A 1 538 ? -29.021 11.756 35.975 1.00 92.88 538 PRO A N 1
ATOM 4212 C CA . PRO A 1 538 ? -30.423 11.423 36.186 1.00 92.88 538 PRO A CA 1
ATOM 4213 C C . PRO A 1 538 ? -31.047 12.330 37.262 1.00 92.88 538 PRO A C 1
ATOM 4215 O O . PRO A 1 538 ? -30.360 12.898 38.112 1.00 92.88 538 PRO A O 1
ATOM 4218 N N . GLU A 1 539 ? -32.375 12.476 37.241 1.00 90.88 539 GLU A N 1
ATOM 4219 C CA . GLU A 1 539 ? -33.097 13.423 38.109 1.00 90.88 539 GLU A CA 1
ATOM 4220 C C . GLU A 1 539 ? -32.810 13.215 39.604 1.00 90.88 539 GLU A C 1
ATOM 4222 O O . GLU A 1 539 ? -32.627 14.180 40.342 1.00 90.88 539 GLU A O 1
ATOM 4227 N N . TRP A 1 540 ? -32.701 11.960 40.041 1.00 91.19 540 TRP A N 1
ATOM 4228 C CA . TRP A 1 540 ? -32.405 11.628 41.435 1.00 91.19 540 TRP A CA 1
ATOM 4229 C C . TRP A 1 540 ? -31.013 12.092 41.883 1.00 91.19 540 TRP A C 1
ATOM 4231 O O . TRP A 1 540 ? -30.842 12.423 43.052 1.00 91.19 540 TRP A O 1
ATOM 4241 N N . LEU A 1 541 ? -30.038 12.152 40.969 1.00 91.31 541 LEU A N 1
ATOM 4242 C CA . LEU A 1 541 ? -28.698 12.659 41.259 1.00 91.31 541 LEU A CA 1
ATOM 4243 C C . LEU A 1 541 ? -28.677 14.191 41.224 1.00 91.31 541 LEU A C 1
ATOM 4245 O O . LEU A 1 541 ? -28.045 14.816 42.069 1.00 91.31 541 LEU A O 1
ATOM 4249 N N . ARG A 1 542 ? -29.421 14.817 40.302 1.00 90.88 542 ARG A N 1
ATOM 4250 C CA . ARG A 1 542 ? -29.590 16.282 40.284 1.00 90.88 542 ARG A CA 1
ATOM 4251 C C . ARG A 1 542 ? -30.230 16.815 41.563 1.00 90.88 542 ARG A C 1
ATOM 4253 O O . ARG A 1 542 ? -29.840 17.875 42.038 1.00 90.88 542 ARG A O 1
ATOM 4260 N N . ASN A 1 543 ? -31.171 16.061 42.126 1.00 90.12 543 ASN A N 1
ATOM 4261 C CA . ASN A 1 543 ? -31.847 16.388 43.380 1.00 90.12 543 ASN A CA 1
ATOM 4262 C C . ASN A 1 543 ? -31.056 15.951 44.630 1.00 90.12 543 ASN A C 1
ATOM 4264 O O . ASN A 1 543 ? -31.582 16.045 45.740 1.00 90.12 543 ASN A O 1
ATOM 4268 N N . ALA A 1 544 ? -29.823 15.457 44.471 1.00 92.75 544 ALA A N 1
ATOM 4269 C CA . ALA A 1 544 ? -28.957 15.098 45.586 1.00 92.75 544 ALA A CA 1
ATOM 4270 C C . ALA A 1 544 ? -28.604 16.322 46.443 1.00 92.75 544 ALA A C 1
ATOM 4272 O O . ALA A 1 544 ? -28.447 17.441 45.949 1.00 92.75 544 ALA A O 1
ATOM 4273 N N . THR A 1 545 ? -28.420 16.089 47.738 1.00 94.56 545 THR A N 1
ATOM 4274 C CA . THR A 1 545 ? -27.899 17.094 48.660 1.00 94.56 545 THR A CA 1
ATOM 4275 C C . THR A 1 545 ? -26.411 17.291 48.386 1.00 94.56 545 THR A C 1
ATOM 4277 O O . THR A 1 545 ? -25.634 16.341 48.466 1.00 94.56 545 THR A O 1
ATOM 4280 N N . VAL A 1 546 ? -26.003 18.525 48.092 1.00 93.94 546 VAL A N 1
ATOM 4281 C CA . VAL A 1 546 ? -24.586 18.898 47.997 1.00 93.94 546 VAL A CA 1
ATOM 4282 C C . VAL A 1 546 ? -24.052 19.096 49.413 1.00 93.94 546 VAL A C 1
ATOM 4284 O O . VAL A 1 546 ? -24.480 20.021 50.103 1.00 93.94 546 VAL A O 1
ATOM 4287 N N . LEU A 1 547 ? -23.146 18.225 49.853 1.00 93.31 547 LEU A N 1
ATOM 4288 C CA . LEU A 1 547 ? -22.544 18.304 51.186 1.00 93.31 547 LEU A CA 1
ATOM 4289 C C . LEU A 1 547 ? -21.314 19.218 51.190 1.00 93.31 547 LEU A C 1
ATOM 4291 O O . LEU A 1 547 ? -21.122 19.988 52.127 1.00 93.31 547 LEU A O 1
ATOM 4295 N N . GLU A 1 548 ? -20.518 19.170 50.123 1.00 91.69 548 GLU A N 1
ATOM 4296 C CA . GLU A 1 548 ? -19.311 19.981 49.955 1.00 91.69 548 GLU A CA 1
ATOM 4297 C C . GLU A 1 548 ? -19.096 20.321 48.474 1.00 91.69 548 GLU A C 1
ATOM 4299 O O . GLU A 1 548 ? -19.423 19.527 47.588 1.00 91.69 548 GLU A O 1
ATOM 4304 N N . ARG A 1 549 ? -18.553 21.513 48.195 1.00 90.56 549 ARG A N 1
ATOM 4305 C CA . ARG A 1 549 ? -18.117 21.926 46.854 1.00 90.56 549 ARG A CA 1
ATOM 4306 C C . ARG A 1 549 ? -16.623 22.205 46.846 1.00 90.56 549 ARG A C 1
ATOM 4308 O O . ARG A 1 549 ? -16.122 22.925 47.706 1.00 90.56 549 ARG A O 1
ATOM 4315 N N . LEU A 1 550 ? -15.946 21.687 45.829 1.00 86.94 550 LEU A N 1
ATOM 4316 C CA . LEU A 1 550 ? -14.517 21.832 45.593 1.00 86.94 550 LEU A CA 1
ATOM 4317 C C . LEU A 1 550 ? -14.319 22.603 44.282 1.00 86.94 550 LEU A C 1
ATOM 4319 O O . LEU A 1 550 ? -14.189 22.014 43.211 1.00 86.94 550 LEU A O 1
ATOM 4323 N N . ASP A 1 551 ? -14.282 23.936 44.367 1.00 84.44 551 ASP A N 1
ATOM 4324 C CA . ASP A 1 551 ? -14.253 24.841 43.199 1.00 84.44 551 ASP A CA 1
ATOM 4325 C C . ASP A 1 551 ? -13.019 24.667 42.296 1.00 84.44 551 ASP A C 1
ATOM 4327 O O . ASP A 1 551 ? -12.993 25.125 41.153 1.00 84.44 551 ASP A O 1
ATOM 4331 N N . ASN A 1 552 ? -11.953 24.056 42.814 1.00 75.50 552 ASN A N 1
ATOM 4332 C CA . ASN A 1 552 ? -10.712 23.870 42.078 1.00 75.50 552 ASN A CA 1
ATOM 4333 C C . ASN A 1 552 ? -9.962 22.623 42.555 1.00 75.50 552 ASN A C 1
ATOM 4335 O O . ASN A 1 552 ? -8.878 22.720 43.146 1.00 75.50 552 ASN A O 1
ATOM 4339 N N . TYR A 1 553 ? -10.554 21.451 42.310 1.00 74.06 553 TYR A N 1
ATOM 4340 C CA . TYR A 1 553 ? -10.007 20.173 42.759 1.00 74.06 553 TYR A CA 1
ATOM 4341 C C . TYR A 1 553 ? -8.560 20.004 42.278 1.00 74.06 553 TYR A C 1
ATOM 4343 O O . TYR A 1 553 ? -8.281 20.009 41.076 1.00 74.06 553 TYR A O 1
ATOM 4351 N N . LEU A 1 554 ? -7.620 19.929 43.224 1.00 70.56 554 LEU A N 1
ATOM 4352 C CA . LEU A 1 554 ? -6.173 19.831 42.980 1.00 70.56 554 LEU A CA 1
ATOM 4353 C C . LEU A 1 554 ? -5.587 20.880 42.019 1.00 70.56 554 LEU A C 1
ATOM 4355 O O . LEU A 1 554 ? -4.586 20.621 41.349 1.00 70.56 554 LEU A O 1
ATOM 4359 N N . ARG A 1 555 ? -6.165 22.086 41.969 1.00 69.88 555 ARG A N 1
ATOM 4360 C CA . ARG A 1 555 ? -5.767 23.159 41.035 1.00 69.88 555 ARG A CA 1
ATOM 4361 C C . ARG A 1 555 ? -5.945 22.793 39.551 1.00 69.88 555 ARG A C 1
ATOM 4363 O O . ARG A 1 555 ? -5.285 23.382 38.698 1.00 69.88 555 ARG A O 1
ATOM 4370 N N . SER A 1 556 ? -6.821 21.838 39.241 1.00 67.75 556 SER A N 1
ATOM 4371 C CA . SER A 1 556 ? -7.128 21.417 37.866 1.00 67.75 556 SER A CA 1
ATOM 4372 C C . SER A 1 556 ? -7.935 22.446 37.064 1.00 67.75 556 SER A C 1
ATOM 4374 O O . SER A 1 556 ? -7.972 22.372 35.839 1.00 67.75 556 SER A O 1
ATOM 4376 N N . GLY A 1 557 ? -8.582 23.400 37.736 1.00 73.12 557 GLY A N 1
ATOM 4377 C CA . GLY A 1 557 ? -9.557 24.313 37.141 1.00 73.12 557 GLY A CA 1
ATOM 4378 C C . GLY A 1 557 ? -10.929 23.678 36.895 1.00 73.12 557 GLY A C 1
ATOM 4379 O O . GLY A 1 557 ? -11.765 24.310 36.254 1.00 73.12 557 GLY A O 1
ATOM 4380 N N . ILE A 1 558 ? -11.156 22.451 37.380 1.00 76.44 558 ILE A N 1
ATOM 4381 C CA . ILE A 1 558 ? -12.419 21.720 37.242 1.00 76.44 558 ILE A CA 1
ATOM 4382 C C . ILE A 1 558 ? -13.124 21.681 38.610 1.00 76.44 558 ILE A C 1
ATOM 4384 O O . ILE A 1 558 ? -12.499 21.260 39.591 1.00 76.44 558 ILE A O 1
ATOM 4388 N N . PRO A 1 559 ? -14.393 22.124 38.695 1.00 84.75 559 PRO A N 1
ATOM 4389 C CA . PRO A 1 559 ? -15.173 22.069 39.924 1.00 84.75 559 PRO A CA 1
ATOM 4390 C C . PRO A 1 559 ? -15.773 20.675 40.154 1.00 84.75 559 PRO A C 1
ATOM 4392 O O . PRO A 1 559 ? -16.225 20.004 39.219 1.00 84.75 559 PRO A O 1
ATOM 4395 N N . PHE A 1 560 ? -15.770 20.251 41.416 1.00 89.44 560 PHE A N 1
ATOM 4396 C CA . PHE A 1 560 ? -16.349 18.991 41.879 1.00 89.44 560 PHE A CA 1
ATOM 4397 C C . PHE A 1 560 ? -17.333 19.241 43.020 1.00 89.44 560 PHE A C 1
ATOM 4399 O O . PHE A 1 560 ? -17.172 20.181 43.803 1.00 89.44 560 PHE A O 1
ATOM 4406 N N . ALA A 1 561 ? -18.296 18.338 43.168 1.00 90.56 561 ALA A N 1
ATOM 4407 C CA . ALA A 1 561 ? -19.225 18.326 44.285 1.00 90.56 561 ALA A CA 1
ATOM 4408 C C . ALA A 1 561 ? -19.228 16.957 44.966 1.00 90.56 561 ALA A C 1
ATOM 4410 O O . ALA A 1 561 ? -19.293 15.917 44.304 1.00 90.56 561 ALA A O 1
ATOM 4411 N N . TYR A 1 562 ? -19.188 16.971 46.298 1.00 93.00 562 TYR A N 1
ATOM 4412 C CA . TYR A 1 562 ? -19.494 15.803 47.111 1.00 93.00 562 TYR A CA 1
ATOM 4413 C C . TYR A 1 562 ? -21.003 15.774 47.364 1.00 93.00 562 TYR A C 1
ATOM 4415 O O . TYR A 1 562 ? -21.566 16.667 48.009 1.00 93.00 562 TYR A O 1
ATOM 4423 N N . LEU A 1 563 ? -21.667 14.761 46.816 1.00 94.12 563 LEU A N 1
ATOM 4424 C CA . LEU A 1 563 ? -23.120 14.634 46.785 1.00 94.12 563 LEU A CA 1
ATOM 4425 C C . LEU A 1 563 ? -23.588 13.476 47.659 1.00 94.12 563 LEU A C 1
ATOM 4427 O O . LEU A 1 563 ? -22.913 12.453 47.728 1.00 94.12 563 LEU A O 1
ATOM 4431 N N . GLN A 1 564 ? -24.787 13.608 48.228 1.00 94.94 564 GLN A N 1
ATOM 4432 C CA . GLN A 1 564 ? -25.535 12.515 48.844 1.00 94.94 564 GLN A CA 1
ATOM 4433 C C . GLN A 1 564 ? -26.973 12.480 48.317 1.00 94.94 564 GLN A C 1
ATOM 4435 O O . GLN A 1 564 ? -27.716 13.457 48.426 1.00 94.94 564 GLN A O 1
ATOM 4440 N N . ALA A 1 565 ? -27.391 11.336 47.784 1.00 94.62 565 ALA A N 1
ATOM 4441 C CA . ALA A 1 565 ? -28.725 11.110 47.244 1.00 94.62 565 ALA A CA 1
ATOM 4442 C C . ALA A 1 565 ? -29.425 9.946 47.967 1.00 94.62 565 ALA A C 1
ATOM 4444 O O . ALA A 1 565 ? -28.815 8.889 48.141 1.00 94.62 565 ALA A O 1
ATOM 4445 N N . PRO A 1 566 ? -30.710 10.072 48.347 1.00 93.88 566 PRO A N 1
ATOM 4446 C CA . PRO A 1 566 ? -31.497 8.914 48.751 1.00 93.88 566 PRO A CA 1
ATOM 4447 C C . PRO A 1 566 ? -31.738 8.006 47.535 1.00 93.88 566 PRO A C 1
ATOM 4449 O O . PRO A 1 566 ? -32.146 8.462 46.465 1.00 93.88 566 PRO A O 1
ATOM 4452 N N . LEU A 1 567 ? -31.497 6.704 47.688 1.00 91.75 567 LEU A N 1
ATOM 4453 C CA . LEU A 1 567 ? -31.678 5.739 46.604 1.00 91.75 567 LEU A CA 1
ATOM 4454 C C . LEU A 1 567 ? -33.155 5.400 46.371 1.00 91.75 567 LEU A C 1
ATOM 4456 O O . LEU A 1 567 ? -33.539 5.115 45.235 1.00 91.75 567 LEU A O 1
ATOM 4460 N N . GLN A 1 568 ? -34.002 5.484 47.398 1.00 85.19 568 GLN A N 1
ATOM 4461 C CA . GLN A 1 568 ? -35.457 5.344 47.283 1.00 85.19 568 GLN A CA 1
ATOM 4462 C C . GLN A 1 568 ? -36.163 6.698 47.472 1.00 85.19 568 GLN A C 1
ATOM 4464 O O . GLN A 1 568 ? -35.665 7.540 48.220 1.00 85.19 568 GLN A O 1
ATOM 4469 N N . PRO A 1 569 ? -37.318 6.936 46.820 1.00 66.88 569 PRO A N 1
ATOM 4470 C CA . PRO A 1 569 ? -38.110 8.136 47.069 1.00 66.88 569 PRO A CA 1
ATOM 4471 C C . PRO A 1 569 ? -38.518 8.196 48.544 1.00 66.88 569 PRO A C 1
ATOM 4473 O O . PRO A 1 569 ? -39.060 7.228 49.079 1.00 66.88 569 PRO A O 1
ATOM 4476 N N . VAL A 1 570 ? -38.285 9.333 49.199 1.00 56.41 570 VAL A N 1
ATOM 4477 C CA . VAL A 1 570 ? -38.801 9.574 50.551 1.00 56.41 570 VAL A CA 1
ATOM 4478 C C . VAL A 1 570 ? -40.326 9.633 50.450 1.00 56.41 570 VAL A C 1
ATOM 4480 O O . VAL A 1 570 ? -40.858 10.455 49.705 1.00 56.41 570 VAL A O 1
ATOM 4483 N N . ALA A 1 571 ? -41.037 8.747 51.150 1.00 45.94 571 ALA A N 1
ATOM 4484 C CA . ALA A 1 571 ? -42.494 8.810 51.215 1.00 45.94 571 ALA A CA 1
ATOM 4485 C C . ALA A 1 571 ? -42.914 10.172 51.793 1.00 45.94 571 ALA A C 1
ATOM 4487 O O . ALA A 1 571 ? -42.472 10.537 52.885 1.00 45.94 571 ALA A O 1
ATOM 4488 N N . GLU A 1 572 ? -43.742 10.932 51.069 1.00 38.34 572 GLU A N 1
ATOM 4489 C CA . GLU A 1 572 ? -44.277 12.193 51.587 1.00 38.34 572 GLU A CA 1
ATOM 4490 C C . GLU A 1 572 ? -45.034 11.940 52.904 1.00 38.34 572 GLU A C 1
ATOM 4492 O O . GLU A 1 572 ? -45.807 10.977 53.000 1.00 38.34 572 GLU A O 1
ATOM 4497 N N . PRO A 1 573 ? -44.847 12.779 53.936 1.00 39.38 573 PRO A N 1
ATOM 4498 C CA . PRO A 1 573 ? -45.602 12.641 55.168 1.00 39.38 573 PRO A CA 1
ATOM 4499 C C . PRO A 1 573 ? -47.083 12.917 54.886 1.00 39.38 573 PRO A C 1
ATOM 4501 O O . PRO A 1 573 ? -47.462 14.008 54.464 1.00 39.38 573 PRO A O 1
ATOM 4504 N N . VAL A 1 574 ? -47.930 11.916 55.142 1.00 39.31 574 VAL A N 1
ATOM 4505 C CA . VAL A 1 574 ? -49.390 12.046 55.100 1.00 39.31 574 VAL A CA 1
ATOM 4506 C C . VAL A 1 574 ? -49.796 13.167 56.057 1.00 39.31 574 VAL A C 1
ATOM 4508 O O . VAL A 1 574 ? -49.633 13.044 57.271 1.00 39.31 574 VAL A O 1
ATOM 4511 N N . ALA A 1 575 ? -50.308 14.267 55.504 1.00 37.34 575 ALA A N 1
ATOM 4512 C CA . ALA A 1 575 ? -50.816 15.388 56.278 1.00 37.34 575 ALA A CA 1
ATOM 4513 C C . ALA A 1 575 ? -51.903 14.897 57.246 1.00 37.34 575 ALA A C 1
ATOM 4515 O O . ALA A 1 575 ? -52.943 14.380 56.829 1.00 37.34 575 ALA A O 1
ATOM 4516 N N . ALA A 1 576 ? -51.651 15.046 58.547 1.00 39.75 576 ALA A N 1
ATOM 4517 C CA . ALA A 1 576 ? -52.649 14.832 59.579 1.00 39.75 576 ALA A CA 1
ATOM 4518 C C . ALA A 1 576 ? -53.803 15.816 59.338 1.00 39.75 576 ALA A C 1
ATOM 4520 O O . ALA A 1 576 ? -53.632 17.028 59.454 1.00 39.75 576 ALA A O 1
ATOM 4521 N N . GLY A 1 577 ? -54.957 15.279 58.941 1.00 35.84 577 GLY A N 1
ATOM 4522 C CA . GLY A 1 577 ? -56.172 16.048 58.721 1.00 35.84 577 GLY A CA 1
ATOM 4523 C C . GLY A 1 577 ? -56.580 16.782 59.992 1.00 35.84 577 GLY A C 1
ATOM 4524 O O . GLY A 1 577 ? -56.824 16.167 61.031 1.00 35.84 577 GLY A O 1
ATOM 4525 N N . ASP A 1 578 ? -56.654 18.102 59.871 1.00 35.75 578 ASP A N 1
ATOM 4526 C CA . ASP A 1 578 ? -57.131 19.024 60.886 1.00 35.75 578 ASP A CA 1
ATOM 4527 C C . ASP A 1 578 ? -58.626 18.769 61.130 1.00 35.75 578 ASP A C 1
ATOM 4529 O O . ASP A 1 578 ? -59.508 19.201 60.385 1.00 35.75 578 ASP A O 1
ATOM 4533 N N . ALA A 1 579 ? -58.930 18.007 62.177 1.00 42.69 579 ALA A N 1
ATOM 4534 C CA . ALA A 1 579 ? -60.264 17.948 62.737 1.00 42.69 579 ALA A CA 1
ATOM 4535 C C . ALA A 1 579 ? -60.429 19.144 63.678 1.00 42.69 579 ALA A C 1
ATOM 4537 O O . ALA A 1 579 ? -60.164 19.026 64.869 1.00 42.69 579 ALA A O 1
ATOM 4538 N N . THR A 1 580 ? -60.877 20.299 63.176 1.00 40.97 580 THR A N 1
ATOM 4539 C CA . THR A 1 580 ? -61.694 21.228 63.975 1.00 40.97 580 THR A CA 1
ATOM 4540 C C . THR A 1 580 ? -62.426 22.295 63.146 1.00 40.97 580 THR A C 1
ATOM 4542 O O . THR A 1 580 ? -61.816 23.141 62.507 1.00 40.97 580 THR A O 1
ATOM 4545 N N . LYS A 1 581 ? -63.749 22.318 63.376 1.00 39.19 581 LYS A N 1
ATOM 4546 C CA . LYS A 1 581 ? -64.692 23.457 63.417 1.00 39.19 581 LYS A CA 1
ATOM 4547 C C . LYS A 1 581 ? -65.481 23.880 62.158 1.00 39.19 581 LYS A C 1
ATOM 4549 O O . LYS A 1 581 ? -64.970 24.579 61.294 1.00 39.19 581 LYS A O 1
ATOM 4554 N N . ALA A 1 582 ? -66.789 23.628 62.335 1.00 36.44 582 ALA A N 1
ATOM 4555 C CA . ALA A 1 582 ? -67.999 24.383 61.967 1.00 36.44 582 ALA A CA 1
ATOM 4556 C C . ALA A 1 582 ? -68.566 24.204 60.556 1.00 36.44 582 ALA A C 1
ATOM 4558 O O . ALA A 1 582 ? -68.027 24.802 59.604 1.00 36.44 582 ALA A O 1
#

Sequence (582 aa):
VNTGAEAVENAIKSVLLNRVMTSDDRDGGFIVSFEGAFHGRTLGALAVTHRKKARLGFPTFDWPHIAFPVEETGSPKETARREDRSLKQLWDLLVSGRLPHAEKSKDTFRREVDVLDEFLGQPGQDVNAFVQAQRANLSADVVRRSRRVAAVLVEPIQGEGGVRVASARFMRKLRLLTRIYDVPLIFDEVQTGWGMTGRLWAHELFDLPSPPDLVTWAKKAQNGVLFVSEALATFFQEEKKFNTTWEGDSVGMVRLLALLDKLDLEQVQRTGGRARSGLEALAREYREIMKNVRGAGVMLAFDVQRADLRDVLLDRVFRRGLILLPAGERSLRFYPRYDTEASAIDEALSILRAAIEDLVGGRVAAEAAPAPKIRVGTLAIPLDTVELVDLTPANFETHKLQVLAVEQERYGAAAQYPPDVLRAGHRPLLQFPLETLEATATNPRAIGIAARDRVSGRFVGYALGSALENHDEEGVASDPRFGENNTFYLQALATLPTVQNSVELENYLLDSLRERAIAAGFEFLSTLIEDRVWETGPEWLRNATVLERLDNYLRSGIPFAYLQAPLQPVAEPVAAGDATKA

Foldseek 3Di:
DQAQLVLVVVVLLLLLCVLLVPAPVSGSAAEEEAALAQRDQPQASLQRHNDPVSCPPPDHDPHHHAYDQFDDPVCVPSSVVSLLRRQLVLLCCLQCLPPPPGDDDPVVSVVLVVLLVVVVVDPPDDLVVSLVVLLVPDDPNSLNSNSSHSAYEYECARAQSFRGHRALSSLQSVLSVCSNSVHFYEYECQPPACQQQLDNGSNVVNVHPDDGQKYWYHDLLSRTDMDGHPVSCVVVPDPPSDDDPCNHDPVSNVVNVVCVVVRDSVLLQVLLVLLLVLLVVLCVVLVQFWADWDGGRQFTKIFGNALVVQVQLQQQLVLLVDHWDDHRRTMTTGGDDSNDDSLVSVLSSVSSNVSSCCVVVPPPPVPPPPRNPNPPPALAADCVQKDKDKLALVCVVVCLVLQLVQLCQFPNDPVVDDPVCVVVPHDPPLSDDSVRQNQQRNDPQKTKIFIARNSSRGTFKMWIWGFLQSDDDPCSVVPPCRPVSQEIETRDIGGRPSRPVVLVVSQVRVLVRLVVSVVSRHFKYKYKAFVVCLVSHDPQSVPWDFPDKDCQRSVPNTIITTTMGGSDDDPPPDDDDDPDDD

Radius of gyration: 33.85 Å; chains: 1; bounding box: 101×49×102 Å

pLDDT: mean 87.97, std 14.41, range [32.41, 98.88]

Secondary structure (DSSP, 8-state):
--SHHHHHHHHHHHHHHHHHHHSTT----EEEEETT----SSHHHHHS---HHHHTTS------EEPP----TT-HHHHHHHHHHHHHHHHHHHHHTT-TT----HHHHHHHHHHHHHHHTSTT--HHHHHHHHHHTS-HHHHHHHTTEEEEEE-SEETTTTSEEPPHHHHHHHHHHHHHTT--EEEE-TTTTTTTTSSSSGGGGG--SS--SEEEE-GGGSS-EEEE-HHHHGGGSSTTSS--TTSS-HHHHHHHHHHHTT--HHHHHHHHHHHHHHHHHHHHH-TTTEEEEEEETTEEEEEESSHHHHHHHHHHHHHTT---EEETTTEEEE---TT--HHHHHHHHHHHHHHHHHHHS----SS---------S-----GGGEEEEEE-TTTHHHHHHHHHHHHHHHH--GGGS-HHHHHTTPPGGG---HHHHHHHHTSTT-EEEEEEETTT-SEEEEEEEEEGGG---TTGGG-TTTTSS-EEEEEEEEE-TT-TTHHHHHHHHHHHHHHHHHHTT--EEEEEEEHHHHHHS-HHHHTSEEEEEETTGGGSS--EEEEEEESSPPPPP---------